Protein AF-A0A0G4FF70-F1 (afdb_monomer_lite)

Radius of gyration: 28.58 Å; chains: 1; bounding box: 74×73×68 Å

pLDDT: mean 80.28, std 18.65, range [35.72, 98.12]

Organism: Vitrella brassicaformis (strain CCMP3155) (NCBI:txid1169540)

Structure (mmCIF, N/CA/C/O backbone):
data_AF-A0A0G4FF70-F1
#
_entry.id   AF-A0A0G4FF70-F1
#
loop_
_atom_site.group_PDB
_atom_site.id
_atom_site.type_symbol
_atom_site.label_atom_id
_atom_site.label_alt_id
_atom_site.label_comp_id
_atom_site.label_asym_id
_atom_site.label_entity_id
_atom_site.label_seq_id
_atom_site.pdbx_PDB_ins_code
_atom_site.Cartn_x
_atom_site.Cartn_y
_atom_site.Cartn_z
_atom_site.occupancy
_atom_site.B_iso_or_equiv
_atom_site.auth_seq_id
_atom_site.auth_comp_id
_atom_site.auth_asym_id
_atom_site.auth_atom_id
_atom_site.pdbx_PDB_model_num
ATOM 1 N N . MET A 1 1 ? -33.145 -8.138 20.853 1.00 44.03 1 MET A N 1
ATOM 2 C CA . MET A 1 1 ? -32.075 -7.748 21.797 1.00 44.03 1 MET A CA 1
ATOM 3 C C . MET A 1 1 ? -32.129 -6.236 21.906 1.00 44.03 1 MET A C 1
ATOM 5 O O . MET A 1 1 ? -32.088 -5.588 20.867 1.00 44.03 1 MET A O 1
ATOM 9 N N . ASP A 1 2 ? -32.347 -5.696 23.103 1.00 42.62 2 ASP A N 1
ATOM 10 C CA . ASP A 1 2 ? -32.528 -4.251 23.312 1.00 42.62 2 ASP A CA 1
ATOM 11 C C . ASP A 1 2 ? -31.200 -3.506 23.071 1.00 42.62 2 ASP A C 1
ATOM 13 O O . ASP A 1 2 ? -30.131 -4.079 23.299 1.00 42.62 2 ASP A O 1
ATOM 17 N N . PHE A 1 3 ? -31.226 -2.258 22.588 1.00 40.53 3 PHE A N 1
ATOM 18 C CA . PHE A 1 3 ? -29.988 -1.522 22.275 1.00 40.53 3 PHE A CA 1
ATOM 19 C C . PHE A 1 3 ? -29.127 -1.341 23.525 1.00 40.53 3 PHE A C 1
ATOM 21 O O . PHE A 1 3 ? -27.917 -1.503 23.430 1.00 40.53 3 PHE A O 1
ATOM 28 N N . ASP A 1 4 ? -29.742 -1.103 24.686 1.00 40.72 4 ASP A N 1
ATOM 29 C CA . ASP A 1 4 ? -29.048 -1.040 25.976 1.00 40.72 4 ASP A CA 1
ATOM 30 C C . ASP A 1 4 ? -28.449 -2.390 26.377 1.00 40.72 4 ASP A C 1
ATOM 32 O O . ASP A 1 4 ? -27.347 -2.430 26.900 1.00 40.72 4 ASP A O 1
ATOM 36 N N . GLU A 1 5 ? -29.097 -3.513 26.077 1.00 45.22 5 GLU A N 1
ATOM 37 C CA . GLU A 1 5 ? -28.581 -4.847 26.404 1.00 45.22 5 GLU A CA 1
ATOM 38 C C . GLU A 1 5 ? -27.435 -5.256 25.465 1.00 45.22 5 GLU A C 1
ATOM 40 O O . GLU A 1 5 ? -26.427 -5.810 25.898 1.00 45.22 5 GLU A O 1
ATOM 45 N N . TRP A 1 6 ? -27.534 -4.931 24.172 1.00 60.56 6 TRP A N 1
ATOM 46 C CA . TRP A 1 6 ? -26.428 -5.077 23.223 1.00 60.56 6 TRP A CA 1
ATOM 47 C C . TRP A 1 6 ? -25.280 -4.127 23.556 1.00 60.56 6 TRP A C 1
ATOM 49 O O . TRP A 1 6 ? -24.119 -4.530 23.495 1.00 60.56 6 TRP A O 1
ATOM 59 N N . PHE A 1 7 ? -25.595 -2.885 23.926 1.00 49.75 7 PHE A N 1
ATOM 60 C CA . PHE A 1 7 ? -24.636 -1.862 24.307 1.00 49.75 7 PHE A CA 1
ATOM 61 C C . PHE A 1 7 ? -23.934 -2.246 25.598 1.00 49.75 7 PHE A C 1
ATOM 63 O O . PHE A 1 7 ? -22.717 -2.284 25.573 1.00 49.75 7 PHE A O 1
ATOM 70 N N . HIS A 1 8 ? -24.638 -2.639 26.658 1.00 50.31 8 HIS A N 1
ATOM 71 C CA . HIS A 1 8 ? -24.046 -3.160 27.886 1.00 50.31 8 HIS A CA 1
ATOM 72 C C . HIS A 1 8 ? -23.297 -4.464 27.627 1.00 50.31 8 HIS A C 1
ATOM 74 O O . HIS A 1 8 ? -22.132 -4.524 27.954 1.00 50.31 8 HIS A O 1
ATOM 80 N N . ALA A 1 9 ? -23.808 -5.437 26.870 1.00 54.00 9 ALA A N 1
ATOM 81 C CA . ALA A 1 9 ? -23.032 -6.642 26.539 1.00 54.00 9 ALA A CA 1
ATOM 82 C C . ALA A 1 9 ? -21.786 -6.370 25.664 1.00 54.00 9 ALA A C 1
ATOM 84 O O . ALA A 1 9 ? -20.854 -7.183 25.622 1.00 54.00 9 ALA A O 1
ATOM 85 N N . ARG A 1 10 ? -21.761 -5.263 24.908 1.00 52.84 10 ARG A N 1
ATOM 86 C CA . ARG A 1 10 ? -20.615 -4.815 24.099 1.00 52.84 10 ARG A CA 1
ATOM 87 C C . ARG A 1 10 ? -19.658 -3.954 24.914 1.00 52.84 10 ARG A C 1
ATOM 89 O O . ARG A 1 10 ? -18.452 -4.088 24.732 1.00 52.84 10 ARG A O 1
ATOM 96 N N . LEU A 1 11 ? -20.191 -3.086 25.765 1.00 47.41 11 LEU A N 1
ATOM 97 C CA . LEU A 1 11 ? -19.470 -2.232 26.687 1.00 47.41 11 LEU A CA 1
ATOM 98 C C . LEU A 1 11 ? -18.851 -3.121 27.752 1.00 47.41 11 LEU A C 1
ATOM 100 O O . LEU A 1 11 ? -17.652 -3.049 27.885 1.00 47.41 11 LEU A O 1
ATOM 104 N N . ASP A 1 12 ? -19.568 -4.045 28.377 1.00 48.31 12 ASP A N 1
ATOM 105 C CA . ASP A 1 12 ? -19.070 -5.093 29.275 1.00 48.31 12 ASP A CA 1
ATOM 106 C C . ASP A 1 12 ? -18.029 -5.961 28.561 1.00 48.31 12 ASP A C 1
ATOM 108 O O . ASP A 1 12 ? -16.919 -6.080 29.042 1.00 48.31 12 ASP A O 1
ATOM 112 N N . ARG A 1 13 ? -18.214 -6.394 27.306 1.00 53.22 13 ARG A N 1
ATOM 113 C CA . ARG A 1 13 ? -17.100 -7.045 26.567 1.00 53.22 13 ARG A CA 1
ATOM 114 C C . ARG A 1 13 ? -15.880 -6.150 26.287 1.00 53.22 13 ARG A C 1
ATOM 116 O O . ARG A 1 13 ? -14.814 -6.656 25.929 1.00 53.22 13 ARG A O 1
ATOM 123 N N . LEU A 1 14 ? -16.028 -4.829 26.359 1.00 41.78 14 LEU A N 1
ATOM 124 C CA . LEU A 1 14 ? -14.963 -3.837 26.156 1.00 41.78 14 LEU A CA 1
ATOM 125 C C . LEU A 1 14 ? -14.443 -3.219 27.469 1.00 41.78 14 LEU A C 1
ATOM 127 O O . LEU A 1 14 ? -13.390 -2.578 27.439 1.00 41.78 14 LEU A O 1
ATOM 131 N N . THR A 1 15 ? -15.168 -3.382 28.577 1.00 41.66 15 THR A N 1
ATOM 132 C CA . THR A 1 15 ? -14.995 -2.686 29.858 1.00 41.66 15 THR A CA 1
ATOM 133 C C . THR A 1 15 ? -15.021 -3.609 31.058 1.00 41.66 15 THR A C 1
ATOM 135 O O . THR A 1 15 ? -14.489 -3.156 32.063 1.00 41.66 15 THR A O 1
ATOM 138 N N . GLU A 1 16 ? -15.516 -4.853 30.965 1.00 39.56 16 GLU A N 1
ATOM 139 C CA . GLU A 1 16 ? -15.160 -5.936 31.883 1.00 39.56 16 GLU A CA 1
ATOM 140 C C . GLU A 1 16 ? -13.643 -6.034 31.805 1.00 39.56 16 GLU A C 1
ATOM 142 O O . GLU A 1 16 ? -13.071 -6.492 30.806 1.00 39.56 16 GLU A O 1
ATOM 147 N N . PRO A 1 17 ? -12.942 -5.566 32.843 1.00 42.41 17 PRO A N 1
ATOM 148 C CA . PRO A 1 17 ? -11.627 -6.095 33.079 1.00 42.41 17 PRO A CA 1
ATOM 149 C C . PRO A 1 17 ? -11.887 -7.585 33.312 1.00 42.41 17 PRO A C 1
ATOM 151 O O . PRO A 1 17 ? -12.776 -7.928 34.092 1.00 42.41 17 PRO A O 1
ATOM 154 N N . ASP A 1 18 ? -11.108 -8.478 32.712 1.00 40.91 18 ASP A N 1
ATOM 155 C CA . ASP A 1 18 ? -10.822 -9.720 33.424 1.00 40.91 18 ASP A CA 1
ATOM 156 C C . ASP A 1 18 ? -10.294 -9.265 34.797 1.00 40.91 18 ASP A C 1
ATOM 158 O O . ASP A 1 18 ? -9.148 -8.823 34.929 1.00 40.91 18 ASP A O 1
ATOM 162 N N . PHE A 1 19 ? -11.181 -9.220 35.797 1.00 39.53 19 PHE A N 1
ATOM 163 C CA . PHE A 1 19 ? -10.960 -8.560 37.086 1.00 39.53 19 PHE A CA 1
ATOM 164 C C . PHE A 1 19 ? -10.052 -9.410 37.985 1.00 39.53 19 PHE A C 1
ATOM 166 O O . PHE A 1 19 ? -9.926 -9.148 39.173 1.00 39.53 19 PHE A O 1
ATOM 173 N N . ASP A 1 20 ? -9.302 -10.342 37.397 1.00 44.00 20 ASP A N 1
ATOM 174 C CA . ASP A 1 20 ? -8.029 -10.841 37.914 1.00 44.00 20 ASP A CA 1
ATOM 175 C C . ASP A 1 20 ? -6.868 -9.895 37.532 1.00 44.00 20 ASP A C 1
ATOM 177 O O . ASP A 1 20 ? -5.756 -10.284 37.157 1.00 44.00 20 ASP A O 1
ATOM 181 N N . ALA A 1 21 ? -7.103 -8.589 37.699 1.00 45.03 21 ALA A N 1
ATOM 182 C CA . ALA A 1 21 ? -6.201 -7.485 37.370 1.00 45.03 21 ALA A CA 1
ATOM 183 C C . ALA A 1 21 ? -4.886 -7.454 38.180 1.00 45.03 21 ALA A C 1
ATOM 185 O O . ALA A 1 21 ? -4.079 -6.540 38.011 1.00 45.03 21 ALA A O 1
ATOM 186 N N . ARG A 1 22 ? -4.605 -8.447 39.035 1.00 47.53 22 ARG A N 1
ATOM 187 C CA . ARG A 1 22 ? -3.301 -8.554 39.716 1.00 47.53 22 ARG A CA 1
ATOM 188 C C . ARG A 1 22 ? -2.218 -9.205 38.854 1.00 47.53 22 ARG A C 1
ATOM 190 O O . ARG A 1 22 ? -1.046 -9.113 39.205 1.00 47.53 22 ARG A O 1
ATOM 197 N N . LYS A 1 23 ? -2.577 -9.815 37.717 1.00 50.00 23 LYS A N 1
ATOM 198 C CA . LYS A 1 23 ? -1.624 -10.331 36.715 1.00 50.00 23 LYS A CA 1
ATOM 199 C C . LYS A 1 23 ? -2.093 -10.059 35.284 1.00 50.00 23 LYS A C 1
ATOM 201 O O . LYS A 1 23 ? -1.931 -10.902 34.404 1.00 50.00 23 LYS A O 1
ATOM 206 N N . GLY A 1 24 ? -2.666 -8.877 35.042 1.00 50.44 24 GLY A N 1
ATOM 207 C CA . GLY A 1 24 ? -2.935 -8.431 33.676 1.00 50.44 24 GLY A CA 1
ATOM 208 C C . GLY A 1 24 ? -1.642 -8.519 32.850 1.00 50.44 24 GLY A C 1
ATOM 209 O O . GLY A 1 24 ? -0.591 -8.094 33.341 1.00 50.44 24 GLY A O 1
ATOM 210 N N . PRO A 1 25 ? -1.660 -9.119 31.646 1.00 54.94 25 PRO A N 1
ATOM 211 C CA . PRO A 1 25 ? -0.455 -9.280 30.849 1.00 54.94 25 PRO A CA 1
ATOM 212 C C . PRO A 1 25 ? 0.180 -7.906 30.624 1.00 54.94 25 PRO A C 1
ATOM 214 O O . PRO A 1 25 ? -0.497 -6.976 30.184 1.00 54.94 25 PRO A O 1
ATOM 217 N N . SER A 1 26 ? 1.474 -7.796 30.946 1.00 59.75 26 SER A N 1
ATOM 218 C CA . SER A 1 26 ? 2.299 -6.613 30.671 1.00 59.75 26 SER A CA 1
ATOM 219 C C . SER A 1 26 ? 1.976 -6.061 29.276 1.00 59.75 26 SER A C 1
ATOM 221 O O . SER A 1 26 ? 1.777 -6.875 28.359 1.00 59.75 26 SER A O 1
ATOM 223 N N . PRO A 1 27 ? 1.881 -4.725 29.094 1.00 59.72 27 PRO A N 1
ATOM 224 C CA . PRO A 1 27 ? 1.572 -4.125 27.803 1.00 59.72 27 PRO A CA 1
ATOM 225 C C . PRO A 1 27 ? 2.430 -4.784 26.727 1.00 59.72 27 PRO A C 1
ATOM 227 O O . PRO A 1 27 ? 3.661 -4.744 26.770 1.00 59.72 27 PRO A O 1
ATOM 230 N N . ARG A 1 28 ? 1.765 -5.457 25.783 1.00 71.38 28 ARG A N 1
ATOM 231 C CA . ARG A 1 28 ? 2.416 -6.286 24.768 1.00 71.38 28 ARG A CA 1
ATOM 232 C C . ARG A 1 28 ? 2.998 -5.394 23.668 1.00 71.38 28 ARG A C 1
ATOM 234 O O . ARG A 1 28 ? 2.596 -5.476 22.517 1.00 71.38 28 ARG A O 1
ATOM 241 N N . VAL A 1 29 ? 3.949 -4.531 24.028 1.00 78.19 29 VAL A N 1
ATOM 242 C CA . VAL A 1 29 ? 4.703 -3.672 23.098 1.00 78.19 29 VAL A CA 1
ATOM 243 C C . VAL A 1 29 ? 5.580 -4.523 22.176 1.00 78.19 29 VAL A C 1
ATOM 245 O O . VAL A 1 29 ? 5.760 -4.185 21.009 1.00 78.19 29 VAL A O 1
ATOM 248 N N . ILE A 1 30 ? 6.068 -5.663 22.677 1.00 83.62 30 ILE A N 1
ATOM 249 C CA . ILE A 1 30 ? 6.958 -6.580 21.955 1.00 83.62 30 ILE A CA 1
ATOM 250 C C . ILE A 1 30 ? 6.372 -6.985 20.585 1.00 83.62 30 ILE A C 1
ATOM 252 O O . ILE A 1 30 ? 7.039 -6.715 19.592 1.00 83.62 30 ILE A O 1
ATOM 256 N N . PRO A 1 31 ? 5.126 -7.498 20.465 1.00 85.12 31 PRO A N 1
ATOM 257 C CA . PRO A 1 31 ? 4.501 -7.777 19.167 1.00 85.12 31 PRO A CA 1
ATOM 258 C C . PRO A 1 31 ? 4.526 -6.627 18.153 1.00 85.12 31 PRO A C 1
ATOM 260 O O . PRO A 1 31 ? 4.707 -6.867 16.962 1.00 85.12 31 PRO A O 1
ATOM 263 N N . HIS A 1 32 ? 4.356 -5.380 18.601 1.00 86.44 32 HIS A N 1
ATOM 264 C CA . HIS A 1 32 ? 4.370 -4.210 17.720 1.00 86.44 32 HIS A CA 1
ATOM 265 C C . HIS A 1 32 ? 5.776 -3.936 17.179 1.00 86.44 32 HIS A C 1
ATOM 267 O O . HIS A 1 32 ? 5.940 -3.694 15.985 1.00 86.44 32 HIS A O 1
ATOM 273 N N . VAL A 1 33 ? 6.793 -4.030 18.039 1.00 86.50 33 VAL A N 1
ATOM 274 C CA . VAL A 1 33 ? 8.200 -3.885 17.641 1.00 86.50 33 VAL A CA 1
ATOM 275 C C . VAL A 1 33 ? 8.614 -5.031 16.718 1.00 86.50 33 VAL A C 1
ATOM 277 O O . VAL A 1 33 ? 9.162 -4.782 15.648 1.00 86.50 33 VAL A O 1
ATOM 280 N N . THR A 1 34 ? 8.287 -6.276 17.077 1.00 88.56 34 THR A N 1
ATOM 281 C CA . THR A 1 34 ? 8.546 -7.460 16.247 1.00 88.56 34 THR A CA 1
ATOM 282 C C . THR A 1 34 ? 7.894 -7.327 14.873 1.00 88.56 34 THR A C 1
ATOM 284 O O . THR A 1 34 ? 8.524 -7.651 13.867 1.00 88.56 34 THR A O 1
ATOM 287 N N . PHE A 1 35 ? 6.669 -6.796 14.797 1.00 89.94 35 PHE A N 1
ATOM 288 C CA . PHE A 1 35 ? 6.022 -6.509 13.520 1.00 89.94 35 PHE A CA 1
ATOM 289 C C . PHE A 1 35 ? 6.824 -5.500 12.686 1.00 89.94 35 PHE A C 1
ATOM 291 O O . PHE A 1 35 ? 7.136 -5.785 11.537 1.00 89.94 35 PHE A O 1
ATOM 298 N N . VAL A 1 36 ? 7.184 -4.338 13.242 1.00 89.25 36 VAL A N 1
ATOM 299 C CA . VAL A 1 36 ? 7.909 -3.301 12.480 1.00 89.25 36 VAL A CA 1
ATOM 300 C C . VAL A 1 36 ? 9.252 -3.830 11.980 1.00 89.25 36 VAL A C 1
ATOM 302 O O . VAL A 1 36 ? 9.591 -3.636 10.815 1.00 89.25 36 VAL A O 1
ATOM 305 N N . VAL A 1 37 ? 9.984 -4.550 12.834 1.00 89.94 37 VAL A N 1
ATOM 306 C CA . VAL A 1 37 ? 11.275 -5.151 12.478 1.00 89.94 37 VAL A CA 1
ATOM 307 C C . VAL A 1 37 ? 11.109 -6.217 11.396 1.00 89.94 37 VAL A C 1
ATOM 309 O O . VAL A 1 37 ? 11.830 -6.183 10.403 1.00 89.94 37 VAL A O 1
ATOM 312 N N . SER A 1 38 ? 10.151 -7.137 11.537 1.00 91.12 38 SER A N 1
ATOM 313 C CA . SER A 1 38 ? 9.905 -8.180 10.527 1.00 91.12 38 SER A CA 1
ATOM 314 C C . SER A 1 38 ? 9.415 -7.603 9.198 1.00 91.12 38 SER A C 1
ATOM 316 O O . SER A 1 38 ? 9.813 -8.086 8.140 1.00 91.12 38 SER A O 1
ATOM 318 N N . TYR A 1 39 ? 8.617 -6.536 9.229 1.00 93.50 39 TYR A N 1
ATOM 319 C CA . TYR A 1 39 ? 8.167 -5.829 8.035 1.00 93.50 39 TYR A CA 1
ATOM 320 C C . TYR A 1 39 ? 9.331 -5.132 7.312 1.00 93.50 39 TYR A C 1
ATOM 322 O O . TYR A 1 39 ? 9.507 -5.321 6.109 1.00 93.50 39 TYR A O 1
ATOM 330 N N . ALA A 1 40 ? 10.185 -4.409 8.045 1.00 92.56 40 ALA A N 1
ATOM 331 C CA . ALA A 1 40 ? 11.391 -3.794 7.488 1.00 92.56 40 ALA A CA 1
ATOM 332 C C . ALA A 1 40 ? 12.376 -4.842 6.941 1.00 92.56 40 ALA A C 1
ATOM 334 O O . ALA A 1 40 ? 12.918 -4.670 5.851 1.00 92.56 40 ALA A O 1
ATOM 335 N N . ALA A 1 41 ? 12.561 -5.959 7.653 1.00 93.94 41 ALA A N 1
ATOM 336 C CA . ALA A 1 41 ? 13.385 -7.075 7.198 1.00 93.94 41 ALA A CA 1
ATOM 337 C C . ALA A 1 41 ? 12.819 -7.729 5.927 1.00 93.94 41 ALA A C 1
ATOM 339 O O . ALA A 1 41 ? 13.580 -8.062 5.024 1.00 93.94 41 ALA A O 1
ATOM 340 N N . SER A 1 42 ? 11.492 -7.860 5.821 1.00 94.44 42 SER A N 1
ATOM 341 C CA . SER A 1 42 ? 10.829 -8.389 4.622 1.00 94.44 42 SER A CA 1
ATOM 342 C C . SER A 1 42 ? 11.056 -7.488 3.410 1.00 94.44 42 SER A C 1
ATOM 344 O O . SER A 1 42 ? 11.325 -7.986 2.320 1.00 94.44 42 SER A O 1
ATOM 346 N N . TRP A 1 43 ? 11.000 -6.165 3.595 1.00 96.19 43 TRP A N 1
ATOM 347 C CA . TRP A 1 43 ? 11.339 -5.212 2.538 1.00 96.19 43 TRP A CA 1
ATOM 348 C C . TRP A 1 43 ? 12.817 -5.289 2.144 1.00 96.19 43 TRP A C 1
ATOM 350 O O . TRP A 1 43 ? 13.125 -5.381 0.959 1.00 96.19 43 TRP A O 1
ATOM 360 N N . ALA A 1 44 ? 13.730 -5.308 3.119 1.00 95.06 44 ALA A N 1
ATOM 361 C CA . ALA A 1 44 ? 15.160 -5.437 2.851 1.00 95.06 44 ALA A CA 1
ATOM 362 C C . ALA A 1 44 ? 15.467 -6.728 2.075 1.00 95.06 44 ALA A C 1
ATOM 364 O O . ALA A 1 44 ? 16.174 -6.689 1.072 1.00 95.06 44 ALA A O 1
ATOM 365 N N . PHE A 1 45 ? 14.862 -7.850 2.481 1.00 95.69 45 PHE A N 1
ATOM 366 C CA . PHE A 1 45 ? 14.949 -9.119 1.764 1.00 95.69 45 PHE A CA 1
ATOM 367 C C . PHE A 1 45 ? 14.402 -9.009 0.335 1.00 95.69 45 PHE A C 1
ATOM 369 O O . PHE A 1 45 ? 15.068 -9.445 -0.600 1.00 95.69 45 PHE A O 1
ATOM 376 N N . ALA A 1 46 ? 13.239 -8.376 0.138 1.00 94.38 46 ALA A N 1
ATOM 377 C CA . ALA A 1 46 ? 12.675 -8.144 -1.192 1.00 94.38 46 ALA A CA 1
ATOM 378 C C . ALA A 1 46 ? 13.618 -7.312 -2.082 1.00 94.38 46 ALA A C 1
ATOM 380 O O . ALA A 1 46 ? 13.835 -7.658 -3.240 1.00 94.38 46 ALA A O 1
ATOM 381 N N . CYS A 1 47 ? 14.254 -6.271 -1.538 1.00 94.50 47 CYS A N 1
ATOM 382 C CA . CYS A 1 47 ? 15.281 -5.511 -2.251 1.00 94.50 47 CYS A CA 1
ATOM 383 C C . CYS A 1 47 ? 16.509 -6.368 -2.592 1.00 94.50 47 CYS A C 1
ATOM 385 O O . CYS A 1 47 ? 17.015 -6.268 -3.707 1.00 94.50 47 CYS A O 1
ATOM 387 N N . CYS A 1 48 ? 16.953 -7.265 -1.704 1.00 94.94 48 CYS A N 1
ATOM 388 C CA . CYS A 1 48 ? 18.035 -8.205 -2.015 1.00 94.94 48 CYS A CA 1
ATOM 389 C C . CYS A 1 48 ? 17.693 -9.134 -3.193 1.00 94.94 48 CYS A C 1
ATOM 391 O O . CYS A 1 48 ? 18.585 -9.485 -3.962 1.00 94.94 48 CYS A O 1
ATOM 393 N N . LEU A 1 49 ? 16.417 -9.486 -3.398 1.00 94.06 49 LEU A N 1
ATOM 394 C CA . LEU A 1 49 ? 15.996 -10.282 -4.559 1.00 94.06 49 LEU A CA 1
ATOM 395 C C . LEU A 1 49 ? 16.198 -9.552 -5.896 1.00 94.06 49 LEU A C 1
ATOM 397 O O . LEU A 1 49 ? 16.213 -10.205 -6.937 1.00 94.06 49 LEU A O 1
ATOM 401 N N . LEU A 1 50 ? 16.417 -8.231 -5.904 1.00 93.94 50 LEU A N 1
ATOM 402 C CA . LEU A 1 50 ? 16.761 -7.499 -7.129 1.00 93.94 50 LEU A CA 1
ATOM 403 C C . LEU A 1 50 ? 18.109 -7.938 -7.723 1.00 93.94 50 LEU A C 1
ATOM 405 O O . LEU A 1 50 ? 18.314 -7.784 -8.927 1.00 93.94 50 LEU A O 1
ATOM 409 N N . HIS A 1 51 ? 18.996 -8.534 -6.919 1.00 92.38 51 HIS A N 1
ATOM 410 C CA . HIS A 1 51 ? 20.254 -9.116 -7.399 1.00 92.38 51 HIS A CA 1
ATOM 411 C C . HIS A 1 51 ? 20.052 -10.343 -8.294 1.00 92.38 51 HIS A C 1
ATOM 413 O O . HIS A 1 51 ? 20.915 -10.660 -9.105 1.00 92.38 51 HIS A O 1
ATOM 419 N N . LEU A 1 52 ? 18.878 -10.987 -8.253 1.00 91.25 52 LEU A N 1
ATOM 420 C CA . LEU A 1 52 ? 18.536 -12.044 -9.213 1.00 91.25 52 LEU A CA 1
ATOM 421 C C . LEU A 1 52 ? 18.444 -11.524 -10.660 1.00 91.25 52 LEU A C 1
ATOM 423 O O . LEU A 1 52 ? 18.435 -12.315 -11.598 1.00 91.25 52 LEU A O 1
ATOM 427 N N . TYR A 1 53 ? 18.397 -10.201 -10.844 1.00 89.94 53 TYR A N 1
ATOM 428 C CA . TYR A 1 53 ? 18.356 -9.527 -12.139 1.00 89.94 53 TYR A CA 1
ATOM 429 C C . TYR A 1 53 ? 19.686 -8.828 -12.477 1.00 89.94 53 TYR A C 1
ATOM 431 O O . TYR A 1 53 ? 19.695 -7.824 -13.190 1.00 89.94 53 TYR A O 1
ATOM 439 N N . ASP A 1 54 ? 20.819 -9.312 -11.953 1.00 89.88 54 ASP A N 1
ATOM 440 C CA . ASP A 1 54 ? 22.156 -8.768 -12.255 1.00 89.88 54 ASP A CA 1
ATOM 441 C C . ASP A 1 54 ? 22.504 -8.794 -13.758 1.00 89.88 54 ASP A C 1
ATOM 443 O O . ASP A 1 54 ? 23.197 -7.895 -14.231 1.00 89.88 54 ASP A O 1
ATOM 447 N N . ASP A 1 55 ? 21.932 -9.726 -14.528 1.00 89.19 55 ASP A N 1
ATOM 448 C CA . ASP A 1 55 ? 22.145 -9.849 -15.980 1.00 89.19 55 ASP A CA 1
ATOM 449 C C . ASP A 1 55 ? 21.319 -8.870 -16.842 1.00 89.19 55 ASP A C 1
ATOM 451 O O . ASP A 1 55 ? 21.450 -8.854 -18.072 1.00 89.19 55 ASP A O 1
ATOM 455 N N . VAL A 1 56 ? 20.412 -8.091 -16.245 1.00 87.75 56 VAL A N 1
ATOM 456 C CA . VAL A 1 56 ? 19.548 -7.149 -16.978 1.00 87.75 56 VAL A CA 1
ATOM 457 C C . VAL A 1 56 ? 20.288 -5.822 -17.192 1.00 87.75 56 VAL A C 1
ATOM 459 O O . VAL A 1 56 ? 20.984 -5.377 -16.279 1.00 87.75 56 VAL A O 1
ATOM 462 N N . PRO A 1 57 ? 20.144 -5.145 -18.354 1.00 87.25 57 PRO A N 1
ATOM 463 C CA . PRO A 1 57 ? 20.744 -3.834 -18.572 1.00 87.25 57 PRO A CA 1
ATOM 464 C C . PRO A 1 57 ? 20.411 -2.839 -17.454 1.00 87.25 57 PRO A C 1
ATOM 466 O O . PRO A 1 57 ? 19.247 -2.601 -17.119 1.00 87.25 57 PRO A O 1
ATOM 469 N N . ARG A 1 58 ? 21.466 -2.252 -16.886 1.00 90.06 58 ARG A N 1
ATOM 470 C CA . ARG A 1 58 ? 21.396 -1.261 -15.810 1.00 90.06 58 ARG A CA 1
ATOM 471 C C . ARG A 1 58 ? 21.831 0.089 -16.308 1.00 90.06 58 ARG A C 1
ATOM 473 O O . ARG A 1 58 ? 22.763 0.197 -17.112 1.00 90.06 58 ARG A O 1
ATOM 480 N N . GLU A 1 59 ? 21.203 1.116 -15.767 1.00 86.56 59 GLU A N 1
ATOM 481 C CA . GLU A 1 59 ? 21.680 2.455 -16.014 1.00 86.56 59 GLU A CA 1
ATOM 482 C C . GLU A 1 59 ? 22.947 2.737 -15.209 1.00 86.56 59 GLU A C 1
ATOM 484 O O . GLU A 1 59 ? 23.015 2.494 -14.006 1.00 86.56 59 GLU A O 1
ATOM 489 N N . ARG A 1 60 ? 23.982 3.221 -15.902 1.00 76.12 60 ARG A N 1
ATOM 490 C CA . ARG A 1 60 ? 25.255 3.607 -15.274 1.00 76.12 60 ARG A CA 1
ATOM 491 C C . ARG A 1 60 ? 25.182 4.995 -14.650 1.00 76.12 60 ARG A C 1
ATOM 493 O O . ARG A 1 60 ? 25.914 5.290 -13.712 1.00 76.12 60 ARG A O 1
ATOM 500 N N . THR A 1 61 ? 24.330 5.850 -15.204 1.00 70.88 61 THR A N 1
ATOM 501 C CA . THR A 1 61 ? 24.035 7.178 -14.682 1.00 70.88 61 THR A CA 1
ATOM 502 C C . THR A 1 61 ? 22.938 7.071 -13.632 1.00 70.88 61 THR A C 1
ATOM 504 O O . THR A 1 61 ? 21.936 6.396 -13.849 1.00 70.88 61 THR A O 1
ATOM 507 N N . GLY A 1 62 ? 23.137 7.717 -12.482 1.00 80.88 62 GLY A N 1
ATOM 508 C CA . GLY A 1 62 ? 22.122 7.766 -11.429 1.00 80.88 62 GLY A CA 1
ATOM 509 C C . GLY A 1 62 ? 20.834 8.467 -11.87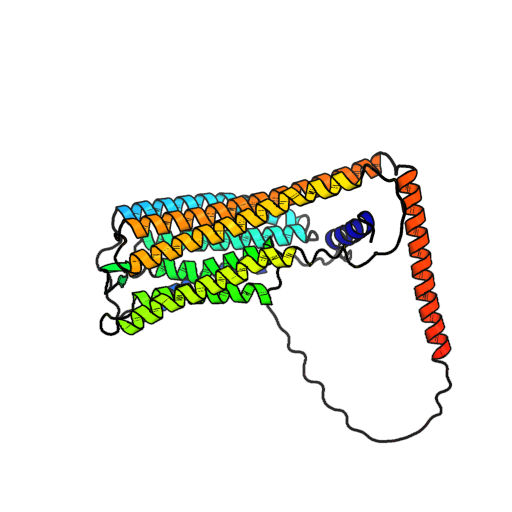7 1.00 80.88 62 GLY A C 1
ATOM 510 O O . GLY A 1 62 ? 20.709 8.941 -13.013 1.00 80.88 62 GLY A O 1
ATOM 511 N N . ALA A 1 63 ? 19.875 8.561 -10.956 1.00 86.12 63 ALA A N 1
ATOM 512 C CA . ALA A 1 63 ? 18.651 9.322 -11.162 1.00 86.12 63 ALA A CA 1
ATOM 513 C C . ALA A 1 63 ? 18.952 10.748 -11.662 1.00 86.12 63 ALA A C 1
ATOM 515 O O . ALA A 1 63 ? 19.937 11.384 -11.283 1.00 86.12 63 ALA A O 1
ATOM 516 N N . SER A 1 64 ? 18.099 11.243 -12.551 1.00 90.38 64 SER A N 1
ATOM 517 C CA . SER A 1 64 ? 18.170 12.604 -13.073 1.00 90.38 64 SER A CA 1
ATOM 518 C C . SER A 1 64 ? 17.849 13.628 -11.980 1.00 90.38 64 SER A C 1
ATOM 520 O O . SER A 1 64 ? 17.202 13.316 -10.979 1.00 90.38 64 SER A O 1
ATOM 522 N N . SER A 1 65 ? 18.232 14.890 -12.189 1.00 91.81 65 SER A N 1
ATOM 523 C CA . SER A 1 65 ? 17.954 15.956 -11.218 1.00 91.81 65 SER A CA 1
ATOM 524 C C . SER A 1 65 ? 16.457 16.123 -10.924 1.00 91.81 65 SER A C 1
ATOM 526 O O . SER A 1 65 ? 16.091 16.370 -9.779 1.00 91.81 65 SER A O 1
ATOM 528 N N . TYR A 1 66 ? 15.580 15.959 -11.923 1.00 91.31 66 TYR A N 1
ATOM 529 C CA . TYR A 1 66 ? 14.130 16.089 -11.728 1.00 91.31 66 TYR A CA 1
ATOM 530 C C . TYR A 1 66 ? 13.541 14.916 -10.929 1.00 91.31 66 TYR A C 1
ATOM 532 O O . TYR A 1 66 ? 12.704 15.139 -10.056 1.00 91.31 66 TYR A O 1
ATOM 540 N N . GLU A 1 67 ? 14.010 13.686 -11.163 1.00 90.81 67 GLU A N 1
ATOM 541 C CA . GLU A 1 67 ? 13.632 12.510 -10.365 1.00 90.81 67 GLU A CA 1
ATOM 542 C C . GLU A 1 67 ? 14.095 12.665 -8.920 1.00 90.81 67 GLU A C 1
ATOM 544 O O . GLU A 1 67 ? 13.306 12.463 -8.002 1.00 90.81 67 GLU A O 1
ATOM 549 N N . ILE A 1 68 ? 15.344 13.094 -8.707 1.00 92.81 68 ILE A N 1
ATOM 550 C CA . ILE A 1 68 ? 15.889 13.338 -7.368 1.00 92.81 68 ILE A CA 1
ATOM 551 C C . ILE A 1 68 ? 15.044 14.377 -6.627 1.00 92.81 68 ILE A C 1
ATOM 553 O O . ILE A 1 68 ? 14.723 14.173 -5.456 1.00 92.81 68 ILE A O 1
ATOM 557 N N . ILE A 1 69 ? 14.649 15.474 -7.282 1.00 93.62 69 ILE A N 1
ATOM 558 C CA . ILE A 1 69 ? 13.769 16.485 -6.678 1.00 93.62 69 ILE A CA 1
ATOM 559 C C . ILE A 1 69 ? 12.420 15.864 -6.297 1.00 93.62 69 ILE A C 1
ATOM 561 O O . ILE A 1 69 ? 11.975 16.033 -5.161 1.00 93.62 69 ILE A O 1
ATOM 565 N N . ALA A 1 70 ? 11.791 15.106 -7.199 1.00 91.06 70 ALA A N 1
ATOM 566 C CA . ALA A 1 70 ? 10.520 14.441 -6.916 1.00 91.06 70 ALA A CA 1
ATOM 567 C C . ALA A 1 70 ? 10.639 13.459 -5.735 1.00 91.06 70 ALA A C 1
ATOM 569 O O . ALA A 1 70 ? 9.810 13.485 -4.823 1.00 91.06 70 ALA A O 1
ATOM 570 N N . PHE A 1 71 ? 11.695 12.641 -5.702 1.00 94.81 71 PHE A N 1
ATOM 571 C CA . PHE A 1 71 ? 11.942 11.682 -4.623 1.00 94.81 71 PHE A CA 1
ATOM 572 C C . PHE A 1 71 ? 12.182 12.380 -3.286 1.00 94.81 71 PHE A C 1
ATOM 574 O O . PHE A 1 71 ? 11.653 11.930 -2.272 1.00 94.81 71 PHE A O 1
ATOM 581 N N . ASN A 1 72 ? 12.914 13.499 -3.275 1.00 93.62 72 ASN A N 1
ATOM 582 C CA . ASN A 1 72 ? 13.096 14.319 -2.076 1.00 93.62 72 ASN A CA 1
ATOM 583 C C . ASN A 1 72 ? 11.763 14.863 -1.555 1.00 93.62 72 ASN A C 1
ATOM 585 O O . ASN A 1 72 ? 11.496 14.762 -0.359 1.00 93.62 72 ASN A O 1
ATOM 589 N N . ILE A 1 73 ? 10.906 15.388 -2.438 1.00 91.94 73 ILE A N 1
ATOM 590 C CA . ILE A 1 73 ? 9.580 15.894 -2.057 1.00 91.94 73 ILE A CA 1
ATOM 591 C C . ILE A 1 73 ? 8.735 14.771 -1.443 1.00 91.94 73 ILE A C 1
ATOM 593 O O . ILE A 1 73 ? 8.176 14.956 -0.363 1.00 91.94 73 ILE A O 1
ATOM 597 N N . ALA A 1 74 ? 8.670 13.594 -2.073 1.00 91.00 74 ALA A N 1
ATOM 598 C CA . ALA A 1 74 ? 7.926 12.464 -1.515 1.00 91.00 74 ALA A CA 1
ATOM 599 C C . ALA A 1 74 ? 8.506 11.972 -0.187 1.00 91.00 74 ALA A C 1
ATOM 601 O O . ALA A 1 74 ? 7.748 11.769 0.761 1.00 91.00 74 ALA A O 1
ATOM 602 N N . CYS A 1 75 ? 9.830 11.836 -0.084 1.00 94.69 75 CYS A N 1
ATOM 603 C CA . CYS A 1 75 ? 10.499 11.454 1.157 1.00 94.69 75 CYS A CA 1
ATOM 604 C C . CYS A 1 75 ? 10.181 12.446 2.284 1.00 94.69 75 CYS A C 1
ATOM 606 O O . CYS A 1 75 ? 9.866 12.033 3.399 1.00 94.69 75 CYS A O 1
ATOM 608 N N . PHE A 1 76 ? 10.209 13.748 1.988 1.00 95.12 76 PHE A N 1
ATOM 609 C CA . PHE A 1 76 ? 9.867 14.798 2.941 1.00 95.12 76 PHE A CA 1
ATOM 610 C C . PHE A 1 76 ? 8.397 14.724 3.369 1.00 95.12 76 PHE A C 1
ATOM 612 O O . PHE A 1 76 ? 8.120 14.720 4.565 1.00 95.12 76 PHE A O 1
ATOM 619 N N . ILE A 1 77 ? 7.456 14.598 2.425 1.00 92.62 77 ILE A N 1
ATOM 620 C CA . ILE A 1 77 ? 6.024 14.443 2.730 1.00 92.62 77 ILE A CA 1
ATOM 621 C C . ILE A 1 77 ? 5.797 13.214 3.621 1.00 92.62 77 ILE A C 1
ATOM 623 O O . ILE A 1 77 ? 5.141 13.323 4.655 1.00 92.62 77 ILE A O 1
ATOM 627 N N . MET A 1 78 ? 6.374 12.059 3.275 1.00 93.75 78 MET A N 1
ATOM 628 C CA . MET A 1 78 ? 6.237 10.840 4.080 1.00 93.75 78 MET A CA 1
ATOM 629 C C . MET A 1 78 ? 6.853 10.990 5.471 1.00 93.75 78 MET A C 1
ATOM 631 O O . MET A 1 78 ? 6.258 10.519 6.438 1.00 93.75 78 MET A O 1
ATOM 635 N N . LEU A 1 79 ? 7.993 11.677 5.596 1.00 95.06 79 LEU A N 1
ATOM 636 C CA . LEU A 1 79 ? 8.616 11.972 6.887 1.00 95.06 79 LEU A CA 1
ATOM 637 C C . LEU A 1 79 ? 7.727 12.866 7.760 1.00 95.06 79 LEU A C 1
ATOM 639 O O . LEU A 1 79 ? 7.571 12.585 8.946 1.00 95.06 79 LEU A O 1
ATOM 643 N N . GLN A 1 80 ? 7.099 13.897 7.189 1.00 94.50 80 GLN A N 1
ATOM 644 C CA . GLN A 1 80 ? 6.155 14.746 7.923 1.00 94.50 80 GLN A CA 1
ATOM 645 C C . GLN A 1 80 ? 4.962 13.930 8.436 1.00 94.50 80 GLN A C 1
ATOM 647 O O . GLN A 1 80 ? 4.627 13.995 9.618 1.00 94.50 80 GLN A O 1
ATOM 652 N N . ILE A 1 81 ? 4.368 13.093 7.577 1.00 93.06 81 ILE A N 1
ATOM 653 C CA . ILE A 1 81 ? 3.256 12.209 7.957 1.00 93.06 81 ILE A CA 1
ATOM 654 C C . ILE A 1 81 ? 3.699 11.217 9.046 1.00 93.06 81 ILE A C 1
ATOM 656 O O . ILE A 1 81 ? 2.974 10.988 10.012 1.00 93.06 81 ILE A O 1
ATOM 660 N N . PHE A 1 82 ? 4.907 10.660 8.928 1.00 94.75 82 PHE A N 1
ATOM 661 C CA . PHE A 1 82 ? 5.479 9.754 9.922 1.00 94.75 82 PHE A CA 1
ATOM 662 C C . PHE A 1 82 ? 5.610 10.425 11.288 1.00 94.75 82 PHE A C 1
ATOM 664 O O . PHE A 1 82 ? 5.177 9.859 12.289 1.00 94.75 82 PHE A O 1
ATOM 671 N N . VAL A 1 83 ? 6.151 11.645 11.338 1.00 94.56 83 VAL A N 1
ATOM 672 C CA . VAL A 1 83 ? 6.263 12.413 12.585 1.00 94.56 83 VAL A CA 1
ATOM 673 C C . VAL A 1 83 ? 4.876 12.696 13.169 1.00 94.56 83 VAL A C 1
ATOM 675 O O . VAL A 1 83 ? 4.676 12.505 14.369 1.00 94.56 83 VAL A O 1
ATOM 678 N N . MET A 1 84 ? 3.897 13.066 12.335 1.00 91.38 84 MET A N 1
ATOM 679 C CA . MET A 1 84 ? 2.515 13.291 12.775 1.00 91.38 84 MET A CA 1
ATOM 680 C C . MET A 1 84 ? 1.862 12.040 13.380 1.00 91.38 84 MET A C 1
ATOM 682 O O . MET A 1 84 ? 1.127 12.166 14.355 1.00 91.38 84 MET A O 1
ATOM 686 N N . GLU A 1 85 ? 2.131 10.843 12.852 1.00 91.44 85 GLU A N 1
ATOM 687 C CA . GLU A 1 85 ? 1.624 9.575 13.409 1.00 91.44 85 GLU A CA 1
ATOM 688 C C . GLU A 1 85 ? 2.410 9.080 14.626 1.00 91.44 85 GLU A C 1
ATOM 690 O O . GLU A 1 85 ? 1.857 8.396 15.494 1.00 91.44 85 GLU A O 1
ATOM 695 N N . LEU A 1 86 ? 3.692 9.435 14.725 1.00 93.44 86 LEU A N 1
ATOM 696 C CA . LEU A 1 86 ? 4.558 9.000 15.814 1.00 93.44 86 LEU A CA 1
ATOM 697 C C . LEU A 1 86 ? 4.090 9.560 17.163 1.00 93.44 86 LEU A C 1
ATOM 699 O O . LEU A 1 86 ? 4.072 8.831 18.156 1.00 93.44 86 LEU A O 1
ATOM 703 N N . PHE A 1 87 ? 3.650 10.822 17.201 1.00 91.56 87 PHE A N 1
ATOM 704 C CA . PHE A 1 87 ? 3.152 11.452 18.427 1.00 91.56 87 PHE A CA 1
ATOM 705 C C . PHE A 1 87 ? 1.947 10.706 19.041 1.00 91.56 87 PHE A C 1
ATOM 707 O O . PHE A 1 87 ? 2.053 10.283 20.197 1.00 91.56 87 PHE A O 1
ATOM 714 N N . PRO A 1 88 ? 0.839 10.448 18.310 1.00 88.25 88 PRO A N 1
ATOM 715 C CA . PRO A 1 88 ? -0.267 9.627 18.799 1.00 88.25 88 PRO A CA 1
ATOM 716 C C . PRO A 1 88 ? 0.155 8.237 19.274 1.00 88.25 88 PRO A C 1
ATOM 718 O O . PRO A 1 88 ? -0.381 7.754 20.269 1.00 88.25 88 PRO A O 1
ATOM 721 N N . VAL A 1 89 ? 1.110 7.587 18.600 1.00 91.44 89 VAL A N 1
ATOM 722 C CA . VAL A 1 89 ? 1.620 6.268 19.013 1.00 91.44 89 VAL A CA 1
ATOM 723 C C . VAL A 1 89 ? 2.302 6.341 20.370 1.00 91.44 89 VAL A C 1
ATOM 725 O O . VAL A 1 89 ? 1.983 5.546 21.254 1.00 91.44 89 VAL A O 1
ATOM 728 N N . ILE A 1 90 ? 3.183 7.321 20.566 1.00 93.00 90 ILE A N 1
ATOM 729 C CA . ILE A 1 90 ? 3.847 7.549 21.851 1.00 93.00 90 ILE A CA 1
ATOM 730 C C . ILE A 1 90 ? 2.801 7.816 22.943 1.00 93.00 90 ILE A C 1
ATOM 732 O O . ILE A 1 90 ? 2.838 7.191 24.006 1.00 93.00 90 ILE A O 1
ATOM 736 N N . SER A 1 91 ? 1.809 8.670 22.672 1.00 91.06 91 SER A N 1
ATOM 737 C CA . SER A 1 91 ? 0.715 8.938 23.614 1.00 91.06 91 SER A CA 1
ATOM 738 C C . SER A 1 91 ? -0.125 7.689 23.929 1.00 91.06 91 SER A C 1
ATOM 740 O O . SER A 1 91 ? -0.515 7.487 25.084 1.00 91.06 91 SER A O 1
ATOM 742 N N . LEU A 1 92 ? -0.385 6.824 22.941 1.00 90.06 92 LEU A N 1
ATOM 743 C CA . LEU A 1 92 ? -1.105 5.557 23.122 1.00 90.06 92 LEU A CA 1
ATOM 744 C C . LEU A 1 92 ? -0.314 4.567 23.981 1.00 90.06 92 LEU A C 1
ATOM 746 O O . LEU A 1 92 ? -0.910 3.920 24.840 1.00 90.06 92 LEU A O 1
ATOM 750 N N . ILE A 1 93 ? 1.009 4.484 23.809 1.00 91.38 93 ILE A N 1
ATOM 751 C CA . ILE A 1 93 ? 1.886 3.643 24.639 1.00 91.38 93 ILE A CA 1
ATOM 752 C C . ILE A 1 93 ? 1.812 4.085 26.105 1.00 91.38 93 ILE A C 1
ATOM 754 O O . ILE A 1 93 ? 1.536 3.260 26.977 1.00 91.38 93 ILE A O 1
ATOM 758 N N . PHE A 1 94 ? 1.971 5.383 26.388 1.00 92.62 94 PHE A N 1
ATOM 759 C CA . PHE A 1 94 ? 1.833 5.907 27.754 1.00 92.62 94 PHE A CA 1
ATOM 760 C C . PHE A 1 94 ? 0.433 5.675 28.335 1.00 92.62 94 PHE A C 1
ATOM 762 O O . PHE A 1 94 ? 0.285 5.360 29.517 1.00 92.62 94 PHE A O 1
ATOM 769 N N . SER A 1 95 ? -0.607 5.798 27.510 1.00 89.00 95 SER A N 1
ATOM 770 C CA . SER A 1 95 ? -1.984 5.528 27.934 1.00 89.00 95 SER A CA 1
ATOM 771 C C . SER A 1 95 ? -2.194 4.053 28.282 1.00 89.00 95 SER A C 1
ATOM 773 O O . SER A 1 95 ? -2.810 3.755 29.302 1.00 89.00 95 SER A O 1
ATOM 775 N N . LEU A 1 96 ? -1.633 3.132 27.496 1.00 88.19 96 LEU A N 1
ATOM 776 C CA . LEU A 1 96 ? -1.701 1.690 27.739 1.00 88.19 96 LEU A CA 1
ATOM 777 C C . LEU A 1 96 ? -0.923 1.253 28.980 1.00 88.19 96 LEU A C 1
ATOM 779 O O . LEU A 1 96 ? -1.370 0.347 29.674 1.00 88.19 96 LEU A O 1
ATOM 783 N N . GLN A 1 97 ? 0.192 1.913 29.302 1.00 88.50 97 GLN A N 1
ATOM 784 C CA . GLN A 1 97 ? 0.910 1.664 30.557 1.00 88.50 97 GLN A CA 1
ATOM 785 C C . GLN A 1 97 ? 0.041 1.978 31.781 1.00 88.50 97 GLN A C 1
ATOM 787 O O . GLN A 1 97 ? 0.070 1.243 32.763 1.00 88.50 97 GLN A O 1
ATOM 792 N N . LYS A 1 98 ? -0.763 3.047 31.714 1.00 87.38 98 LYS A N 1
ATOM 793 C CA . LYS A 1 98 ? -1.694 3.424 32.789 1.00 87.38 98 LYS A CA 1
ATOM 794 C C . LYS A 1 98 ? -2.980 2.595 32.780 1.00 87.38 98 LYS A C 1
ATOM 796 O O . LYS A 1 98 ? -3.628 2.467 33.813 1.00 87.38 98 LYS A O 1
ATOM 801 N N . ARG A 1 99 ? -3.393 2.105 31.609 1.00 85.25 99 ARG A N 1
ATOM 802 C CA . ARG A 1 99 ? -4.708 1.496 31.365 1.00 85.25 99 ARG A CA 1
ATOM 803 C C . ARG A 1 99 ? -4.601 0.257 30.455 1.00 85.25 99 ARG A C 1
ATOM 805 O O . ARG A 1 99 ? -5.141 0.268 29.347 1.00 85.25 99 ARG A O 1
ATOM 812 N N . PRO A 1 100 ? -3.933 -0.825 30.900 1.00 82.38 100 PRO A N 1
ATOM 813 C CA . PRO A 1 100 ? -3.635 -1.979 30.047 1.00 82.38 100 PRO A CA 1
ATOM 814 C C . PRO A 1 100 ? -4.870 -2.808 29.669 1.00 82.38 100 PRO A C 1
ATOM 816 O O . PRO A 1 100 ? -4.841 -3.492 28.650 1.00 82.38 100 PRO A O 1
ATOM 819 N N . ALA A 1 101 ? -5.954 -2.728 30.448 1.00 78.25 101 ALA A N 1
ATOM 820 C CA . ALA A 1 101 ? -7.184 -3.490 30.219 1.00 78.25 101 ALA A CA 1
ATOM 821 C C . ALA A 1 101 ? -8.022 -2.991 29.023 1.00 78.25 101 ALA A C 1
ATOM 823 O O . ALA A 1 101 ? -8.919 -3.686 28.558 1.00 78.25 101 ALA A O 1
ATOM 824 N N . PHE A 1 102 ? -7.743 -1.799 28.485 1.00 78.75 102 PHE A N 1
ATOM 825 C CA . PHE A 1 102 ? -8.568 -1.215 27.428 1.00 78.75 102 PHE A CA 1
ATOM 826 C C . PHE A 1 102 ? -8.185 -1.773 26.051 1.00 78.75 102 PHE A C 1
ATOM 828 O O . PHE A 1 102 ? -7.339 -1.217 25.347 1.00 78.75 102 PHE A O 1
ATOM 835 N N . ASN A 1 103 ? -8.864 -2.845 25.632 1.00 76.88 103 ASN A N 1
ATOM 836 C CA . ASN A 1 103 ? -8.680 -3.516 24.333 1.00 76.88 103 ASN A CA 1
ATOM 837 C C . ASN A 1 103 ? -8.717 -2.553 23.130 1.00 76.88 103 ASN A C 1
ATOM 839 O O . ASN A 1 103 ? -7.978 -2.720 22.158 1.00 76.88 103 ASN A O 1
ATOM 843 N N . TYR A 1 104 ? -9.536 -1.504 23.209 1.00 80.94 104 TYR A N 1
ATOM 844 C CA . TYR A 1 104 ? -9.622 -0.474 22.176 1.00 80.94 104 TYR A CA 1
ATOM 845 C C . TYR A 1 104 ? -8.302 0.290 21.962 1.00 80.94 104 TYR A C 1
ATOM 847 O O . TYR A 1 104 ? -7.926 0.570 20.821 1.00 80.94 104 TYR A O 1
ATOM 855 N N . LEU A 1 105 ? -7.557 0.585 23.035 1.00 85.44 105 LEU A N 1
ATOM 856 C CA . LEU A 1 105 ? -6.258 1.256 22.933 1.00 85.44 105 LEU A CA 1
ATOM 857 C C . LEU A 1 105 ? -5.216 0.356 22.255 1.00 85.44 105 LEU A C 1
ATOM 859 O O . LEU A 1 105 ? -4.425 0.848 21.452 1.00 85.44 105 LEU A O 1
ATOM 863 N N . HIS A 1 106 ? -5.257 -0.958 22.506 1.00 86.12 106 HIS A N 1
ATOM 864 C CA . HIS A 1 106 ? -4.394 -1.932 21.822 1.00 86.12 106 HIS A CA 1
ATOM 865 C C . HIS A 1 106 ? -4.693 -2.000 20.323 1.00 86.12 106 HIS A C 1
ATOM 867 O O . HIS A 1 106 ? -3.770 -2.035 19.509 1.00 86.12 106 HIS A O 1
ATOM 873 N N . LEU A 1 107 ? -5.972 -1.963 19.932 1.00 84.94 107 LEU A N 1
ATOM 874 C CA . LEU A 1 107 ? -6.366 -1.921 18.521 1.00 84.94 107 LEU A CA 1
ATOM 875 C C . LEU A 1 107 ? -5.880 -0.635 17.833 1.00 84.94 107 LEU A C 1
ATOM 877 O O . LEU A 1 107 ? -5.310 -0.707 16.742 1.00 84.94 107 LEU A O 1
ATOM 881 N N . LYS A 1 108 ? -6.044 0.524 18.487 1.00 88.69 108 LYS A N 1
ATOM 882 C CA . LYS A 1 108 ? -5.532 1.815 17.999 1.00 88.69 108 LYS A CA 1
ATOM 883 C C . LYS A 1 108 ? -4.018 1.812 17.846 1.00 88.69 108 LYS A C 1
ATOM 885 O O . LYS A 1 108 ? -3.520 2.255 16.812 1.00 88.69 108 LYS A O 1
ATOM 890 N N . LEU A 1 109 ? -3.304 1.294 18.846 1.00 90.88 109 LEU A N 1
ATOM 891 C CA . LEU A 1 109 ? -1.853 1.157 18.791 1.00 90.88 109 LEU A CA 1
ATOM 892 C C . LEU A 1 109 ? -1.456 0.256 17.623 1.00 90.88 109 LEU A C 1
ATOM 894 O O . LEU A 1 109 ? -0.622 0.653 16.821 1.00 90.88 109 LEU A O 1
ATOM 898 N N . LYS A 1 110 ? -2.111 -0.901 17.458 1.00 90.44 110 LYS A N 1
ATOM 899 C CA . LYS A 1 110 ? -1.868 -1.810 16.332 1.00 90.44 110 LYS A CA 1
ATOM 900 C C . LYS A 1 110 ? -1.998 -1.091 14.994 1.00 90.44 110 LYS A C 1
ATOM 902 O O . LYS A 1 110 ? -1.059 -1.112 14.211 1.00 90.44 110 LYS A O 1
ATOM 907 N N . GLN A 1 111 ? -3.127 -0.439 14.738 1.00 91.12 111 GLN A N 1
ATOM 908 C CA . GLN A 1 111 ? -3.368 0.279 13.484 1.00 91.12 111 GLN A CA 1
ATOM 909 C C . GLN A 1 111 ? -2.322 1.374 13.231 1.00 91.12 111 GLN A C 1
ATOM 911 O O . GLN A 1 111 ? -1.796 1.481 12.126 1.00 91.12 111 GLN A O 1
ATOM 916 N N . ALA A 1 112 ? -1.982 2.144 14.264 1.00 92.19 112 ALA A N 1
ATOM 917 C CA . ALA A 1 112 ? -0.996 3.211 14.177 1.00 92.19 112 ALA A CA 1
ATOM 918 C C . ALA A 1 112 ? 0.427 2.677 13.918 1.00 92.19 112 ALA A C 1
ATOM 920 O O . ALA A 1 112 ? 1.134 3.200 13.064 1.00 92.19 112 ALA A O 1
ATOM 921 N N . THR A 1 113 ? 0.830 1.587 14.581 1.00 93.19 113 THR A N 1
ATOM 922 C CA . THR A 1 113 ? 2.112 0.907 14.330 1.00 93.19 113 THR A CA 1
ATOM 923 C C . THR A 1 113 ? 2.211 0.399 12.893 1.00 93.19 113 THR A C 1
ATOM 925 O O . THR A 1 113 ? 3.252 0.558 12.263 1.00 93.19 113 THR A O 1
ATOM 928 N N . LEU A 1 114 ? 1.144 -0.205 12.362 1.00 93.12 114 LEU A N 1
ATOM 929 C CA . LEU A 1 114 ? 1.121 -0.689 10.980 1.00 93.12 114 LEU A CA 1
ATOM 930 C C . LEU A 1 114 ? 1.260 0.473 9.977 1.00 93.12 114 LEU A C 1
ATOM 932 O O . LEU A 1 114 ? 2.039 0.364 9.032 1.00 93.12 114 LEU A O 1
ATOM 936 N N . ASN A 1 115 ? 0.574 1.598 10.215 1.00 93.88 115 ASN A N 1
ATOM 937 C CA . ASN A 1 115 ? 0.732 2.822 9.419 1.00 93.88 115 ASN A CA 1
ATOM 938 C C . ASN A 1 115 ? 2.161 3.381 9.494 1.00 93.88 115 ASN A C 1
ATOM 940 O O . ASN A 1 115 ? 2.739 3.714 8.463 1.00 93.88 115 ASN A O 1
ATOM 944 N N . LEU A 1 116 ? 2.760 3.445 10.689 1.00 94.38 116 LEU A N 1
ATOM 945 C CA . LEU A 1 116 ? 4.158 3.860 10.842 1.00 94.38 116 LEU A CA 1
ATOM 946 C C . LEU A 1 116 ? 5.113 2.928 10.094 1.00 94.38 116 LEU A C 1
ATOM 948 O O . LEU A 1 116 ? 6.052 3.410 9.472 1.00 94.38 116 LEU A O 1
ATOM 952 N N . GLY A 1 117 ? 4.862 1.617 10.114 1.00 94.31 117 GLY A N 1
ATOM 953 C CA . GLY A 1 117 ? 5.629 0.644 9.338 1.00 94.31 117 GLY A CA 1
ATOM 954 C C . GLY A 1 117 ? 5.569 0.926 7.834 1.00 94.31 117 GLY A C 1
ATOM 955 O O . GLY A 1 117 ? 6.613 0.984 7.187 1.00 94.31 117 GLY A O 1
ATOM 956 N N . LEU A 1 118 ? 4.368 1.169 7.291 1.00 95.25 118 LEU A N 1
ATOM 957 C CA . LEU A 1 118 ? 4.173 1.564 5.887 1.00 95.25 118 LEU A CA 1
ATOM 958 C C . LEU A 1 118 ? 4.961 2.829 5.526 1.00 95.25 118 LEU A C 1
ATOM 960 O O . LEU A 1 118 ? 5.645 2.861 4.504 1.00 95.25 118 LEU A O 1
ATOM 964 N N . LEU A 1 119 ? 4.868 3.861 6.367 1.00 95.38 119 LEU A N 1
ATOM 965 C CA . LEU A 1 119 ? 5.549 5.135 6.150 1.00 95.38 119 LEU A CA 1
ATOM 966 C C . LEU A 1 119 ? 7.068 4.986 6.250 1.00 95.38 119 LEU A C 1
ATOM 968 O O . LEU A 1 119 ? 7.776 5.509 5.398 1.00 95.38 119 LEU A O 1
ATOM 972 N N . LEU A 1 120 ? 7.567 4.237 7.236 1.00 95.56 120 LEU A N 1
ATOM 973 C CA . LEU A 1 120 ? 8.996 3.996 7.429 1.00 95.56 120 LEU A CA 1
ATOM 974 C C . LEU A 1 120 ? 9.616 3.313 6.209 1.00 95.56 120 LEU A C 1
ATOM 976 O O . LEU A 1 120 ? 10.630 3.780 5.704 1.00 95.56 120 LEU A O 1
ATOM 980 N N . VAL A 1 121 ? 8.990 2.246 5.705 1.00 96.56 121 VAL A N 1
ATOM 981 C CA . VAL A 1 121 ? 9.481 1.558 4.503 1.00 96.56 121 VAL A CA 1
ATOM 982 C C . VAL A 1 121 ? 9.421 2.474 3.277 1.00 96.56 121 VAL A C 1
ATOM 984 O O . VAL A 1 121 ? 10.369 2.492 2.496 1.00 96.56 121 VAL A O 1
ATOM 987 N N . GLY A 1 122 ? 8.374 3.296 3.140 1.00 96.19 122 GLY A N 1
ATOM 988 C CA . GLY A 1 122 ? 8.304 4.324 2.098 1.00 96.19 122 GLY A CA 1
ATOM 989 C C . GLY A 1 122 ? 9.462 5.327 2.179 1.00 96.19 122 GLY A C 1
ATOM 990 O O . GLY A 1 122 ? 10.168 5.530 1.194 1.00 96.19 122 GLY A O 1
ATOM 991 N N . ILE A 1 123 ? 9.718 5.896 3.362 1.00 96.62 123 ILE A N 1
ATOM 992 C CA . ILE A 1 123 ? 10.833 6.826 3.611 1.00 96.62 123 ILE A CA 1
ATOM 993 C C . ILE A 1 123 ? 12.168 6.166 3.263 1.00 96.62 123 ILE A C 1
ATOM 995 O O . ILE A 1 123 ? 12.954 6.744 2.515 1.00 96.62 123 ILE A O 1
ATOM 999 N N . CYS A 1 124 ? 12.418 4.948 3.753 1.00 96.50 124 CYS A N 1
ATOM 1000 C CA . CYS A 1 124 ? 13.638 4.205 3.446 1.00 96.50 124 CYS A CA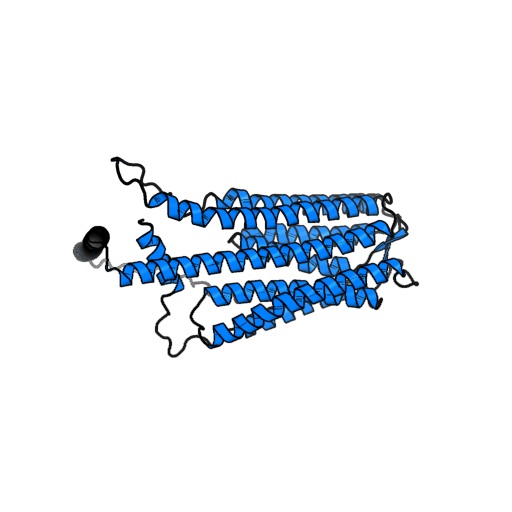 1
ATOM 1001 C C . CYS A 1 124 ? 13.784 3.956 1.941 1.00 96.50 124 CYS A C 1
ATOM 1003 O O . CYS A 1 124 ? 14.868 4.156 1.395 1.00 96.50 124 CYS A O 1
ATOM 1005 N N . CYS A 1 125 ? 12.701 3.587 1.253 1.00 97.00 125 CYS A N 1
ATOM 1006 C CA . CYS A 1 125 ? 12.701 3.414 -0.193 1.00 97.00 125 CYS A CA 1
ATOM 1007 C C . CYS A 1 125 ? 13.130 4.703 -0.904 1.00 97.00 125 CYS A C 1
ATOM 1009 O O . CYS A 1 125 ? 14.150 4.694 -1.591 1.00 97.00 125 CYS A O 1
ATOM 1011 N N . TYR A 1 126 ? 12.443 5.832 -0.697 1.00 96.56 126 TYR A N 1
ATOM 1012 C CA . TYR A 1 126 ? 12.812 7.083 -1.373 1.00 96.56 126 TYR A CA 1
ATOM 1013 C C . TYR A 1 126 ? 14.196 7.599 -0.968 1.00 96.56 126 TYR A C 1
ATOM 1015 O O . TYR A 1 126 ? 14.926 8.066 -1.838 1.00 96.56 126 TYR A O 1
ATOM 1023 N N . ALA A 1 127 ? 14.612 7.447 0.293 1.00 96.25 127 ALA A N 1
ATOM 1024 C CA . ALA A 1 127 ? 15.969 7.783 0.726 1.00 96.25 127 ALA A CA 1
ATOM 1025 C C . ALA A 1 127 ? 17.026 6.986 -0.058 1.00 96.25 127 ALA A C 1
ATOM 1027 O O . ALA A 1 127 ? 17.984 7.559 -0.572 1.00 96.25 127 ALA A O 1
ATOM 1028 N N . THR A 1 128 ? 16.824 5.676 -0.229 1.00 95.38 128 THR A N 1
ATOM 1029 C CA . THR A 1 128 ? 17.742 4.847 -1.028 1.00 95.38 128 THR A CA 1
ATOM 1030 C C . THR A 1 128 ? 17.699 5.167 -2.525 1.00 95.38 128 THR A C 1
ATOM 1032 O O . THR A 1 128 ? 18.727 5.055 -3.189 1.00 95.38 128 THR A O 1
ATOM 1035 N N . LEU A 1 129 ? 16.553 5.611 -3.059 1.00 94.50 129 LEU A N 1
ATOM 1036 C CA . LEU A 1 129 ? 16.447 6.090 -4.442 1.00 94.50 129 LEU A CA 1
ATOM 1037 C C . LEU A 1 129 ? 17.203 7.409 -4.654 1.00 94.50 129 LEU A C 1
ATOM 1039 O O . LEU A 1 129 ? 17.910 7.543 -5.646 1.00 94.50 129 LEU A O 1
ATOM 1043 N N . ILE A 1 130 ? 17.110 8.354 -3.712 1.00 94.88 130 ILE A N 1
ATOM 1044 C CA . ILE A 1 130 ? 17.867 9.620 -3.736 1.00 94.88 130 ILE A CA 1
ATOM 1045 C C . ILE A 1 130 ? 19.374 9.340 -3.713 1.00 94.88 130 ILE A C 1
ATOM 1047 O O . ILE A 1 130 ? 20.133 9.941 -4.471 1.00 94.88 130 ILE A O 1
ATOM 1051 N N . CYS A 1 131 ? 19.800 8.391 -2.878 1.00 94.12 131 CYS A N 1
ATOM 1052 C CA . CYS A 1 131 ? 21.198 7.983 -2.757 1.00 94.12 131 CYS A CA 1
ATOM 1053 C C . CYS A 1 131 ? 21.679 7.057 -3.888 1.00 94.12 131 CYS A C 1
ATOM 1055 O O . CYS A 1 131 ? 22.837 6.645 -3.861 1.00 94.12 131 CYS A O 1
ATOM 1057 N N . ASN A 1 132 ? 20.819 6.701 -4.854 1.00 91.56 132 ASN A N 1
ATOM 1058 C CA . ASN A 1 132 ? 21.106 5.723 -5.910 1.00 91.56 132 ASN A CA 1
ATOM 1059 C C . ASN A 1 132 ? 21.687 4.396 -5.370 1.00 91.56 132 ASN A C 1
ATOM 1061 O O . ASN A 1 132 ? 22.579 3.804 -5.972 1.00 91.56 132 ASN A O 1
ATOM 1065 N N . SER A 1 133 ? 21.210 3.931 -4.210 1.00 91.12 133 SER A N 1
ATOM 1066 C CA . SER A 1 133 ? 21.766 2.748 -3.530 1.00 91.12 133 SER A CA 1
ATOM 1067 C C . SER A 1 133 ? 21.337 1.415 -4.152 1.00 91.12 133 SER A C 1
ATOM 1069 O O . SER A 1 133 ? 21.917 0.382 -3.833 1.00 91.12 133 SER A O 1
ATOM 1071 N N . TRP A 1 134 ? 20.324 1.426 -5.021 1.00 90.88 134 TRP A N 1
ATOM 1072 C CA . TRP A 1 134 ? 19.763 0.237 -5.664 1.00 90.88 134 TRP A CA 1
ATOM 1073 C C . TRP A 1 134 ? 19.875 0.322 -7.187 1.00 90.88 134 TRP A C 1
ATOM 1075 O O . TRP A 1 134 ? 19.860 1.428 -7.734 1.00 90.88 134 TRP A O 1
ATOM 1085 N N . PRO A 1 135 ? 19.944 -0.826 -7.889 1.00 88.94 135 PRO A N 1
ATOM 1086 C CA . PRO A 1 135 ? 20.022 -0.835 -9.341 1.00 88.94 135 PRO A CA 1
ATOM 1087 C C . PRO A 1 135 ? 18.773 -0.201 -9.966 1.00 88.94 135 PRO A C 1
ATOM 1089 O O . PRO A 1 135 ? 17.637 -0.529 -9.611 1.00 88.94 135 PRO A O 1
ATOM 1092 N N . VAL A 1 136 ? 19.009 0.684 -10.934 1.00 93.69 136 VAL A N 1
ATOM 1093 C CA . VAL A 1 136 ? 17.988 1.202 -11.847 1.00 93.69 136 VAL A CA 1
ATOM 1094 C C . VAL A 1 136 ? 18.074 0.384 -13.128 1.00 93.69 136 VAL A C 1
ATOM 1096 O O . VAL A 1 136 ? 19.122 0.337 -13.779 1.00 93.69 136 VAL A O 1
ATOM 1099 N N . PHE A 1 137 ? 16.986 -0.301 -13.462 1.00 94.19 137 PHE A N 1
ATOM 1100 C CA . PHE A 1 137 ? 16.913 -1.113 -14.671 1.00 94.19 137 PHE A CA 1
ATOM 1101 C C . PHE A 1 137 ? 16.431 -0.262 -15.838 1.00 94.19 137 PHE A C 1
ATOM 1103 O O . PHE A 1 137 ? 15.656 0.674 -15.648 1.00 94.19 137 PHE A O 1
ATOM 1110 N N . ILE A 1 138 ? 16.865 -0.614 -17.043 1.00 93.94 138 ILE A N 1
ATOM 1111 C CA . ILE A 1 138 ? 16.324 -0.044 -18.273 1.00 93.94 138 ILE A CA 1
ATOM 1112 C C . ILE A 1 138 ? 15.392 -1.071 -18.898 1.00 93.94 138 ILE A C 1
ATOM 1114 O O . ILE A 1 138 ? 15.807 -2.198 -19.175 1.00 93.94 138 ILE A O 1
ATOM 1118 N N . ASP A 1 139 ? 14.140 -0.680 -19.128 1.00 93.44 139 ASP A N 1
ATOM 1119 C CA . ASP A 1 139 ? 13.217 -1.469 -19.935 1.00 93.44 139 ASP A CA 1
ATOM 1120 C C . ASP A 1 139 ? 13.817 -1.629 -21.341 1.00 93.44 139 ASP A C 1
ATOM 1122 O O . ASP A 1 139 ? 14.002 -0.634 -22.049 1.00 93.44 139 ASP A O 1
ATOM 1126 N N . PRO A 1 140 ? 14.121 -2.858 -21.784 1.00 90.31 140 PRO A N 1
ATOM 1127 C CA . PRO A 1 140 ? 14.850 -3.064 -23.024 1.00 90.31 140 PRO A CA 1
ATOM 1128 C C . PRO A 1 140 ? 14.001 -2.791 -24.277 1.00 90.31 140 PRO A C 1
ATOM 1130 O O . PRO A 1 140 ? 14.541 -2.811 -25.381 1.00 90.31 140 PRO A O 1
ATOM 1133 N N . VAL A 1 141 ? 12.689 -2.563 -24.131 1.00 90.94 141 VAL A N 1
ATOM 1134 C CA . VAL A 1 141 ? 11.784 -2.210 -25.236 1.00 90.94 141 VAL A CA 1
ATOM 1135 C C . VAL A 1 141 ? 11.556 -0.706 -25.308 1.00 90.94 141 VAL A C 1
ATOM 1137 O O . VAL A 1 141 ? 11.668 -0.121 -26.380 1.00 90.94 141 VAL A O 1
ATOM 1140 N N . THR A 1 142 ? 11.221 -0.079 -24.181 1.00 93.06 142 THR A N 1
ATOM 1141 C CA . THR A 1 142 ? 10.834 1.342 -24.155 1.00 93.06 142 THR A CA 1
ATOM 1142 C C . THR A 1 142 ? 12.006 2.274 -23.856 1.00 93.06 142 THR A C 1
ATOM 1144 O O . THR A 1 142 ? 11.914 3.470 -24.110 1.00 93.06 142 THR A O 1
ATOM 1147 N N . GLY A 1 143 ? 13.108 1.746 -23.316 1.00 91.75 143 GLY A N 1
ATOM 1148 C CA . GLY A 1 143 ? 14.227 2.539 -22.812 1.00 91.75 143 GLY A CA 1
ATOM 1149 C C . GLY A 1 143 ? 13.925 3.256 -21.493 1.00 91.75 143 GLY A C 1
ATOM 1150 O O . GLY A 1 143 ? 14.774 3.996 -20.998 1.00 91.75 143 GLY A O 1
ATOM 1151 N N . ASN A 1 144 ? 12.738 3.052 -20.913 1.00 92.19 144 ASN A N 1
ATOM 1152 C CA . ASN A 1 144 ? 12.324 3.731 -19.693 1.00 92.19 144 ASN A CA 1
ATOM 1153 C C . ASN A 1 144 ? 13.056 3.187 -18.461 1.00 92.19 144 ASN A C 1
ATOM 1155 O O . ASN A 1 144 ? 13.385 2.000 -18.370 1.00 92.19 144 ASN A O 1
ATOM 1159 N N . ARG A 1 145 ? 13.267 4.072 -17.483 1.00 92.69 145 ARG A N 1
ATOM 1160 C CA . ARG A 1 145 ? 13.878 3.741 -16.195 1.00 92.69 145 ARG A CA 1
ATOM 1161 C C . ARG A 1 145 ? 12.889 3.000 -15.306 1.00 92.69 145 ARG A C 1
ATOM 1163 O O . ARG A 1 145 ? 11.762 3.443 -15.096 1.00 92.69 145 ARG A O 1
ATOM 1170 N N . LEU A 1 146 ? 13.339 1.900 -14.716 1.00 93.81 146 LEU A N 1
ATOM 1171 C CA . LEU A 1 146 ? 12.567 1.098 -13.780 1.00 93.81 146 LEU A CA 1
ATOM 1172 C C . LEU A 1 146 ? 13.278 1.020 -12.430 1.00 93.81 146 LEU A C 1
ATOM 1174 O O . LEU A 1 146 ? 14.323 0.385 -12.269 1.00 93.81 146 LEU A O 1
ATOM 1178 N N . TYR A 1 147 ? 12.660 1.632 -11.426 1.00 95.19 147 TYR A N 1
ATOM 1179 C CA . TYR A 1 147 ? 13.155 1.634 -10.055 1.00 95.19 147 TYR A CA 1
ATOM 1180 C C . TYR A 1 147 ? 12.684 0.385 -9.308 1.00 95.19 147 TYR A C 1
ATOM 1182 O O . TYR A 1 147 ? 11.635 0.387 -8.660 1.00 95.19 147 TYR A O 1
ATOM 1190 N N . GLY A 1 148 ? 13.480 -0.687 -9.377 1.00 94.50 148 GLY A N 1
ATOM 1191 C CA . GLY A 1 148 ? 13.153 -1.976 -8.757 1.00 94.50 148 GLY A CA 1
ATOM 1192 C C . GLY A 1 148 ? 12.869 -1.878 -7.254 1.00 94.50 148 GLY A C 1
ATOM 1193 O O . GLY A 1 148 ? 11.924 -2.497 -6.771 1.00 94.50 148 GLY A O 1
ATOM 1194 N N . ALA A 1 149 ? 13.610 -1.035 -6.523 1.00 95.56 149 ALA A N 1
ATOM 1195 C CA . ALA A 1 149 ? 13.395 -0.822 -5.088 1.00 95.56 149 ALA A CA 1
ATOM 1196 C C . ALA A 1 149 ? 11.991 -0.278 -4.764 1.00 95.56 149 ALA A C 1
ATOM 1198 O O . ALA A 1 149 ? 11.397 -0.682 -3.764 1.00 95.56 149 ALA A O 1
ATOM 1199 N N .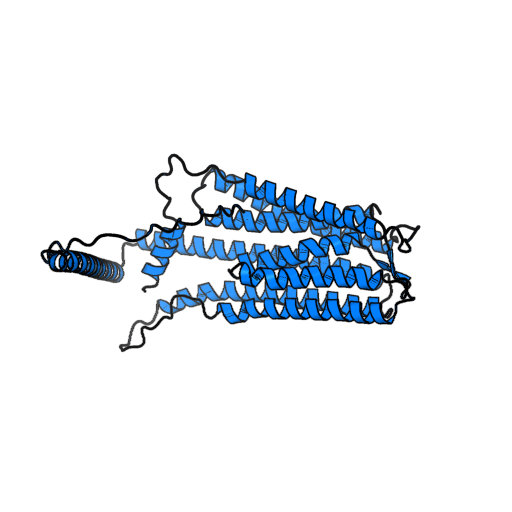 ARG A 1 150 ? 11.420 0.566 -5.640 1.00 96.12 150 ARG A N 1
ATOM 1200 C CA . ARG A 1 150 ? 10.044 1.068 -5.490 1.00 96.12 150 ARG A CA 1
ATOM 1201 C C . ARG A 1 150 ? 9.024 -0.051 -5.668 1.00 96.12 150 ARG A C 1
ATOM 1203 O O . ARG A 1 150 ? 8.093 -0.172 -4.883 1.00 96.12 150 ARG A O 1
ATOM 1210 N N . LEU A 1 151 ? 9.221 -0.912 -6.664 1.00 96.00 151 LEU A N 1
ATOM 1211 C CA . LEU A 1 151 ? 8.341 -2.062 -6.881 1.00 96.00 151 LEU A CA 1
ATOM 1212 C C . LEU A 1 151 ? 8.446 -3.084 -5.739 1.00 96.00 151 LEU A C 1
ATOM 1214 O O . LEU A 1 151 ? 7.434 -3.671 -5.352 1.00 96.00 151 LEU A O 1
ATOM 1218 N N . MET A 1 152 ? 9.630 -3.252 -5.142 1.00 97.12 152 MET A N 1
ATOM 1219 C CA . MET A 1 152 ? 9.798 -4.062 -3.928 1.00 97.12 152 MET A CA 1
ATOM 1220 C C . MET A 1 152 ? 9.104 -3.446 -2.718 1.00 97.12 152 MET A C 1
ATOM 1222 O O . MET A 1 152 ? 8.472 -4.173 -1.953 1.00 97.12 152 MET A O 1
ATOM 1226 N N . GLU A 1 153 ? 9.141 -2.121 -2.574 1.00 97.31 153 GLU A N 1
ATOM 1227 C CA . GLU A 1 153 ? 8.345 -1.425 -1.564 1.00 97.31 153 GLU A CA 1
ATOM 1228 C C . GLU A 1 153 ? 6.845 -1.663 -1.766 1.00 97.31 153 GLU A C 1
ATOM 1230 O O . GLU A 1 153 ? 6.182 -2.128 -0.842 1.00 97.31 153 GLU A O 1
ATOM 1235 N N . TRP A 1 154 ? 6.313 -1.460 -2.973 1.00 97.88 154 TRP A N 1
ATOM 1236 C CA . TRP A 1 154 ? 4.892 -1.697 -3.263 1.00 97.88 154 TRP A CA 1
ATOM 1237 C C . TRP A 1 154 ? 4.471 -3.150 -3.048 1.00 97.88 154 TRP A C 1
ATOM 1239 O O . TRP A 1 154 ? 3.363 -3.419 -2.580 1.00 97.88 154 TRP A O 1
ATOM 1249 N N . THR A 1 155 ? 5.364 -4.099 -3.333 1.00 97.31 155 THR A N 1
ATOM 1250 C CA . THR A 1 155 ? 5.101 -5.531 -3.136 1.00 97.31 155 THR A CA 1
ATOM 1251 C C . THR A 1 155 ? 4.781 -5.862 -1.683 1.00 97.31 155 THR A C 1
ATOM 1253 O O . THR A 1 155 ? 3.974 -6.761 -1.441 1.00 97.31 155 THR A O 1
ATOM 1256 N N . VAL A 1 156 ? 5.378 -5.147 -0.725 1.00 96.75 156 VAL A N 1
ATOM 1257 C CA . VAL A 1 156 ? 5.124 -5.343 0.709 1.00 96.75 156 VAL A CA 1
ATOM 1258 C C . VAL A 1 156 ? 4.086 -4.361 1.260 1.00 96.75 156 VAL A C 1
ATOM 1260 O O . VAL A 1 156 ? 3.266 -4.744 2.099 1.00 96.75 156 VAL A O 1
ATOM 1263 N N . SER A 1 157 ? 4.051 -3.124 0.758 1.00 96.88 157 SER A N 1
ATOM 1264 C CA . SER A 1 157 ? 3.208 -2.061 1.306 1.00 96.88 157 SER A CA 1
ATOM 1265 C C . SER A 1 157 ? 1.769 -2.110 0.816 1.00 96.88 157 SER A C 1
ATOM 1267 O O . SER A 1 157 ? 0.852 -1.959 1.628 1.00 96.88 157 SER A O 1
ATOM 1269 N N . CYS A 1 158 ? 1.523 -2.412 -0.462 1.00 97.25 158 CYS A N 1
ATOM 1270 C CA . CYS A 1 158 ? 0.160 -2.532 -0.977 1.00 97.25 158 CYS A CA 1
ATOM 1271 C C . CYS A 1 158 ? -0.630 -3.651 -0.263 1.00 97.25 158 CYS A C 1
ATOM 1273 O O . CYS A 1 158 ? -1.738 -3.377 0.201 1.00 97.25 158 CYS A O 1
ATOM 1275 N N . PRO A 1 159 ? -0.099 -4.874 -0.057 1.00 97.19 159 PRO A N 1
ATOM 1276 C CA . PRO A 1 159 ? -0.794 -5.903 0.721 1.00 97.19 159 PRO A CA 1
ATOM 1277 C C . PRO A 1 159 ? -1.027 -5.516 2.179 1.00 97.19 159 PRO A C 1
ATOM 1279 O O . PRO A 1 159 ? -2.103 -5.779 2.714 1.00 97.19 159 PRO A O 1
ATOM 1282 N N . LEU A 1 160 ? -0.059 -4.872 2.836 1.00 96.25 160 LEU A N 1
ATOM 1283 C CA . LEU A 1 160 ? -0.242 -4.405 4.211 1.00 96.25 160 LEU A CA 1
ATOM 1284 C C . LEU A 1 160 ? -1.342 -3.330 4.295 1.00 96.25 160 LEU A C 1
ATOM 1286 O O . LEU A 1 160 ? -2.164 -3.338 5.211 1.00 96.25 160 LEU A O 1
ATOM 1290 N N . SER A 1 161 ? -1.425 -2.463 3.292 1.00 96.81 161 SER A N 1
ATOM 1291 C CA . SER A 1 161 ? -2.490 -1.474 3.134 1.00 96.81 161 SER A CA 1
ATOM 1292 C C . SER A 1 161 ? -3.873 -2.122 2.893 1.00 96.81 161 SER A C 1
ATOM 1294 O O . SER A 1 161 ? -4.887 -1.709 3.472 1.00 96.81 161 SER A O 1
ATOM 1296 N N . ILE A 1 162 ? -3.930 -3.220 2.123 1.00 97.38 162 ILE A N 1
ATOM 1297 C CA . ILE A 1 162 ? -5.136 -4.061 1.984 1.00 97.38 162 ILE A CA 1
ATOM 1298 C C . ILE A 1 162 ? -5.502 -4.703 3.325 1.00 97.38 162 ILE A C 1
ATOM 1300 O O . ILE A 1 162 ? -6.680 -4.717 3.685 1.00 97.38 162 ILE A O 1
ATOM 1304 N N . TYR A 1 163 ? -4.522 -5.202 4.084 1.00 96.19 163 TYR A N 1
ATOM 1305 C CA . TYR A 1 163 ? -4.745 -5.764 5.416 1.00 96.19 163 TYR A CA 1
ATOM 1306 C C . TYR A 1 163 ? -5.354 -4.731 6.363 1.00 96.19 163 TYR A C 1
ATOM 1308 O O . TYR A 1 163 ? -6.379 -5.002 6.987 1.00 96.19 163 TYR A O 1
ATOM 1316 N N . LEU A 1 164 ? -4.768 -3.535 6.435 1.00 94.12 164 LEU A N 1
ATOM 1317 C CA . LEU A 1 164 ? -5.281 -2.423 7.232 1.00 94.12 164 LEU A CA 1
ATOM 1318 C C . LEU A 1 164 ? -6.737 -2.113 6.894 1.00 94.12 164 LEU A C 1
ATOM 1320 O O . LEU A 1 164 ? -7.597 -2.094 7.775 1.00 94.12 164 LEU A O 1
ATOM 1324 N N . THR A 1 165 ? -7.028 -1.961 5.606 1.00 94.69 165 THR A N 1
ATOM 1325 C CA . THR A 1 165 ? -8.373 -1.634 5.131 1.00 94.69 165 THR A CA 1
ATOM 1326 C C . THR A 1 165 ? -9.346 -2.782 5.403 1.00 94.69 165 THR A C 1
ATOM 1328 O O . THR A 1 165 ? -10.328 -2.630 6.124 1.00 94.69 165 THR A O 1
ATOM 1331 N N . GLY A 1 166 ? -9.077 -3.975 4.879 1.00 94.00 166 GLY A N 1
ATOM 1332 C CA . GLY A 1 166 ? -9.984 -5.112 4.988 1.00 94.00 166 GLY A CA 1
ATOM 1333 C C . GLY A 1 166 ? -10.173 -5.580 6.430 1.00 94.00 166 GLY A C 1
ATOM 1334 O O . GLY A 1 166 ? -11.305 -5.714 6.900 1.00 94.00 166 GLY A O 1
ATOM 1335 N N . ARG A 1 167 ? -9.073 -5.824 7.152 1.00 91.25 167 ARG A N 1
ATOM 1336 C CA . ARG A 1 167 ? -9.113 -6.433 8.486 1.00 91.25 167 ARG A CA 1
ATOM 1337 C C . ARG A 1 167 ? -9.437 -5.426 9.579 1.00 91.25 167 ARG A C 1
ATOM 1339 O O . ARG A 1 167 ? -10.281 -5.741 10.415 1.00 91.25 167 ARG A O 1
ATOM 1346 N N . LEU A 1 168 ? -8.775 -4.266 9.604 1.00 89.62 168 LEU A N 1
ATOM 1347 C CA . LEU A 1 168 ? -8.934 -3.308 10.705 1.00 89.62 168 LEU A CA 1
ATOM 1348 C C . LEU A 1 168 ? -10.079 -2.325 10.455 1.00 89.62 168 LEU A C 1
ATOM 1350 O O . LEU A 1 168 ? -10.911 -2.140 11.337 1.00 89.62 168 LEU A O 1
ATOM 1354 N N . THR A 1 169 ? -10.189 -1.757 9.254 1.00 89.94 169 THR A N 1
ATOM 1355 C CA . THR A 1 169 ? -11.246 -0.778 8.942 1.00 89.94 169 THR A CA 1
ATOM 1356 C C . THR A 1 169 ? -12.608 -1.445 8.686 1.00 89.94 169 THR A C 1
ATOM 1358 O O . THR A 1 169 ? -13.636 -1.009 9.215 1.00 89.94 169 THR A O 1
ATOM 1361 N N . PHE A 1 170 ? -12.639 -2.527 7.901 1.00 89.88 170 PHE A N 1
ATOM 1362 C CA . PHE A 1 170 ? -13.871 -3.233 7.517 1.00 89.88 170 PHE A CA 1
ATOM 1363 C C . PHE A 1 170 ? -14.171 -4.490 8.351 1.00 89.88 170 PHE A C 1
ATOM 1365 O O . PHE A 1 170 ? -15.206 -5.124 8.148 1.00 89.88 170 PHE A O 1
ATOM 1372 N N . GLY A 1 171 ? -13.299 -4.871 9.293 1.00 87.94 171 GLY A N 1
ATOM 1373 C CA . GLY A 1 171 ? -13.537 -6.007 10.194 1.00 87.94 171 GLY A CA 1
ATOM 1374 C C . GLY A 1 171 ? -13.618 -7.371 9.497 1.00 87.94 171 GLY A C 1
ATOM 1375 O O . GLY A 1 171 ? -14.147 -8.328 10.067 1.00 87.94 171 GLY A O 1
ATOM 1376 N N . ARG A 1 172 ? -13.123 -7.496 8.259 1.00 89.25 172 ARG A N 1
ATOM 1377 C CA . ARG A 1 172 ? -13.221 -8.732 7.470 1.00 89.25 172 ARG A CA 1
ATOM 1378 C C . ARG A 1 172 ? -12.359 -9.850 8.059 1.00 89.25 172 ARG A C 1
ATOM 1380 O O . ARG A 1 172 ? -11.335 -9.567 8.682 1.00 89.25 172 ARG A O 1
ATOM 1387 N N . PRO A 1 173 ? -12.746 -11.128 7.907 1.00 89.38 173 PRO A N 1
ATOM 1388 C CA . PRO A 1 173 ? -11.894 -12.242 8.317 1.00 89.38 173 PRO A CA 1
ATOM 1389 C C . PRO A 1 173 ? -10.647 -12.331 7.425 1.00 89.38 173 PRO A C 1
ATOM 1391 O O . PRO A 1 173 ? -10.702 -12.008 6.238 1.00 89.38 173 PRO A O 1
ATOM 1394 N N . LEU A 1 174 ? -9.527 -12.807 7.981 1.00 89.62 174 LEU A N 1
ATOM 1395 C CA . LEU A 1 174 ? -8.249 -12.886 7.259 1.00 89.62 174 LEU A CA 1
ATOM 1396 C C . LEU A 1 174 ? -8.334 -13.763 6.000 1.00 89.62 174 LEU A C 1
ATOM 1398 O O . LEU A 1 174 ? -7.742 -13.416 4.986 1.00 89.62 174 LEU A O 1
ATOM 1402 N N . SER A 1 175 ? -9.136 -14.831 6.024 1.00 92.38 175 SER A N 1
ATOM 1403 C CA . SER A 1 175 ? -9.378 -15.711 4.868 1.00 92.38 175 SER A CA 1
ATOM 1404 C C . SER A 1 175 ? -9.971 -14.994 3.648 1.00 92.38 175 SER A C 1
ATOM 1406 O O . SER A 1 175 ? -9.807 -15.452 2.518 1.00 92.38 175 SER A O 1
ATOM 1408 N N . VAL A 1 176 ? -10.651 -13.863 3.859 1.00 93.81 176 VAL A N 1
ATOM 1409 C CA . VAL A 1 176 ? -11.176 -13.011 2.784 1.00 93.81 176 VAL A CA 1
ATOM 1410 C C . VAL A 1 176 ? -10.143 -11.967 2.370 1.00 93.81 176 VAL A C 1
ATOM 1412 O O . VAL A 1 176 ? -9.988 -11.710 1.184 1.00 93.81 176 VAL A O 1
ATOM 1415 N N . VAL A 1 177 ? -9.411 -11.396 3.330 1.00 94.94 177 VAL A N 1
ATOM 1416 C CA . VAL A 1 177 ? -8.431 -10.318 3.098 1.00 94.94 177 VAL A CA 1
ATOM 1417 C C . VAL A 1 177 ? -7.148 -10.825 2.429 1.00 94.94 177 VAL A C 1
ATOM 1419 O O . VAL A 1 177 ? -6.549 -10.108 1.635 1.00 94.94 177 VAL A O 1
ATOM 1422 N N . ILE A 1 178 ? -6.747 -12.071 2.684 1.00 96.94 178 ILE A N 1
ATOM 1423 C CA . ILE A 1 178 ? -5.513 -12.643 2.129 1.00 96.94 178 ILE A CA 1
ATOM 1424 C C . ILE A 1 178 ? -5.558 -12.794 0.602 1.00 96.94 178 ILE A C 1
ATOM 1426 O O . ILE A 1 178 ? -4.526 -12.697 -0.054 1.00 96.94 178 ILE A O 1
ATOM 1430 N N . LYS A 1 179 ? -6.751 -12.976 0.019 1.00 97.25 179 LYS A N 1
ATOM 1431 C CA . LYS A 1 179 ? -6.933 -13.116 -1.434 1.00 97.25 179 LYS A CA 1
ATOM 1432 C C . LYS A 1 179 ? -6.513 -11.845 -2.192 1.00 97.25 179 LYS A C 1
ATOM 1434 O O . LYS A 1 179 ? -5.598 -11.944 -3.006 1.00 97.25 179 LYS A O 1
ATOM 1439 N N . PRO A 1 180 ? -7.082 -10.649 -1.918 1.00 98.12 180 PRO A N 1
ATOM 1440 C CA . PRO A 1 180 ? -6.635 -9.421 -2.569 1.00 98.12 180 PRO A CA 1
ATOM 1441 C C . PRO A 1 180 ? -5.187 -9.060 -2.227 1.00 98.12 180 PRO A C 1
ATOM 1443 O O . PRO A 1 180 ? -4.500 -8.526 -3.090 1.00 98.12 180 PRO A O 1
ATOM 1446 N N . MET A 1 181 ? -4.696 -9.386 -1.022 1.00 98.06 181 MET A N 1
ATOM 1447 C CA . MET A 1 181 ? -3.278 -9.210 -0.673 1.00 98.06 181 MET A CA 1
ATOM 1448 C C . MET A 1 181 ? -2.362 -9.988 -1.625 1.00 98.06 181 MET A C 1
ATOM 1450 O O . MET A 1 181 ? -1.469 -9.401 -2.229 1.00 98.06 181 MET A O 1
ATOM 1454 N N . ALA A 1 182 ? -2.619 -11.288 -1.796 1.00 97.62 182 ALA A N 1
ATOM 1455 C CA . ALA A 1 182 ? -1.831 -12.151 -2.669 1.00 97.62 182 ALA A CA 1
ATOM 1456 C C . ALA A 1 182 ? -1.934 -11.723 -4.140 1.00 97.62 182 ALA A C 1
ATOM 1458 O O . ALA A 1 182 ? -0.914 -11.617 -4.817 1.00 97.62 182 ALA A O 1
ATOM 1459 N N . CYS A 1 183 ? -3.145 -11.416 -4.621 1.00 98.12 183 CYS A N 1
ATOM 1460 C CA . CYS A 1 183 ? -3.356 -10.914 -5.979 1.00 98.12 183 CYS A CA 1
ATOM 1461 C C . CYS A 1 183 ? -2.591 -9.605 -6.235 1.00 98.12 183 CYS A C 1
ATOM 1463 O O . CYS A 1 183 ? -1.988 -9.453 -7.294 1.00 98.12 183 CYS A O 1
ATOM 1465 N N . MET A 1 184 ? -2.567 -8.683 -5.268 1.00 98.00 184 MET A N 1
ATOM 1466 C CA . MET A 1 184 ? -1.839 -7.420 -5.395 1.00 98.00 184 MET A CA 1
ATOM 1467 C C . MET A 1 184 ? -0.318 -7.625 -5.415 1.00 98.00 184 MET A C 1
ATOM 1469 O O . MET A 1 184 ? 0.346 -7.109 -6.312 1.00 98.00 184 MET A O 1
ATOM 1473 N N . SER A 1 185 ? 0.241 -8.419 -4.491 1.00 96.94 185 SER A N 1
ATOM 1474 C CA . SER A 1 185 ? 1.675 -8.759 -4.517 1.00 96.94 185 SER A CA 1
ATOM 1475 C C . SER A 1 185 ? 2.075 -9.412 -5.835 1.00 96.94 185 SER A C 1
ATOM 1477 O O . SER A 1 185 ? 3.070 -9.022 -6.442 1.00 96.94 185 SER A O 1
ATOM 1479 N N . LEU A 1 186 ? 1.282 -10.385 -6.295 1.00 96.94 186 LEU A N 1
ATOM 1480 C CA . LEU A 1 186 ? 1.544 -11.096 -7.538 1.00 96.94 186 LEU A CA 1
ATOM 1481 C C . LEU A 1 186 ? 1.468 -10.153 -8.742 1.00 96.94 186 LEU A C 1
ATOM 1483 O O . LEU A 1 186 ? 2.336 -10.212 -9.605 1.00 96.94 186 LEU A O 1
ATOM 1487 N N . SER A 1 187 ? 0.492 -9.242 -8.770 1.00 97.31 187 SER A N 1
ATOM 1488 C CA . SER A 1 187 ? 0.388 -8.216 -9.810 1.00 97.31 187 SER A CA 1
ATOM 1489 C C . SER A 1 187 ? 1.671 -7.394 -9.927 1.00 97.31 187 SER A C 1
ATOM 1491 O O . SER A 1 187 ? 2.181 -7.210 -11.027 1.00 97.31 187 SER A O 1
ATOM 1493 N N . ILE A 1 188 ? 2.206 -6.905 -8.807 1.00 96.88 188 ILE A N 1
ATOM 1494 C CA . ILE A 1 188 ? 3.394 -6.040 -8.800 1.00 96.88 188 ILE A CA 1
ATOM 1495 C C . ILE A 1 188 ? 4.647 -6.825 -9.213 1.00 96.88 188 ILE A C 1
ATOM 1497 O O . ILE A 1 188 ? 5.451 -6.335 -10.003 1.00 96.88 188 ILE A O 1
ATOM 1501 N N . GLN A 1 189 ? 4.793 -8.062 -8.733 1.00 95.75 189 GLN A N 1
ATOM 1502 C CA . GLN A 1 189 ? 5.927 -8.924 -9.086 1.00 95.75 189 GLN A CA 1
ATOM 1503 C C . GLN A 1 189 ? 5.899 -9.356 -10.555 1.00 95.75 189 GLN A C 1
ATOM 1505 O O . GLN A 1 189 ? 6.931 -9.333 -11.223 1.00 95.75 189 GLN A O 1
ATOM 1510 N N . LEU A 1 190 ? 4.722 -9.688 -11.091 1.00 95.31 190 LEU A N 1
ATOM 1511 C CA . LEU A 1 190 ? 4.564 -9.980 -12.513 1.00 95.31 190 LEU A CA 1
ATOM 1512 C C . LEU A 1 190 ? 4.830 -8.738 -13.370 1.00 95.31 190 LEU A C 1
ATOM 1514 O O . LEU A 1 190 ? 5.451 -8.868 -14.417 1.00 95.31 190 LEU A O 1
ATOM 1518 N N . ALA A 1 191 ? 4.418 -7.546 -12.921 1.00 95.00 191 ALA A N 1
ATOM 1519 C CA . ALA A 1 191 ? 4.692 -6.289 -13.615 1.00 95.00 191 ALA A CA 1
ATOM 1520 C C . ALA A 1 191 ? 6.199 -5.997 -13.678 1.00 95.00 191 ALA A C 1
ATOM 1522 O O . ALA A 1 191 ? 6.715 -5.652 -14.738 1.00 95.00 191 ALA A O 1
ATOM 1523 N N . LEU A 1 192 ? 6.920 -6.204 -12.570 1.00 94.69 192 LEU A N 1
ATOM 1524 C CA . LEU A 1 192 ? 8.380 -6.125 -12.549 1.00 94.69 192 LEU A CA 1
ATOM 1525 C C . LEU A 1 192 ? 9.003 -7.126 -13.528 1.00 94.69 192 LEU A C 1
ATOM 1527 O O . LEU A 1 192 ? 9.813 -6.736 -14.366 1.00 94.69 192 LEU A O 1
ATOM 1531 N N . ALA A 1 193 ? 8.604 -8.398 -13.450 1.00 93.25 193 ALA A N 1
ATOM 1532 C CA . ALA A 1 193 ? 9.120 -9.437 -14.333 1.00 93.25 193 ALA A CA 1
ATOM 1533 C C . ALA A 1 193 ? 8.874 -9.091 -15.811 1.00 93.25 193 ALA A C 1
ATOM 1535 O O . ALA A 1 193 ? 9.796 -9.185 -16.616 1.00 93.25 193 ALA A O 1
ATOM 1536 N N . ALA A 1 194 ? 7.670 -8.620 -16.157 1.00 92.81 194 ALA A N 1
ATOM 1537 C CA . ALA A 1 194 ? 7.289 -8.236 -17.516 1.00 92.81 194 ALA A CA 1
ATOM 1538 C C . ALA A 1 194 ? 8.214 -7.171 -18.112 1.00 92.81 194 ALA A C 1
ATOM 1540 O O . ALA A 1 194 ? 8.620 -7.279 -19.271 1.00 92.81 194 ALA A O 1
ATOM 1541 N N . THR A 1 195 ? 8.560 -6.157 -17.318 1.00 91.88 195 THR A N 1
ATOM 1542 C CA . THR A 1 195 ? 9.415 -5.050 -17.758 1.00 91.88 195 THR A CA 1
ATOM 1543 C C . THR A 1 195 ? 10.873 -5.476 -17.925 1.00 91.88 195 THR A C 1
ATOM 1545 O O . THR A 1 195 ? 11.571 -4.931 -18.774 1.00 91.88 195 THR A O 1
ATOM 1548 N N . LEU A 1 196 ? 11.335 -6.469 -17.158 1.00 91.44 196 LEU A N 1
ATOM 1549 C CA . LEU A 1 196 ? 12.712 -6.972 -17.217 1.00 91.44 196 LEU A CA 1
ATOM 1550 C C . LEU A 1 196 ? 12.927 -8.074 -18.273 1.00 91.44 196 LEU A C 1
ATOM 1552 O O . LEU A 1 196 ? 14.069 -8.467 -18.527 1.00 91.44 196 LEU A O 1
ATOM 1556 N N . LEU A 1 197 ? 11.863 -8.590 -18.901 1.00 89.88 197 LEU A N 1
ATOM 1557 C CA . LEU A 1 197 ? 11.977 -9.611 -19.947 1.00 89.88 197 LEU A CA 1
ATOM 1558 C C . LEU A 1 197 ? 12.723 -9.080 -21.182 1.00 89.88 197 LEU A C 1
ATOM 1560 O O . LEU A 1 197 ? 12.474 -7.977 -21.669 1.00 89.88 197 LEU A O 1
ATOM 1564 N N . ARG A 1 198 ? 13.618 -9.914 -21.729 1.00 84.56 198 ARG A N 1
ATOM 1565 C CA . ARG A 1 198 ? 14.438 -9.573 -22.901 1.00 84.56 198 ARG A CA 1
ATOM 1566 C C . ARG A 1 198 ? 13.582 -9.338 -24.162 1.00 84.56 198 ARG A C 1
ATOM 1568 O O . ARG A 1 198 ? 12.591 -10.046 -24.357 1.00 84.56 198 ARG A O 1
ATOM 1575 N N . PRO A 1 199 ? 14.019 -8.459 -25.091 1.00 79.19 199 PRO A N 1
ATOM 1576 C CA . PRO A 1 199 ? 13.291 -8.163 -26.333 1.00 79.19 199 PRO A CA 1
ATOM 1577 C C . PRO A 1 199 ? 13.047 -9.379 -27.232 1.00 79.19 199 PRO A C 1
ATOM 1579 O O . PRO A 1 199 ? 12.040 -9.437 -27.933 1.00 79.19 199 PRO A O 1
ATOM 1582 N N . SER A 1 200 ? 13.935 -10.380 -27.182 1.00 84.94 200 SER A N 1
ATOM 1583 C CA . SER A 1 200 ? 13.809 -11.638 -27.934 1.00 84.94 200 SER A CA 1
ATOM 1584 C C . SER A 1 200 ? 12.533 -12.423 -27.607 1.00 84.94 200 SER A C 1
ATOM 1586 O O . SER A 1 200 ? 12.146 -13.314 -28.356 1.00 84.94 200 SER A O 1
ATOM 1588 N N . CYS A 1 201 ? 11.870 -12.092 -26.498 1.00 88.06 201 CYS A N 1
ATOM 1589 C CA . CYS A 1 201 ? 10.690 -12.769 -25.987 1.00 88.06 201 CYS A CA 1
ATOM 1590 C C . CYS A 1 201 ? 9.467 -11.834 -25.964 1.00 88.06 201 CYS A C 1
ATOM 1592 O O . CYS A 1 201 ? 8.739 -11.790 -24.974 1.00 88.06 201 CYS A O 1
ATOM 1594 N N . LEU A 1 202 ? 9.225 -11.078 -27.044 1.00 86.81 202 LEU A N 1
ATOM 1595 C CA . LEU A 1 202 ? 8.153 -10.072 -27.101 1.00 86.81 202 LEU A CA 1
ATOM 1596 C C . LEU A 1 202 ? 6.766 -10.641 -26.745 1.00 86.81 202 LEU A C 1
ATOM 1598 O O . LEU A 1 202 ? 6.006 -10.008 -26.019 1.00 86.81 202 LEU A O 1
ATOM 1602 N N . TRP A 1 203 ? 6.440 -11.856 -27.195 1.00 90.19 203 TRP A N 1
ATOM 1603 C CA . TRP A 1 203 ? 5.167 -12.508 -26.861 1.00 90.19 203 TRP A CA 1
ATOM 1604 C C . TRP A 1 203 ? 5.036 -12.810 -25.358 1.00 90.19 203 TRP A C 1
ATOM 1606 O O . TRP A 1 203 ? 3.972 -12.582 -24.783 1.00 90.19 203 TRP A O 1
ATOM 1616 N N . LEU A 1 204 ? 6.120 -13.258 -24.707 1.00 89.19 204 LEU A N 1
ATOM 1617 C CA . LEU A 1 204 ? 6.154 -13.461 -23.256 1.00 89.19 204 LEU A CA 1
ATOM 1618 C C . LEU A 1 204 ? 5.985 -12.128 -22.547 1.00 89.19 204 LEU A C 1
ATOM 1620 O O . LEU A 1 204 ? 5.198 -12.049 -21.616 1.00 89.19 204 LEU A O 1
ATOM 1624 N N . ARG A 1 205 ? 6.649 -11.069 -23.016 1.00 88.38 205 ARG A N 1
ATOM 1625 C CA . ARG A 1 205 ? 6.462 -9.725 -22.467 1.00 88.38 205 ARG A CA 1
ATOM 1626 C C . ARG A 1 205 ? 4.987 -9.321 -22.482 1.00 88.38 205 ARG A C 1
ATOM 1628 O O . ARG A 1 205 ? 4.490 -8.881 -21.455 1.00 88.38 205 ARG A O 1
ATOM 1635 N N . TRP A 1 206 ? 4.266 -9.514 -23.587 1.00 88.50 206 TRP A N 1
ATOM 1636 C CA . TRP A 1 206 ? 2.832 -9.199 -23.648 1.00 88.50 206 TRP A CA 1
ATOM 1637 C C . TRP A 1 206 ? 1.983 -10.081 -22.733 1.00 88.50 206 TRP A C 1
ATOM 1639 O O . TRP A 1 206 ? 1.125 -9.561 -22.022 1.00 88.50 206 TRP A O 1
ATOM 1649 N N . ALA A 1 207 ? 2.247 -11.389 -22.684 1.00 88.38 207 ALA A N 1
ATOM 1650 C CA . ALA A 1 207 ? 1.560 -12.290 -21.759 1.00 88.38 207 ALA A CA 1
ATOM 1651 C C . ALA A 1 207 ? 1.769 -11.855 -20.296 1.00 88.38 207 ALA A C 1
ATOM 1653 O O . ALA A 1 207 ? 0.810 -11.708 -19.539 1.00 88.38 207 ALA A O 1
ATOM 1654 N N . PHE A 1 208 ? 3.015 -11.554 -19.924 1.00 88.75 208 PHE A N 1
ATOM 1655 C CA . PHE A 1 208 ? 3.380 -11.014 -18.617 1.00 88.75 208 PHE A CA 1
ATOM 1656 C C . PHE A 1 208 ? 2.958 -9.555 -18.418 1.00 88.75 208 PHE A C 1
ATOM 1658 O O . PHE A 1 208 ? 2.946 -9.113 -17.284 1.00 88.75 208 PHE A O 1
ATOM 1665 N N . GLY A 1 209 ? 2.575 -8.811 -19.456 1.00 88.88 209 GLY A N 1
ATOM 1666 C CA . GLY A 1 209 ? 1.955 -7.489 -19.332 1.00 88.88 209 GLY A CA 1
ATOM 1667 C C . GLY A 1 209 ? 0.466 -7.579 -18.985 1.00 88.88 209 GLY A C 1
ATOM 1668 O O . GLY A 1 209 ? -0.033 -6.798 -18.181 1.00 88.88 209 GLY A O 1
ATOM 1669 N N . VAL A 1 210 ? -0.239 -8.583 -19.521 1.00 94.56 210 VAL A N 1
ATOM 1670 C CA . VAL A 1 210 ? -1.675 -8.811 -19.268 1.00 94.56 210 VAL A CA 1
ATOM 1671 C C . VAL A 1 210 ? -1.927 -9.487 -17.915 1.00 94.56 210 VAL A C 1
ATOM 1673 O O . VAL A 1 210 ? -2.870 -9.130 -17.210 1.00 94.56 210 VAL A O 1
ATOM 1676 N N . LEU A 1 211 ? -1.087 -10.445 -17.510 1.00 95.44 211 LEU A N 1
ATOM 1677 C CA . LEU A 1 211 ? -1.260 -11.172 -16.244 1.00 95.44 211 LEU A CA 1
ATOM 1678 C C . LEU A 1 211 ? -1.288 -10.276 -14.979 1.00 95.44 211 LEU A C 1
ATOM 1680 O O . LEU A 1 211 ? -2.160 -10.502 -14.132 1.00 95.44 211 LEU A O 1
ATOM 1684 N N . PRO A 1 212 ? -0.416 -9.257 -14.824 1.00 95.12 212 PRO A N 1
ATOM 1685 C CA . PRO A 1 212 ? -0.505 -8.255 -13.769 1.00 95.12 212 PRO A CA 1
ATOM 1686 C C . PRO A 1 212 ? -1.869 -7.591 -13.730 1.00 95.12 212 PRO A C 1
ATOM 1688 O O . PRO A 1 212 ? -2.478 -7.520 -12.670 1.00 95.12 212 PRO A O 1
ATOM 1691 N N . LEU A 1 213 ? -2.391 -7.174 -14.887 1.00 95.38 213 LEU A N 1
ATOM 1692 C CA . LEU A 1 213 ? -3.697 -6.533 -14.972 1.00 95.38 213 LEU A CA 1
ATOM 1693 C C . LEU A 1 213 ? -4.810 -7.471 -14.497 1.00 95.38 213 LEU A C 1
ATOM 1695 O O . LEU A 1 213 ? -5.663 -7.054 -13.719 1.00 95.38 213 LEU A O 1
ATOM 1699 N N . CYS A 1 214 ? -4.782 -8.748 -14.886 1.00 97.06 214 CYS A N 1
ATOM 1700 C CA . CYS A 1 214 ? -5.739 -9.739 -14.388 1.00 97.06 214 CYS A CA 1
ATOM 1701 C C . CYS A 1 214 ? -5.660 -9.899 -12.860 1.00 97.06 214 CYS A C 1
ATOM 1703 O O . CYS A 1 214 ? -6.692 -9.914 -12.186 1.00 97.06 214 CYS A O 1
ATOM 1705 N N . CYS A 1 215 ? -4.449 -9.977 -12.301 1.00 97.62 215 CYS A N 1
ATOM 1706 C CA . CYS A 1 215 ? -4.241 -10.071 -10.854 1.00 97.62 215 CYS A CA 1
ATOM 1707 C C . CYS A 1 215 ? -4.722 -8.805 -10.131 1.00 97.62 215 CYS A C 1
ATOM 1709 O O . CYS A 1 215 ? -5.397 -8.895 -9.105 1.00 97.62 215 CYS A O 1
ATOM 1711 N N . PHE A 1 216 ? -4.434 -7.632 -10.692 1.00 97.50 216 PHE A N 1
ATOM 1712 C CA . PHE A 1 216 ? -4.880 -6.341 -10.190 1.00 97.50 216 PHE A CA 1
ATOM 1713 C C . PHE A 1 216 ? -6.409 -6.237 -10.172 1.00 97.50 216 PHE A C 1
ATOM 1715 O O . PHE A 1 216 ? -6.991 -5.951 -9.128 1.00 97.50 216 PHE A O 1
ATOM 1722 N N . LEU A 1 217 ? -7.077 -6.550 -11.287 1.00 97.44 217 LEU A N 1
ATOM 1723 C CA . LEU A 1 217 ? -8.541 -6.561 -11.377 1.00 97.44 217 LEU A CA 1
ATOM 1724 C C . LEU A 1 217 ? -9.161 -7.565 -10.397 1.00 97.44 217 LEU A C 1
ATOM 1726 O O . LEU A 1 217 ? -10.163 -7.253 -9.753 1.00 97.44 217 LEU A O 1
ATOM 1730 N N . GLY A 1 218 ? -8.536 -8.732 -10.216 1.00 97.62 218 GLY A N 1
ATOM 1731 C CA . GLY A 1 218 ? -8.917 -9.692 -9.182 1.00 97.62 218 GLY A CA 1
ATOM 1732 C C . GLY A 1 218 ? -8.818 -9.105 -7.770 1.00 97.62 218 GLY A C 1
ATOM 1733 O O . GLY A 1 218 ? -9.753 -9.238 -6.980 1.00 97.62 218 GLY A O 1
ATOM 1734 N N . ALA A 1 219 ? -7.728 -8.397 -7.455 1.00 97.94 219 ALA A N 1
ATOM 1735 C CA . ALA A 1 219 ? -7.569 -7.714 -6.172 1.00 97.94 219 ALA A CA 1
ATOM 1736 C C . ALA A 1 219 ? -8.651 -6.641 -5.958 1.00 97.94 219 ALA A C 1
ATOM 1738 O O . ALA A 1 219 ? -9.272 -6.615 -4.894 1.00 97.94 219 ALA A O 1
ATOM 1739 N N . LEU A 1 220 ? -8.936 -5.810 -6.970 1.00 97.00 220 LEU A N 1
ATOM 1740 C CA . LEU A 1 220 ? -10.000 -4.802 -6.900 1.00 97.00 220 LEU A CA 1
ATOM 1741 C C . LEU A 1 220 ? -11.378 -5.438 -6.691 1.00 97.00 220 LEU A C 1
ATOM 1743 O O . LEU A 1 220 ? -12.141 -4.971 -5.846 1.00 97.00 220 LEU A O 1
ATOM 1747 N N . HIS A 1 221 ? -11.683 -6.525 -7.406 1.00 96.88 221 HIS A N 1
ATOM 1748 C CA . HIS A 1 221 ? -12.937 -7.262 -7.252 1.00 96.88 221 HIS A CA 1
ATOM 1749 C C . HIS A 1 221 ? -13.128 -7.752 -5.809 1.00 96.88 221 HIS A C 1
ATOM 1751 O O . HIS A 1 221 ? -14.155 -7.479 -5.187 1.00 96.88 221 HIS A O 1
ATOM 1757 N N . TYR A 1 222 ? -12.108 -8.386 -5.224 1.00 97.25 222 TYR A N 1
ATOM 1758 C CA . TYR A 1 222 ? -12.164 -8.823 -3.827 1.00 97.25 222 TYR A CA 1
ATOM 1759 C C . TYR A 1 222 ? -12.238 -7.663 -2.823 1.00 97.25 222 TYR A C 1
ATOM 1761 O O . TYR A 1 222 ? -12.811 -7.819 -1.744 1.00 97.25 222 TYR A O 1
ATOM 1769 N N . MET A 1 223 ? -11.662 -6.505 -3.145 1.00 96.56 223 MET A N 1
ATOM 1770 C CA . MET A 1 223 ? -11.755 -5.315 -2.300 1.00 96.56 223 MET A CA 1
ATOM 1771 C C . MET A 1 223 ? -13.136 -4.654 -2.367 1.00 96.56 223 MET A C 1
ATOM 1773 O O . MET A 1 223 ? -13.624 -4.183 -1.343 1.00 96.56 223 MET A O 1
ATOM 1777 N N . LEU A 1 224 ? -13.809 -4.658 -3.521 1.00 95.44 224 LEU A N 1
ATOM 1778 C CA . LEU A 1 224 ? -15.199 -4.190 -3.650 1.00 95.44 224 LEU A CA 1
ATOM 1779 C C . LEU A 1 224 ? -16.163 -5.022 -2.796 1.00 95.44 224 LEU A C 1
ATOM 1781 O O . LEU A 1 224 ? -17.089 -4.488 -2.180 1.00 95.44 224 LEU A O 1
ATOM 1785 N N . ASP A 1 225 ? -15.877 -6.314 -2.663 1.00 94.06 225 ASP A N 1
ATOM 1786 C CA . ASP A 1 225 ? -16.566 -7.241 -1.766 1.00 94.06 225 ASP A CA 1
ATOM 1787 C C . ASP A 1 225 ? -16.548 -6.773 -0.294 1.00 94.06 225 ASP A C 1
ATOM 1789 O O . ASP A 1 225 ? -17.441 -7.124 0.490 1.00 94.06 225 ASP A O 1
ATOM 1793 N N . PHE A 1 226 ? -15.578 -5.924 0.088 1.00 93.00 226 PHE A N 1
ATOM 1794 C CA . PHE A 1 226 ? -15.530 -5.306 1.411 1.00 93.00 226 PHE A CA 1
ATOM 1795 C C . PHE A 1 226 ? -16.690 -4.340 1.663 1.00 93.00 226 PHE A C 1
ATOM 1797 O O . PHE A 1 226 ? -17.038 -4.189 2.830 1.00 93.00 226 PHE A O 1
ATOM 1804 N N . LEU A 1 227 ? -17.325 -3.766 0.635 1.00 88.69 227 LEU A N 1
ATOM 1805 C CA . LEU A 1 227 ? -18.514 -2.910 0.774 1.00 88.69 227 LEU A CA 1
ATOM 1806 C C . LEU A 1 227 ? -19.814 -3.712 0.812 1.00 88.69 227 LEU A C 1
ATOM 1808 O O . LEU A 1 227 ? -20.704 -3.425 1.610 1.00 88.69 227 LEU A O 1
ATOM 1812 N N . VAL A 1 228 ? -19.931 -4.725 -0.049 1.00 86.75 228 VAL A N 1
ATOM 1813 C CA . VAL A 1 228 ? -21.194 -5.454 -0.247 1.00 86.75 228 VAL A CA 1
ATOM 1814 C C . VAL A 1 228 ? -21.552 -6.253 1.003 1.00 86.75 228 VAL A C 1
ATOM 1816 O O . VAL A 1 228 ? -22.642 -6.132 1.556 1.00 86.75 228 VAL A O 1
ATOM 1819 N N . LYS A 1 229 ? -20.595 -7.032 1.518 1.00 79.81 229 LYS A N 1
ATOM 1820 C CA . LYS A 1 229 ? -20.850 -7.968 2.626 1.00 79.81 229 LYS A CA 1
ATOM 1821 C C . LYS A 1 229 ? -20.834 -7.321 4.021 1.00 79.81 229 LYS A C 1
ATOM 1823 O O . LYS A 1 229 ? -20.822 -8.043 5.011 1.00 79.81 229 LYS A O 1
ATOM 1828 N N . THR A 1 230 ? -20.642 -6.004 4.134 1.00 74.00 230 THR A N 1
ATOM 1829 C CA . THR A 1 230 ? -20.658 -5.311 5.440 1.00 74.00 230 THR A CA 1
ATOM 1830 C C . THR A 1 230 ? -22.089 -5.075 5.883 1.00 74.00 230 THR A C 1
ATOM 1832 O O . THR A 1 230 ? -22.355 -5.081 7.075 1.00 74.00 230 THR A O 1
ATOM 1835 N N . LYS A 1 231 ? -23.004 -4.973 4.913 1.00 67.81 231 LYS A N 1
ATOM 1836 C CA . LYS A 1 231 ? -24.434 -4.770 5.124 1.00 67.81 231 LYS A CA 1
ATOM 1837 C C . LYS A 1 231 ? -25.143 -5.988 5.734 1.00 67.81 231 LYS A C 1
ATOM 1839 O O . LYS A 1 231 ? -26.202 -5.846 6.313 1.00 67.81 231 LYS A O 1
ATOM 1844 N N . THR A 1 232 ? -24.564 -7.183 5.610 1.00 59.28 232 THR A N 1
ATOM 1845 C CA . THR A 1 232 ? -25.218 -8.462 5.950 1.00 59.28 232 THR A CA 1
ATOM 1846 C C . THR A 1 232 ? -24.867 -9.016 7.331 1.00 59.28 232 THR A C 1
ATOM 1848 O O . THR A 1 232 ? -25.334 -10.094 7.678 1.00 59.28 232 THR A O 1
ATOM 1851 N N . ARG A 1 233 ? -23.990 -8.357 8.101 1.00 53.59 233 ARG A N 1
ATOM 1852 C CA . ARG A 1 233 ? -23.440 -8.920 9.350 1.00 53.59 233 ARG A CA 1
ATOM 1853 C C . ARG A 1 233 ? -23.662 -8.039 10.579 1.00 53.59 233 ARG A C 1
ATOM 1855 O O . ARG A 1 233 ? -22.970 -8.236 11.577 1.00 53.59 233 ARG A O 1
ATOM 1862 N N . GLU A 1 234 ? -24.581 -7.081 10.522 1.00 54.78 234 GLU A N 1
ATOM 1863 C CA . GLU A 1 234 ? -25.069 -6.460 11.753 1.00 54.78 234 GLU A CA 1
ATOM 1864 C C . GLU A 1 234 ? -25.970 -7.485 12.459 1.00 54.78 234 GLU A C 1
ATOM 1866 O O . GLU A 1 234 ? -26.992 -7.870 11.899 1.00 54.78 234 GLU A O 1
ATOM 1871 N N . PRO A 1 235 ? -25.581 -8.021 13.635 1.00 47.12 235 PRO A N 1
ATOM 1872 C CA . PRO A 1 235 ? -26.279 -9.137 14.285 1.00 47.12 235 PRO A CA 1
ATOM 1873 C C . PRO A 1 235 ? -27.627 -8.743 14.921 1.00 47.12 235 PRO A C 1
ATOM 1875 O O . PRO A 1 235 ? -28.055 -9.400 15.863 1.00 47.12 235 PRO A O 1
ATOM 1878 N N . GLY A 1 236 ? -28.241 -7.645 14.473 1.00 51.19 236 GLY A N 1
ATOM 1879 C CA . GLY A 1 236 ? -29.457 -7.070 15.052 1.00 51.19 236 GLY A CA 1
ATOM 1880 C C . GLY A 1 236 ? -30.750 -7.480 14.350 1.00 51.19 236 GLY A C 1
ATOM 1881 O O . GLY A 1 236 ? -31.778 -7.542 15.012 1.00 51.19 236 GLY A O 1
ATOM 1882 N N . ASP A 1 237 ? -30.692 -7.848 13.068 1.00 44.41 237 ASP A N 1
ATOM 1883 C CA . ASP A 1 237 ? -31.898 -8.061 12.247 1.00 44.41 237 ASP A CA 1
ATOM 1884 C C . ASP A 1 237 ? -32.188 -9.548 11.997 1.00 44.41 237 ASP A C 1
ATOM 1886 O O . ASP A 1 237 ? -32.733 -9.947 10.969 1.00 44.41 237 ASP A O 1
ATOM 1890 N N . GLY A 1 238 ? -31.786 -10.397 12.943 1.00 44.62 238 GLY A N 1
ATOM 1891 C CA . GLY A 1 238 ? -32.285 -11.762 13.023 1.00 44.62 238 GLY A CA 1
ATOM 1892 C C . GLY A 1 238 ? -33.664 -11.762 13.671 1.00 44.62 238 GLY A C 1
ATOM 1893 O O . GLY A 1 238 ? -33.754 -11.911 14.883 1.00 44.62 238 GLY A O 1
ATOM 1894 N N . GLU A 1 239 ? -34.698 -11.591 12.848 1.00 43.75 239 GLU A N 1
ATOM 1895 C CA . GLU A 1 239 ? -35.984 -12.285 13.003 1.00 43.75 239 GLU A CA 1
ATOM 1896 C C . GLU A 1 239 ? -36.690 -12.078 14.360 1.00 43.75 239 GLU A C 1
ATOM 1898 O O . GLU A 1 239 ? -36.786 -12.963 15.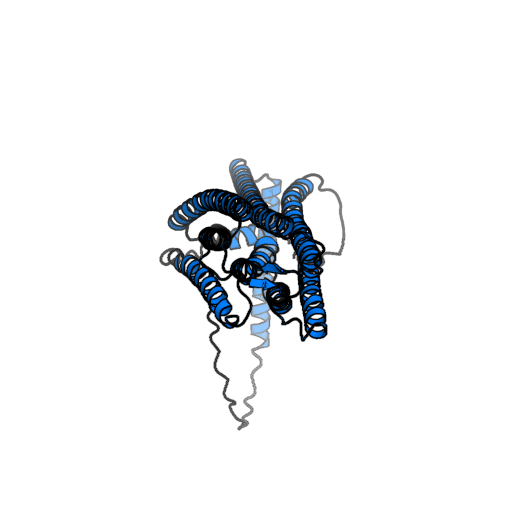207 1.00 43.75 239 GLU A O 1
ATOM 1903 N N . ALA A 1 240 ? -37.242 -10.879 14.538 1.00 47.47 240 ALA A N 1
ATOM 1904 C CA . ALA A 1 240 ? -38.469 -10.686 15.310 1.00 47.47 240 ALA A CA 1
ATOM 1905 C C . ALA A 1 240 ? -39.544 -10.096 14.383 1.00 47.47 240 ALA A C 1
ATOM 1907 O O . ALA A 1 240 ? -40.175 -9.089 14.696 1.00 47.47 240 ALA A O 1
ATOM 1908 N N . ASP A 1 241 ? -39.724 -10.719 13.217 1.00 43.94 241 ASP A N 1
ATOM 1909 C CA . ASP A 1 241 ? -41.008 -10.665 12.525 1.00 43.94 241 ASP A CA 1
ATOM 1910 C C . ASP A 1 241 ? -41.961 -11.559 13.321 1.00 43.94 241 ASP A C 1
ATOM 1912 O O . ASP A 1 241 ? -42.026 -12.764 13.115 1.00 43.94 241 ASP A O 1
ATOM 1916 N N . ASP A 1 242 ? -42.605 -10.965 14.323 1.00 42.53 242 ASP A N 1
ATOM 1917 C CA . ASP A 1 242 ? -44.050 -11.088 14.474 1.00 42.53 242 ASP A CA 1
ATOM 1918 C C . ASP A 1 242 ? -44.585 -10.064 15.492 1.00 42.53 242 ASP A C 1
ATOM 1920 O O . ASP A 1 242 ? -44.291 -10.086 16.685 1.00 42.53 242 ASP A O 1
ATOM 1924 N N . ALA A 1 243 ? -45.447 -9.197 14.956 1.00 44.09 243 ALA A N 1
ATOM 1925 C CA . ALA A 1 243 ? -46.573 -8.538 15.611 1.00 44.09 243 ALA A CA 1
ATOM 1926 C C . ALA A 1 243 ? -46.332 -7.412 16.650 1.00 44.09 243 ALA A C 1
ATOM 1928 O O . ALA A 1 243 ? -46.323 -7.615 17.860 1.00 44.09 243 ALA A O 1
ATOM 1929 N N . SER A 1 244 ? -46.533 -6.191 16.138 1.00 43.91 244 SER A N 1
ATOM 1930 C CA . SER A 1 244 ? -47.582 -5.247 16.585 1.00 43.91 244 SER A CA 1
ATOM 1931 C C . SER A 1 244 ? -47.314 -4.191 17.676 1.00 43.91 244 SER A C 1
ATOM 1933 O O . SER A 1 244 ? -46.682 -4.423 18.697 1.00 43.91 244 SER A O 1
ATOM 1935 N N . SER A 1 245 ? -47.947 -3.036 17.412 1.00 42.09 245 SER A N 1
ATOM 1936 C CA . SER A 1 245 ? -48.213 -1.837 18.231 1.00 42.09 245 SER A CA 1
ATOM 1937 C C . SER A 1 245 ? -47.003 -0.928 18.497 1.00 42.09 245 SER A C 1
ATOM 1939 O O . SER A 1 245 ? -46.100 -1.279 19.243 1.00 42.09 245 SER A O 1
ATOM 1941 N N . SER A 1 246 ? -46.802 0.140 17.719 1.00 51.16 246 SER A N 1
ATOM 1942 C CA . SER A 1 246 ? -47.494 1.448 17.738 1.00 51.16 246 SER A CA 1
ATOM 1943 C C . SER A 1 246 ? -47.187 2.282 18.987 1.00 51.16 246 SER A C 1
ATOM 1945 O O . SER A 1 246 ? -47.508 1.875 20.096 1.00 51.16 246 SER A O 1
ATOM 1947 N N . ASP A 1 247 ? -46.649 3.477 18.731 1.00 48.34 247 ASP A N 1
ATOM 1948 C CA . ASP A 1 247 ? -46.396 4.607 19.635 1.00 48.34 247 ASP A CA 1
ATOM 1949 C C . ASP A 1 247 ? -45.189 4.529 20.585 1.00 48.34 247 ASP A C 1
ATOM 1951 O O . ASP A 1 247 ? -45.261 4.140 21.745 1.00 48.34 247 ASP A O 1
ATOM 1955 N N . GLY A 1 248 ? -44.056 5.029 20.079 1.00 45.91 248 GLY A N 1
ATOM 1956 C CA . GLY A 1 248 ? -42.835 5.301 20.842 1.00 45.91 248 GLY A CA 1
ATOM 1957 C C . GLY A 1 248 ? -41.875 6.221 20.080 1.00 45.91 248 GLY A C 1
ATOM 1958 O O . GLY A 1 248 ? -40.711 5.889 19.874 1.00 45.91 248 GLY A O 1
ATOM 1959 N N . SER A 1 249 ? -42.391 7.348 19.583 1.00 49.62 249 SER A N 1
ATOM 1960 C CA . SER A 1 249 ? -41.673 8.349 18.782 1.00 49.62 249 SER A CA 1
ATOM 1961 C C . SER A 1 249 ? -40.711 9.184 19.640 1.00 49.62 249 SER A C 1
ATOM 1963 O O . SER A 1 249 ? -41.160 9.979 20.462 1.00 49.62 249 SER A O 1
ATOM 1965 N N . GLY A 1 250 ? -39.399 9.067 19.401 1.00 46.34 250 GLY A N 1
ATOM 1966 C CA . GLY A 1 250 ? -38.437 10.118 19.774 1.00 46.34 250 GLY A CA 1
ATOM 1967 C C . GLY A 1 250 ? -37.004 9.671 20.084 1.00 46.34 250 GLY A C 1
ATOM 1968 O O . GLY A 1 250 ? -36.076 10.446 19.875 1.00 46.34 250 GLY A O 1
ATOM 1969 N N . ALA A 1 251 ? -36.788 8.436 20.548 1.00 46.81 251 ALA A N 1
ATOM 1970 C CA . ALA A 1 251 ? -35.457 7.992 20.998 1.00 46.81 251 ALA A CA 1
ATOM 1971 C C . ALA A 1 251 ? -34.650 7.210 19.939 1.00 46.81 251 ALA A C 1
ATOM 1973 O O . ALA A 1 251 ? -33.429 7.099 20.046 1.00 46.81 251 ALA A O 1
ATOM 1974 N N . VAL A 1 252 ? -35.309 6.696 18.895 1.00 47.69 252 VAL A N 1
ATOM 1975 C CA . VAL A 1 252 ? -34.676 5.846 17.868 1.00 47.69 252 VAL A CA 1
ATOM 1976 C C . VAL A 1 252 ? -33.881 6.666 16.837 1.00 47.69 252 VAL A C 1
ATOM 1978 O O . VAL A 1 252 ? -32.895 6.179 16.287 1.00 47.69 252 VAL A O 1
ATOM 1981 N N . ASP A 1 253 ? -34.200 7.949 16.648 1.00 46.62 253 ASP A N 1
ATOM 1982 C CA . ASP A 1 253 ? -33.523 8.789 15.646 1.00 46.62 253 ASP A CA 1
ATOM 1983 C C . ASP A 1 253 ? -32.098 9.215 16.051 1.00 46.62 253 ASP A C 1
ATOM 1985 O O . ASP A 1 253 ? -31.257 9.507 15.194 1.00 46.62 253 ASP A O 1
ATOM 1989 N N . ALA A 1 254 ? -31.771 9.197 17.348 1.00 47.84 254 ALA A N 1
ATOM 1990 C CA . ALA A 1 254 ? -30.445 9.581 17.835 1.00 47.84 254 ALA A CA 1
ATOM 1991 C C . ALA A 1 254 ? -29.378 8.493 17.596 1.00 47.84 254 ALA A C 1
ATOM 1993 O O . ALA A 1 254 ? -28.218 8.820 17.322 1.00 47.84 254 ALA A O 1
ATOM 1994 N N . SER A 1 255 ? -29.751 7.205 17.639 1.00 46.09 255 SER A N 1
ATOM 1995 C CA . SER A 1 255 ? -28.804 6.101 17.405 1.00 46.09 255 SER A CA 1
ATOM 1996 C C . SER A 1 255 ? -28.468 5.939 15.914 1.00 46.09 255 SER A C 1
ATOM 1998 O O . SER A 1 255 ? -27.316 5.662 15.557 1.00 46.09 255 SER A O 1
ATOM 2000 N N . VAL A 1 256 ? -29.429 6.242 15.031 1.00 47.31 256 VAL A N 1
ATOM 2001 C CA . VAL A 1 256 ? -29.264 6.234 13.566 1.00 47.31 256 VAL A CA 1
ATOM 2002 C C . VAL A 1 256 ? -28.316 7.349 13.098 1.00 47.31 256 VAL A C 1
ATOM 2004 O O . VAL A 1 256 ? -27.512 7.150 12.180 1.00 47.31 256 VAL A O 1
ATOM 2007 N N . ALA A 1 257 ? -28.325 8.510 13.762 1.00 49.31 257 ALA A N 1
ATOM 2008 C CA . ALA A 1 257 ? -27.445 9.627 13.419 1.00 49.31 257 ALA A CA 1
ATOM 2009 C C . ALA A 1 257 ? -25.956 9.355 13.727 1.00 49.31 257 ALA A C 1
ATOM 2011 O O . ALA A 1 257 ? -25.083 9.850 13.009 1.00 49.31 257 ALA A O 1
ATOM 2012 N N . GLN A 1 258 ? -25.639 8.530 14.736 1.00 48.50 258 GLN A N 1
ATOM 2013 C CA . GLN A 1 258 ? -24.253 8.222 15.125 1.00 48.50 258 GLN A CA 1
ATOM 2014 C C . GLN A 1 258 ? -23.549 7.192 14.221 1.00 48.50 258 GLN A C 1
ATOM 2016 O O . GLN A 1 258 ? -22.318 7.173 14.176 1.00 48.50 258 GLN A O 1
ATOM 2021 N N . HIS A 1 259 ? -24.277 6.358 13.466 1.00 54.44 259 HIS A N 1
ATOM 2022 C CA . HIS A 1 259 ? -23.665 5.347 12.581 1.00 54.44 259 HIS A CA 1
ATOM 2023 C C . HIS A 1 259 ? -23.228 5.904 11.213 1.00 54.44 259 HIS A C 1
ATOM 2025 O O . HIS A 1 259 ? -22.241 5.445 10.626 1.00 54.44 259 HIS A O 1
ATOM 2031 N N . LYS A 1 260 ? -23.897 6.954 10.724 1.00 59.41 260 LYS A N 1
ATOM 2032 C CA . LYS A 1 260 ? -23.672 7.539 9.390 1.00 59.41 260 LYS A CA 1
ATOM 2033 C C . LYS A 1 260 ? -22.267 8.138 9.162 1.00 59.41 260 LYS A C 1
ATOM 2035 O O . LYS A 1 260 ? -21.721 7.935 8.072 1.00 59.41 260 LYS A O 1
ATOM 2040 N N . PRO A 1 261 ? -21.619 8.812 10.141 1.00 57.84 261 PRO A N 1
ATOM 2041 C CA . PRO A 1 261 ? -20.276 9.373 9.975 1.00 57.84 261 PRO A CA 1
ATOM 2042 C C . PRO A 1 261 ? -19.202 8.312 9.706 1.00 57.84 261 PRO A C 1
ATOM 2044 O O . PRO A 1 261 ? -18.186 8.576 9.075 1.00 57.84 261 PRO A O 1
ATOM 2047 N N . ARG A 1 262 ? -19.405 7.083 10.179 1.00 77.81 262 ARG A N 1
ATOM 2048 C CA . ARG A 1 262 ? -18.382 6.042 10.087 1.00 77.81 262 ARG A CA 1
ATOM 2049 C C . ARG A 1 262 ? -18.348 5.392 8.708 1.00 77.81 262 ARG A C 1
ATOM 2051 O O . ARG A 1 262 ? -17.283 5.022 8.217 1.00 77.81 262 ARG A O 1
ATOM 2058 N N . GLU A 1 263 ? -19.505 5.240 8.076 1.00 85.25 263 GLU A N 1
ATOM 2059 C CA . GLU A 1 263 ? -19.615 4.529 6.804 1.00 85.25 263 GLU A CA 1
ATOM 2060 C C . GLU A 1 263 ? -19.028 5.334 5.637 1.00 85.25 263 GLU A C 1
ATOM 2062 O O . GLU A 1 263 ? -18.349 4.760 4.782 1.00 85.25 263 GLU A O 1
ATOM 2067 N N . TRP A 1 264 ? -19.219 6.660 5.616 1.00 86.44 264 TRP A N 1
ATOM 2068 C CA . TRP A 1 264 ? -18.654 7.498 4.554 1.00 86.44 264 TRP A CA 1
ATOM 2069 C C . TRP A 1 264 ? -17.124 7.510 4.603 1.00 86.44 264 TRP A C 1
ATOM 2071 O O . TRP A 1 264 ? -16.505 7.341 3.559 1.00 86.44 264 TRP A O 1
ATOM 2081 N N . VAL A 1 265 ? -16.507 7.593 5.792 1.00 88.50 265 VAL A N 1
ATOM 2082 C CA . VAL A 1 265 ? -15.039 7.537 5.934 1.00 88.50 265 VAL A CA 1
ATOM 2083 C C . VAL A 1 265 ? -14.504 6.218 5.380 1.00 88.50 265 VAL A C 1
ATOM 2085 O O . VAL A 1 265 ? -13.552 6.211 4.604 1.00 88.50 265 VAL A O 1
ATOM 2088 N N . LYS A 1 266 ? -15.151 5.091 5.707 1.00 90.56 266 LYS A N 1
ATOM 2089 C CA . LYS A 1 266 ? -14.774 3.769 5.180 1.00 90.56 266 LYS A CA 1
ATOM 2090 C C . LYS A 1 266 ? -14.891 3.698 3.656 1.00 90.56 266 LYS A C 1
ATOM 2092 O O . LYS A 1 266 ? -13.978 3.193 2.999 1.00 90.56 266 LYS A O 1
ATOM 2097 N N . LYS A 1 267 ? -15.984 4.220 3.088 1.00 91.31 267 LYS A N 1
ATOM 2098 C CA . LYS A 1 267 ? -16.186 4.305 1.631 1.00 91.31 267 LYS A CA 1
ATOM 2099 C C . LYS A 1 267 ? -15.131 5.191 0.970 1.00 91.31 267 LYS A C 1
ATOM 2101 O O . LYS A 1 267 ? -14.601 4.795 -0.060 1.00 91.31 267 LYS A O 1
ATOM 2106 N N . THR A 1 268 ? -14.767 6.318 1.577 1.00 90.19 268 THR A N 1
ATOM 2107 C CA . THR A 1 268 ? -13.710 7.214 1.084 1.00 90.19 268 THR A CA 1
ATOM 2108 C C . THR A 1 268 ? -12.332 6.551 1.125 1.00 90.19 268 THR A C 1
ATOM 211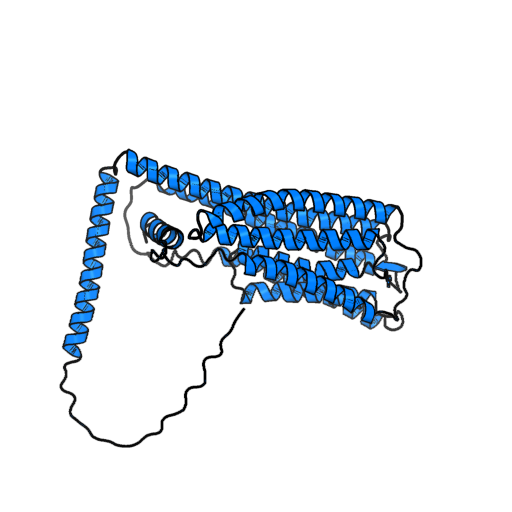0 O O . THR A 1 268 ? -11.594 6.630 0.142 1.00 90.19 268 THR A O 1
ATOM 2113 N N . ILE A 1 269 ? -11.989 5.833 2.205 1.00 92.25 269 ILE A N 1
ATOM 2114 C CA . ILE A 1 269 ? -10.734 5.060 2.299 1.00 92.25 269 ILE A CA 1
ATOM 2115 C C . ILE A 1 269 ? -10.650 4.051 1.158 1.00 92.25 269 ILE A C 1
ATOM 2117 O O . ILE A 1 269 ? -9.635 3.966 0.470 1.00 92.25 269 ILE A O 1
ATOM 2121 N N . LEU A 1 270 ? -11.716 3.285 0.939 1.00 94.75 270 LEU A N 1
ATOM 2122 C CA . LEU A 1 270 ? -11.704 2.276 -0.108 1.00 94.75 270 LEU A CA 1
ATOM 2123 C C . LEU A 1 270 ? -11.722 2.905 -1.507 1.00 94.75 270 LEU A C 1
ATOM 2125 O O . LEU A 1 270 ? -10.934 2.511 -2.358 1.00 94.75 270 LEU A O 1
ATOM 2129 N N . GLY A 1 271 ? -12.579 3.900 -1.738 1.00 94.44 271 GLY A N 1
ATOM 2130 C CA . GLY A 1 271 ? -12.714 4.581 -3.023 1.00 94.44 271 GLY A CA 1
ATOM 2131 C C . GLY A 1 271 ? -11.423 5.268 -3.465 1.00 94.44 271 GLY A C 1
ATOM 2132 O O . GLY A 1 271 ? -11.017 5.112 -4.614 1.00 94.44 271 GLY A O 1
ATOM 2133 N N . SER A 1 272 ? -10.729 5.949 -2.548 1.00 93.81 272 SER A N 1
ATOM 2134 C CA . SER A 1 272 ? -9.426 6.567 -2.835 1.00 93.81 272 SER A CA 1
ATOM 2135 C C . SER A 1 272 ? -8.356 5.538 -3.208 1.00 93.81 272 SER A C 1
ATOM 2137 O O . SER A 1 272 ? -7.592 5.778 -4.140 1.00 93.81 272 SER A O 1
ATOM 2139 N N . LYS A 1 273 ? -8.336 4.363 -2.560 1.00 94.81 273 LYS A N 1
ATOM 2140 C CA . LYS A 1 273 ? -7.436 3.256 -2.924 1.00 94.81 273 LYS A CA 1
ATOM 2141 C C . LYS A 1 273 ? -7.753 2.684 -4.295 1.00 94.81 273 LYS A C 1
ATOM 2143 O O . LYS A 1 273 ? -6.856 2.575 -5.123 1.00 94.81 273 LYS A O 1
ATOM 2148 N N . LEU A 1 274 ? -9.020 2.351 -4.546 1.00 95.50 274 LEU A N 1
ATOM 2149 C CA . LEU A 1 274 ? -9.445 1.799 -5.833 1.00 95.50 274 LEU A CA 1
ATOM 2150 C C . LEU A 1 274 ? -9.124 2.777 -6.971 1.00 95.50 274 LEU A C 1
ATOM 2152 O O . LEU A 1 274 ? -8.517 2.375 -7.960 1.00 95.50 274 LEU A O 1
ATOM 2156 N N . GLY A 1 275 ? -9.459 4.060 -6.810 1.00 95.12 275 GLY A N 1
ATOM 2157 C CA . GLY A 1 275 ? -9.178 5.096 -7.804 1.00 95.12 275 GLY A CA 1
ATOM 2158 C C . GLY A 1 275 ? -7.682 5.335 -8.009 1.00 95.12 275 GLY A C 1
ATOM 2159 O O . GLY A 1 275 ? -7.195 5.250 -9.135 1.00 95.12 275 GLY A O 1
ATOM 2160 N N . GLY A 1 276 ? -6.935 5.576 -6.927 1.00 94.38 276 GLY A N 1
ATOM 2161 C CA . GLY A 1 276 ? -5.501 5.866 -6.989 1.00 94.38 276 GLY A CA 1
ATOM 2162 C C . GLY A 1 276 ? -4.677 4.705 -7.547 1.00 94.38 276 GLY A C 1
ATOM 2163 O O . GLY A 1 276 ? -3.815 4.910 -8.400 1.00 94.38 276 GLY A O 1
ATOM 2164 N N . TRP A 1 277 ? -4.966 3.469 -7.133 1.00 95.81 277 TRP A N 1
ATOM 2165 C CA . TRP A 1 277 ? -4.262 2.295 -7.654 1.00 95.81 277 TRP A CA 1
ATOM 2166 C C . TRP A 1 277 ? -4.642 1.982 -9.099 1.00 95.81 277 TRP A C 1
ATOM 2168 O O . TRP A 1 277 ? -3.773 1.585 -9.871 1.00 95.81 277 TRP A O 1
ATOM 2178 N N . THR A 1 278 ? -5.898 2.211 -9.499 1.00 96.88 278 THR A N 1
ATOM 2179 C CA . THR A 1 278 ? -6.305 2.068 -10.908 1.00 96.88 278 THR A CA 1
ATOM 2180 C C . THR A 1 278 ? -5.565 3.071 -11.782 1.00 96.88 278 THR A C 1
ATOM 2182 O O . THR A 1 278 ? -5.053 2.704 -12.836 1.00 96.88 278 THR A O 1
ATOM 2185 N N . LEU A 1 279 ? -5.430 4.317 -11.324 1.00 95.88 279 LEU A N 1
ATOM 2186 C CA . LEU A 1 279 ? -4.667 5.334 -12.038 1.00 95.88 279 LEU A CA 1
ATOM 2187 C C . LEU A 1 279 ? -3.179 4.959 -12.151 1.00 95.88 279 LEU A C 1
ATOM 2189 O O . LEU A 1 279 ? -2.599 5.086 -13.226 1.00 95.88 279 LEU A O 1
ATOM 2193 N N . CYS A 1 280 ? -2.584 4.416 -11.084 1.00 94.88 280 CYS A N 1
ATOM 2194 C CA . CYS A 1 280 ? -1.217 3.888 -11.111 1.00 94.88 280 CYS A CA 1
ATOM 2195 C C . CYS A 1 280 ? -1.061 2.734 -12.121 1.00 94.88 280 CYS A C 1
ATOM 2197 O O . CYS A 1 280 ? -0.113 2.724 -12.908 1.00 94.88 280 CYS A O 1
ATOM 2199 N N . ALA A 1 281 ? -2.019 1.802 -12.162 1.00 95.44 281 ALA A N 1
ATOM 2200 C CA . ALA A 1 281 ? -2.031 0.700 -13.122 1.00 95.44 281 ALA A CA 1
ATOM 2201 C C . ALA A 1 281 ? -2.173 1.192 -14.574 1.00 95.44 281 ALA A C 1
ATOM 2203 O O . ALA A 1 281 ? -1.497 0.670 -15.459 1.00 95.44 281 ALA A O 1
ATOM 2204 N N . ILE A 1 282 ? -2.999 2.214 -14.827 1.00 95.94 282 ILE A N 1
ATOM 2205 C CA . ILE A 1 282 ? -3.120 2.847 -16.150 1.00 95.94 282 ILE A CA 1
ATOM 2206 C C . ILE A 1 282 ? -1.781 3.461 -16.564 1.00 95.94 282 ILE A C 1
ATOM 2208 O O . ILE A 1 282 ? -1.300 3.173 -17.657 1.00 95.94 282 ILE A O 1
ATOM 2212 N N . VAL A 1 283 ? -1.149 4.250 -15.686 1.00 95.94 283 VAL A N 1
ATOM 2213 C CA . VAL A 1 283 ? 0.168 4.846 -15.966 1.00 95.94 283 VAL A CA 1
ATOM 2214 C C . VAL A 1 283 ? 1.206 3.765 -16.247 1.00 95.94 283 VAL A C 1
ATOM 2216 O O . VAL A 1 283 ? 1.927 3.883 -17.229 1.00 95.94 283 VAL A O 1
ATOM 2219 N N . PHE A 1 284 ? 1.217 2.668 -15.483 1.00 94.75 284 PHE A N 1
ATOM 2220 C CA . PHE A 1 284 ? 2.078 1.518 -15.772 1.00 94.75 284 PHE A CA 1
ATOM 2221 C C . PHE A 1 284 ? 1.891 0.957 -17.174 1.00 94.75 284 PHE A C 1
ATOM 2223 O O . PHE A 1 284 ? 2.881 0.773 -17.874 1.00 94.75 284 PHE A O 1
ATOM 2230 N N . HIS A 1 285 ? 0.657 0.740 -17.623 1.00 94.62 285 HIS A N 1
ATOM 2231 C CA . HIS A 1 285 ? 0.436 0.232 -18.975 1.00 94.62 285 HIS A CA 1
ATOM 2232 C C . HIS A 1 285 ? 0.847 1.255 -20.040 1.00 94.62 285 HIS A C 1
ATOM 2234 O O . HIS A 1 285 ? 1.465 0.875 -21.027 1.00 94.62 285 HIS A O 1
ATOM 2240 N N . LEU A 1 286 ? 0.589 2.550 -19.838 1.00 95.88 286 LEU A N 1
ATOM 2241 C CA . LEU A 1 286 ? 1.041 3.594 -20.767 1.00 95.88 286 LEU A CA 1
ATOM 2242 C C . LEU A 1 286 ? 2.573 3.664 -20.861 1.00 95.88 286 LEU A C 1
ATOM 2244 O O . LEU A 1 286 ? 3.113 3.791 -21.961 1.00 95.88 286 LEU A O 1
ATOM 2248 N N . THR A 1 287 ? 3.277 3.535 -19.735 1.00 94.25 287 THR A N 1
ATOM 2249 C CA . THR A 1 287 ? 4.743 3.449 -19.691 1.00 94.25 287 THR A CA 1
ATOM 2250 C C . THR A 1 287 ? 5.245 2.170 -20.352 1.00 94.25 287 THR A C 1
ATOM 2252 O O . THR A 1 287 ? 6.174 2.224 -21.151 1.00 94.25 287 THR A O 1
ATOM 2255 N N . PHE A 1 288 ? 4.609 1.028 -20.079 1.00 93.00 288 PHE A N 1
ATOM 2256 C CA . PHE A 1 288 ? 4.962 -0.277 -20.646 1.00 93.00 288 PHE A CA 1
ATOM 2257 C C . PHE A 1 288 ? 4.801 -0.328 -22.173 1.00 93.00 288 PHE A C 1
ATOM 2259 O O . PHE A 1 288 ? 5.558 -1.025 -22.853 1.00 93.00 288 PHE A O 1
ATOM 2266 N N . LEU A 1 289 ? 3.832 0.430 -22.700 1.00 93.25 289 LEU A N 1
ATOM 2267 C CA . LEU A 1 289 ? 3.593 0.645 -24.129 1.00 93.25 289 LEU A CA 1
ATOM 2268 C C . LEU A 1 289 ? 4.548 1.671 -24.764 1.00 93.25 289 LEU A C 1
ATOM 2270 O O . LEU A 1 289 ? 4.507 1.853 -25.978 1.00 93.25 289 LEU A O 1
ATOM 2274 N N . GLY A 1 290 ? 5.378 2.362 -23.975 1.00 93.88 290 GLY A N 1
ATOM 2275 C CA . GLY A 1 290 ? 6.270 3.420 -24.460 1.00 93.88 290 GLY A CA 1
ATOM 2276 C C . GLY A 1 290 ? 5.554 4.717 -24.850 1.00 93.88 290 GLY A C 1
ATOM 2277 O O . GLY A 1 290 ? 6.130 5.548 -25.543 1.00 93.88 290 GLY A O 1
ATOM 2278 N N . ILE A 1 291 ? 4.298 4.898 -24.428 1.00 96.50 291 ILE A N 1
ATOM 2279 C CA . ILE A 1 291 ? 3.510 6.110 -24.704 1.00 96.50 291 ILE A CA 1
ATOM 2280 C C . ILE A 1 291 ? 3.892 7.227 -23.727 1.00 96.50 291 ILE A C 1
ATOM 2282 O O . ILE A 1 291 ? 3.919 8.400 -24.095 1.00 96.50 291 ILE A O 1
ATOM 2286 N N . MET A 1 292 ? 4.163 6.869 -22.470 1.00 95.75 292 MET A N 1
ATOM 2287 C CA . MET A 1 292 ? 4.481 7.836 -21.423 1.00 95.75 292 MET A CA 1
ATOM 2288 C C . MET A 1 292 ? 5.968 8.226 -21.462 1.00 95.75 292 MET A C 1
ATOM 2290 O O . MET A 1 292 ? 6.816 7.330 -21.441 1.00 95.75 292 MET A O 1
ATOM 2294 N N . PRO A 1 293 ? 6.309 9.529 -21.453 1.00 92.69 293 PRO A N 1
ATOM 2295 C CA . PRO A 1 293 ? 7.694 9.961 -21.306 1.00 92.69 293 PRO A CA 1
ATOM 2296 C C . PRO A 1 293 ? 8.276 9.542 -19.940 1.00 92.69 293 PRO A C 1
ATOM 2298 O O . PRO A 1 293 ? 7.590 9.724 -18.928 1.00 92.69 293 PRO A O 1
ATOM 2301 N N . PRO A 1 294 ? 9.545 9.091 -19.874 1.00 87.50 294 PRO A N 1
ATOM 2302 C CA . PRO A 1 294 ? 10.169 8.599 -18.638 1.00 87.50 294 PRO A CA 1
ATOM 2303 C C . PRO A 1 294 ? 10.369 9.654 -17.538 1.00 87.50 294 PRO A C 1
ATOM 2305 O O . PRO A 1 294 ? 10.726 9.328 -16.413 1.00 87.50 294 PRO A O 1
ATOM 2308 N N . CYS A 1 295 ? 10.190 10.943 -17.828 1.00 87.69 295 CYS A N 1
ATOM 2309 C CA . CYS A 1 295 ? 10.169 11.958 -16.774 1.00 87.69 295 CYS A CA 1
ATOM 2310 C C . CYS A 1 295 ? 8.785 12.103 -16.132 1.00 87.69 295 CYS A C 1
ATOM 2312 O O . CYS A 1 295 ? 8.672 12.418 -14.948 1.00 87.69 295 CYS A O 1
ATOM 2314 N N . VAL A 1 296 ? 7.727 11.867 -16.909 1.00 92.38 296 VAL A N 1
ATOM 2315 C CA . VAL A 1 296 ? 6.343 12.060 -16.479 1.00 92.38 296 VAL A CA 1
ATOM 2316 C C . VAL A 1 296 ? 5.888 10.883 -15.624 1.00 92.38 296 VAL A C 1
ATOM 2318 O O . VAL A 1 296 ? 5.283 11.098 -14.576 1.00 92.38 296 VAL A O 1
ATOM 2321 N N . ASP A 1 297 ? 6.209 9.650 -16.018 1.00 92.00 297 ASP A N 1
ATOM 2322 C CA . ASP A 1 297 ? 5.823 8.455 -15.263 1.00 92.00 297 ASP A CA 1
ATOM 2323 C C . ASP A 1 297 ? 6.406 8.456 -13.837 1.00 92.00 297 ASP A C 1
ATOM 2325 O O . ASP A 1 297 ? 5.678 8.206 -12.877 1.00 92.00 297 ASP A O 1
ATOM 2329 N N . GLN A 1 298 ? 7.677 8.828 -13.663 1.00 91.62 298 GLN A N 1
ATOM 2330 C CA . GLN A 1 298 ? 8.331 8.864 -12.355 1.00 91.62 298 GLN A CA 1
ATOM 2331 C C . GLN A 1 298 ? 7.733 9.920 -11.433 1.00 91.62 298 GLN A C 1
ATOM 2333 O O . GLN A 1 298 ? 7.534 9.650 -10.244 1.00 91.62 298 GLN A O 1
ATOM 2338 N N . ILE A 1 299 ? 7.401 11.097 -11.969 1.00 92.12 299 ILE A N 1
ATOM 2339 C CA . ILE A 1 299 ? 6.709 12.145 -11.212 1.00 92.12 299 ILE A CA 1
ATOM 2340 C C . ILE A 1 299 ? 5.318 11.653 -10.803 1.00 92.12 299 ILE A C 1
ATOM 2342 O O . ILE A 1 299 ? 4.967 11.746 -9.627 1.00 92.12 299 ILE A O 1
ATOM 2346 N N . LEU A 1 300 ? 4.549 11.072 -11.730 1.00 94.88 300 LEU A N 1
ATOM 2347 C CA . LEU A 1 300 ? 3.204 10.565 -11.447 1.00 94.88 300 LEU A CA 1
ATOM 2348 C C . LEU A 1 300 ? 3.218 9.462 -10.389 1.00 94.88 300 LEU A C 1
ATOM 2350 O O . LEU A 1 300 ? 2.451 9.537 -9.432 1.00 94.88 300 LEU A O 1
ATOM 2354 N N . TYR A 1 301 ? 4.117 8.481 -10.494 1.00 94.19 301 TYR A N 1
ATOM 2355 C CA . TYR A 1 301 ? 4.247 7.432 -9.482 1.00 94.19 301 TYR A CA 1
ATOM 2356 C C . TYR A 1 301 ? 4.574 7.985 -8.103 1.00 94.19 301 TYR A C 1
ATOM 2358 O O . TYR A 1 301 ? 3.980 7.565 -7.114 1.00 94.19 301 TYR A O 1
ATOM 2366 N N . THR A 1 302 ? 5.487 8.949 -8.046 1.00 93.44 302 THR A N 1
ATOM 2367 C CA . THR A 1 302 ? 5.904 9.586 -6.798 1.00 93.44 302 THR A CA 1
ATOM 2368 C C . THR A 1 302 ? 4.743 10.359 -6.160 1.00 93.44 302 THR A C 1
ATOM 2370 O O . THR A 1 302 ? 4.488 10.227 -4.961 1.00 93.44 302 THR A O 1
ATOM 2373 N N . VAL A 1 303 ? 3.980 11.106 -6.966 1.00 93.50 303 VAL A N 1
ATOM 2374 C CA . VAL A 1 303 ? 2.785 11.836 -6.516 1.00 93.50 303 VAL A CA 1
ATOM 2375 C C . VAL A 1 303 ? 1.698 10.875 -6.050 1.00 93.50 303 VAL A C 1
ATOM 2377 O O . VAL A 1 303 ? 1.136 11.081 -4.975 1.00 93.50 303 VAL A O 1
ATOM 2380 N N . PHE A 1 304 ? 1.399 9.821 -6.811 1.00 94.94 304 PHE A N 1
ATOM 2381 C CA . PHE A 1 304 ? 0.362 8.857 -6.442 1.00 94.94 304 PHE A CA 1
ATOM 2382 C C . PHE A 1 304 ? 0.707 8.114 -5.165 1.00 94.94 304 PHE A C 1
ATOM 2384 O O . PHE A 1 304 ? -0.168 7.927 -4.325 1.00 94.94 304 PHE A O 1
ATOM 2391 N N . ASP A 1 305 ? 1.968 7.740 -4.988 1.00 94.50 305 ASP A N 1
ATOM 2392 C CA . ASP A 1 305 ? 2.404 7.011 -3.810 1.00 94.50 305 ASP A CA 1
ATOM 2393 C C . ASP A 1 305 ? 2.356 7.879 -2.540 1.00 94.50 305 ASP A C 1
ATOM 2395 O O . ASP A 1 305 ? 1.741 7.499 -1.539 1.00 94.50 305 ASP A O 1
ATOM 2399 N N . ALA A 1 306 ? 2.906 9.098 -2.601 1.00 93.62 306 ALA A N 1
ATOM 2400 C CA . ALA A 1 306 ? 2.811 10.065 -1.508 1.00 93.62 306 ALA A CA 1
ATOM 2401 C C . ALA A 1 306 ? 1.349 10.406 -1.175 1.00 93.62 306 ALA A C 1
ATOM 2403 O O . ALA A 1 306 ? 0.958 10.396 -0.006 1.00 93.62 306 ALA A O 1
ATOM 2404 N N . THR A 1 307 ? 0.522 10.643 -2.198 1.00 94.00 307 THR A N 1
ATOM 2405 C CA . THR A 1 307 ? -0.905 10.955 -2.027 1.00 94.00 307 THR A CA 1
ATOM 2406 C C . THR A 1 307 ? -1.666 9.783 -1.417 1.00 94.00 307 THR A C 1
ATOM 2408 O O . THR A 1 307 ? -2.440 9.982 -0.485 1.00 94.00 307 THR A O 1
ATOM 2411 N N . ALA A 1 308 ? -1.437 8.554 -1.885 1.00 93.88 308 ALA A N 1
ATOM 2412 C CA . ALA A 1 308 ? -2.117 7.370 -1.371 1.00 93.88 308 ALA A CA 1
ATOM 2413 C C . ALA A 1 308 ? -1.805 7.139 0.114 1.00 93.88 308 ALA A C 1
ATOM 2415 O O . ALA A 1 308 ? -2.722 6.897 0.902 1.00 93.88 308 ALA A O 1
ATOM 2416 N N . LYS A 1 309 ? -0.530 7.270 0.504 1.00 93.25 309 LYS A N 1
ATOM 2417 C CA . LYS A 1 309 ? -0.090 7.151 1.901 1.00 93.25 309 LYS A CA 1
ATOM 2418 C C . LYS A 1 309 ? -0.631 8.296 2.770 1.00 93.25 309 LYS A C 1
ATOM 2420 O O . LYS A 1 309 ? -1.095 8.040 3.880 1.00 93.25 309 LYS A O 1
ATOM 2425 N N . LEU A 1 310 ? -0.658 9.531 2.259 1.00 93.31 310 LEU A N 1
ATOM 2426 C CA . LEU A 1 310 ? -1.255 10.683 2.946 1.00 93.31 310 LEU A CA 1
ATOM 2427 C C . LEU A 1 310 ? -2.758 10.499 3.180 1.00 93.31 310 LEU A C 1
ATOM 2429 O O . LEU A 1 310 ? -3.224 10.632 4.310 1.00 93.31 310 LEU A O 1
ATOM 2433 N N . VAL A 1 311 ? -3.517 10.172 2.131 1.00 92.69 311 VAL A N 1
ATOM 2434 C CA . VAL A 1 311 ? -4.972 9.981 2.209 1.00 92.69 311 VAL A CA 1
ATOM 2435 C C . VAL A 1 311 ? -5.314 8.825 3.142 1.00 92.69 311 VAL A C 1
ATOM 2437 O O . VAL A 1 311 ? -6.231 8.957 3.955 1.00 92.69 311 VAL A O 1
ATOM 2440 N N . GLU A 1 312 ? -4.569 7.717 3.082 1.00 91.75 312 GLU A N 1
ATOM 2441 C CA . GLU A 1 312 ? -4.718 6.615 4.035 1.00 91.75 312 GLU A CA 1
ATOM 2442 C C . GLU A 1 312 ? -4.484 7.096 5.467 1.00 91.75 312 GLU A C 1
ATOM 2444 O O . GLU A 1 312 ? -5.347 6.903 6.320 1.00 91.75 312 GLU A O 1
ATOM 2449 N N . CYS A 1 313 ? -3.372 7.778 5.728 1.00 91.75 313 CYS A N 1
ATOM 2450 C CA . CYS A 1 313 ? -3.040 8.267 7.058 1.00 91.75 313 CYS A CA 1
ATOM 2451 C C . CYS A 1 313 ? -4.119 9.201 7.624 1.00 91.75 313 CYS A C 1
ATOM 2453 O O . CYS A 1 313 ? -4.652 8.953 8.707 1.00 91.75 313 CYS A O 1
ATOM 2455 N N . VAL A 1 314 ? -4.502 10.232 6.865 1.00 91.31 314 VAL A N 1
ATOM 2456 C CA . VAL A 1 314 ? -5.521 11.213 7.269 1.00 91.31 314 VAL A CA 1
ATOM 2457 C C . VAL A 1 314 ? -6.860 10.529 7.527 1.00 91.31 314 VAL A C 1
ATOM 2459 O O . VAL A 1 314 ? -7.497 10.778 8.549 1.00 91.31 314 VAL A O 1
ATOM 2462 N N . SER A 1 315 ? -7.275 9.619 6.645 1.00 91.38 315 SER A N 1
ATOM 2463 C CA . SER A 1 315 ? -8.561 8.936 6.783 1.00 91.38 315 SER A CA 1
ATOM 2464 C C . SER A 1 315 ? -8.587 7.972 7.972 1.00 91.38 315 SER A C 1
ATOM 2466 O O . SER A 1 315 ? -9.591 7.882 8.677 1.00 91.38 315 SER A O 1
ATOM 2468 N N . GLN A 1 316 ? -7.482 7.268 8.239 1.00 90.06 316 GLN A N 1
ATOM 2469 C CA . GLN A 1 316 ? -7.358 6.401 9.413 1.00 90.06 316 GLN A CA 1
ATOM 2470 C C . GLN A 1 316 ? -7.323 7.223 10.712 1.00 90.06 316 GLN A C 1
ATOM 2472 O O . GLN A 1 316 ? -7.871 6.801 11.731 1.00 90.06 316 GLN A O 1
ATOM 2477 N N . THR A 1 317 ? -6.730 8.417 10.693 1.00 88.94 317 THR A N 1
ATOM 2478 C CA . THR A 1 317 ? -6.796 9.368 11.812 1.00 88.94 317 THR A CA 1
ATOM 2479 C C . THR A 1 317 ? -8.214 9.863 12.042 1.00 88.94 317 THR A C 1
ATOM 2481 O O . THR A 1 317 ? -8.694 9.762 13.167 1.00 88.94 317 THR A O 1
ATOM 2484 N N . ALA A 1 318 ? -8.921 10.275 10.988 1.00 88.81 318 ALA A N 1
ATOM 2485 C CA . ALA A 1 318 ? -10.323 10.682 11.070 1.00 88.81 318 ALA A CA 1
ATOM 2486 C C . ALA A 1 318 ? -11.230 9.559 11.609 1.00 88.81 318 ALA A C 1
ATOM 2488 O O . ALA A 1 318 ? -12.131 9.793 12.416 1.00 88.81 318 ALA A O 1
ATOM 2489 N N . LEU A 1 319 ? -10.977 8.307 11.220 1.00 88.25 319 LEU A N 1
ATOM 2490 C CA . LEU A 1 319 ? -11.712 7.164 11.760 1.00 88.25 319 LEU A CA 1
ATOM 2491 C C . LEU A 1 319 ? -11.435 6.971 13.262 1.00 88.25 319 LEU A C 1
ATOM 2493 O O . LEU A 1 319 ? -12.354 6.757 14.045 1.00 88.25 319 LEU A O 1
ATOM 2497 N N . ARG A 1 320 ? -10.173 7.098 13.690 1.00 86.56 320 ARG A N 1
ATOM 2498 C CA . ARG A 1 320 ? -9.783 6.972 15.104 1.00 86.56 320 ARG A CA 1
ATOM 2499 C C . ARG A 1 320 ? -10.327 8.101 15.984 1.00 86.56 320 ARG A C 1
ATOM 2501 O O . ARG A 1 320 ? -10.565 7.852 17.170 1.00 86.56 320 ARG A O 1
ATOM 2508 N N . THR A 1 321 ? -10.470 9.315 15.450 1.00 84.88 321 THR A N 1
ATOM 2509 C CA . THR A 1 321 ? -11.038 10.461 16.177 1.00 84.88 321 THR A CA 1
ATOM 2510 C C . THR A 1 321 ? -12.553 10.343 16.290 1.00 84.88 321 THR A C 1
ATOM 2512 O O . THR A 1 321 ? -13.073 10.415 17.396 1.00 84.88 321 THR A O 1
ATOM 2515 N N . THR A 1 322 ? -13.254 10.025 15.199 1.00 83.62 322 THR A N 1
ATOM 2516 C CA . THR A 1 322 ? -14.719 9.832 15.229 1.00 83.62 322 THR A CA 1
ATOM 2517 C C . THR A 1 322 ? -15.152 8.704 16.169 1.00 83.62 322 THR A C 1
ATOM 2519 O O . THR A 1 322 ? -16.139 8.842 16.888 1.00 83.62 322 THR A O 1
ATOM 2522 N N . GLU A 1 323 ? -14.394 7.606 16.236 1.00 78.25 323 GLU A N 1
ATOM 2523 C CA . GLU A 1 323 ? -14.655 6.531 17.202 1.00 78.25 323 GLU A CA 1
ATOM 2524 C C . GLU A 1 323 ? -14.409 6.957 18.658 1.00 78.25 323 GLU A C 1
ATOM 2526 O O . GLU A 1 323 ? -15.069 6.453 19.566 1.00 78.25 323 GLU A O 1
ATOM 2531 N N . TRP A 1 324 ? -13.476 7.883 18.897 1.00 75.19 324 TRP A N 1
ATOM 2532 C CA . TRP A 1 324 ? -13.239 8.431 20.232 1.00 75.19 324 TRP A CA 1
ATOM 2533 C C . TRP A 1 324 ? -14.375 9.347 20.670 1.00 75.19 324 TRP A C 1
ATOM 2535 O O . TRP A 1 324 ? -14.873 9.204 21.783 1.00 75.19 324 TRP A O 1
ATOM 2545 N N . ASP A 1 325 ? -14.815 10.240 19.788 1.00 73.56 325 ASP A N 1
ATOM 2546 C CA . ASP A 1 325 ? -15.900 11.171 20.088 1.00 73.56 325 ASP A CA 1
ATOM 2547 C C . ASP A 1 325 ? -17.208 10.425 20.360 1.00 73.56 325 ASP A C 1
ATOM 2549 O O . ASP A 1 325 ? -17.922 10.763 21.304 1.00 73.56 325 ASP A O 1
ATOM 2553 N N . ALA A 1 326 ? -17.482 9.352 19.609 1.00 72.44 326 ALA A N 1
ATOM 2554 C CA . ALA A 1 326 ? -18.617 8.470 19.870 1.00 72.44 326 ALA A CA 1
ATOM 2555 C C . ALA A 1 326 ? -18.546 7.846 21.275 1.00 72.44 326 ALA A C 1
ATOM 2557 O O . ALA A 1 326 ? -19.529 7.884 22.014 1.00 72.44 326 ALA A O 1
ATOM 2558 N N . LEU A 1 327 ? -17.376 7.340 21.676 1.00 70.50 327 LEU A N 1
ATOM 2559 C CA . LEU A 1 327 ? -17.178 6.739 22.997 1.00 70.50 327 LEU A CA 1
ATOM 2560 C C . LEU A 1 327 ? -17.297 7.778 24.121 1.00 70.50 327 LEU A C 1
ATOM 2562 O O . LEU A 1 327 ? -17.941 7.521 25.135 1.00 70.50 327 LEU A O 1
ATOM 2566 N N . VAL A 1 328 ? -16.725 8.972 23.945 1.00 71.69 328 VAL A N 1
ATOM 2567 C CA . VAL A 1 328 ? -16.835 10.068 24.922 1.00 71.69 328 VAL A CA 1
ATOM 2568 C C . VAL A 1 328 ? -18.283 10.528 25.071 1.00 71.69 328 VAL A C 1
ATOM 2570 O O . VAL A 1 328 ? -18.732 10.751 26.194 1.00 71.69 328 VAL A O 1
ATOM 2573 N N . MET A 1 329 ? -19.022 10.659 23.967 1.00 69.62 329 MET A N 1
ATOM 2574 C CA . MET A 1 329 ? -20.440 11.018 24.007 1.00 69.62 329 MET A CA 1
ATOM 2575 C C . MET A 1 329 ? -21.267 9.957 24.732 1.00 69.62 329 MET A C 1
ATOM 2577 O O . MET A 1 329 ? -22.077 10.311 25.582 1.00 69.62 329 MET A O 1
ATOM 2581 N N . GLN A 1 330 ? -21.015 8.672 24.476 1.00 68.06 330 GLN A N 1
ATOM 2582 C CA . GLN A 1 330 ? -21.683 7.575 25.179 1.00 68.06 330 GLN A CA 1
ATOM 2583 C C . GLN A 1 330 ? -21.401 7.598 26.685 1.00 68.06 330 GLN A C 1
ATOM 2585 O O . GLN A 1 330 ? -22.330 7.528 27.483 1.00 68.06 330 GLN A O 1
ATOM 2590 N N . VAL A 1 331 ? -20.140 7.781 27.093 1.00 69.88 331 VAL A N 1
ATOM 2591 C CA . VAL A 1 331 ? -19.779 7.892 28.518 1.00 69.88 331 VAL A CA 1
ATOM 2592 C C . VAL A 1 331 ? -20.477 9.085 29.174 1.00 69.88 331 VAL A C 1
ATOM 2594 O O . VAL A 1 331 ? -20.995 8.953 30.279 1.00 69.88 331 VAL A O 1
ATOM 2597 N N . LYS A 1 332 ? -20.536 10.238 28.497 1.00 72.81 332 LYS A N 1
ATOM 2598 C CA . LYS A 1 332 ? -21.246 11.420 29.007 1.00 72.81 332 LYS A CA 1
ATOM 2599 C C . LYS A 1 332 ? -22.745 11.178 29.144 1.00 72.81 332 LYS A C 1
ATOM 2601 O O . LYS A 1 332 ? -23.305 11.576 30.157 1.00 72.81 332 LYS A O 1
ATOM 2606 N N . MET A 1 333 ? -23.373 10.520 28.169 1.00 68.69 333 MET A N 1
ATOM 2607 C CA . MET A 1 333 ? -24.793 10.162 28.232 1.00 68.69 333 MET A CA 1
ATOM 2608 C C . MET A 1 333 ? -25.072 9.238 29.419 1.00 68.69 333 MET A C 1
ATOM 2610 O O . MET A 1 333 ? -25.961 9.530 30.207 1.00 68.69 333 MET A O 1
ATOM 2614 N N . VAL A 1 334 ? -24.256 8.199 29.628 1.00 68.00 334 VAL A N 1
ATOM 2615 C CA . VAL A 1 334 ? -24.386 7.301 30.790 1.00 68.00 334 VAL A CA 1
ATOM 2616 C C . VAL A 1 334 ? -24.185 8.055 32.109 1.00 68.00 334 VAL A C 1
ATOM 2618 O O . VAL A 1 334 ? -24.958 7.874 33.046 1.00 68.00 334 VAL A O 1
ATOM 2621 N N . GLN A 1 335 ? -23.188 8.941 32.193 1.00 71.44 335 GLN A N 1
ATOM 2622 C CA . GLN A 1 335 ? -22.960 9.763 33.388 1.00 71.44 335 GLN A CA 1
ATOM 2623 C C . GLN A 1 335 ? -24.112 10.738 33.660 1.00 71.44 335 GLN A C 1
ATOM 2625 O O . GLN A 1 335 ? -24.484 10.925 34.816 1.00 71.44 335 GLN A O 1
ATOM 2630 N N . GLN A 1 336 ? -24.688 11.344 32.621 1.00 74.75 336 GLN A N 1
ATOM 2631 C CA . GLN A 1 336 ? -25.847 12.229 32.745 1.00 74.75 336 GLN A CA 1
ATOM 2632 C C . GLN A 1 336 ? -27.100 11.460 33.170 1.00 74.75 336 GLN A C 1
ATOM 2634 O O . GLN A 1 336 ? -27.803 11.921 34.066 1.00 74.75 336 GLN A O 1
ATOM 2639 N N . SER A 1 337 ? -27.342 10.275 32.607 1.00 69.31 337 SER A N 1
ATOM 2640 C CA . SER A 1 337 ? -28.438 9.394 33.028 1.00 69.31 337 SER A CA 1
ATOM 2641 C C . SER A 1 337 ? -28.269 8.921 34.474 1.00 69.31 337 SER A C 1
ATOM 2643 O O . SER A 1 337 ? -29.239 8.874 35.221 1.00 69.31 337 SER A O 1
ATOM 2645 N N . ALA A 1 338 ? -27.039 8.633 34.910 1.00 68.88 338 ALA A N 1
ATOM 2646 C CA . ALA A 1 338 ? -26.762 8.278 36.300 1.00 68.88 338 ALA A CA 1
ATOM 2647 C C . ALA A 1 338 ? -26.951 9.468 37.259 1.00 68.88 338 ALA A C 1
ATOM 2649 O O . ALA A 1 338 ? -27.434 9.289 38.374 1.00 68.88 338 ALA A O 1
ATOM 2650 N N . HIS A 1 339 ? -26.583 10.683 36.839 1.00 72.62 339 HIS A N 1
ATOM 2651 C CA . HIS A 1 339 ? -26.695 11.881 37.674 1.00 72.62 339 HIS A CA 1
ATOM 2652 C C . HIS A 1 339 ? -28.135 12.385 37.813 1.00 72.62 339 HIS A C 1
ATOM 2654 O O . HIS A 1 339 ? -28.527 12.822 38.891 1.00 72.62 339 HIS A O 1
ATOM 2660 N N . ASN A 1 340 ? -28.936 12.285 36.751 1.00 78.19 340 ASN A N 1
ATOM 2661 C CA . ASN A 1 340 ? -30.335 12.717 36.759 1.00 78.19 340 ASN A CA 1
ATOM 2662 C C . ASN A 1 340 ? -31.278 11.704 37.436 1.00 78.19 340 ASN A C 1
ATOM 2664 O O . ASN A 1 340 ? -32.485 11.936 37.490 1.00 78.19 340 ASN A O 1
ATOM 2668 N N . GLY A 1 341 ? -30.732 10.599 37.960 1.00 62.72 341 GLY A N 1
ATOM 2669 C CA . GLY A 1 341 ? -31.495 9.420 38.347 1.00 62.72 341 GLY A CA 1
ATOM 2670 C C . GLY A 1 341 ? -32.079 8.713 37.118 1.00 62.72 341 GLY A C 1
ATOM 2671 O O . GLY A 1 341 ? -32.269 9.333 36.066 1.00 62.72 341 GLY A O 1
ATOM 2672 N N . PRO A 1 342 ? -32.379 7.407 37.207 1.00 58.09 342 PRO A N 1
ATOM 2673 C CA . PRO A 1 342 ? -33.160 6.775 36.162 1.00 58.09 342 PRO A CA 1
ATOM 2674 C C . PRO A 1 342 ? -34.489 7.528 36.077 1.00 58.09 342 PRO A C 1
ATOM 2676 O O . PRO A 1 342 ? -35.187 7.688 37.081 1.00 58.09 342 PRO A O 1
ATOM 2679 N N . SER A 1 343 ? -34.835 8.012 34.881 1.00 65.31 343 SER A N 1
ATOM 2680 C CA . SER A 1 343 ? -36.213 8.424 34.609 1.00 65.31 343 SER A CA 1
ATOM 2681 C C . SER A 1 343 ? -37.129 7.307 35.135 1.00 65.31 343 SER A C 1
ATOM 2683 O O . SER A 1 343 ? -36.779 6.137 34.968 1.00 65.31 343 SER A O 1
ATOM 2685 N N . PRO A 1 344 ? -38.269 7.610 35.776 1.00 68.44 344 PRO A N 1
ATOM 2686 C CA . PRO A 1 344 ? -39.170 6.575 36.285 1.00 68.44 344 PRO A CA 1
ATOM 2687 C C . PRO A 1 344 ? -39.556 5.555 35.201 1.00 68.44 344 PRO A C 1
ATOM 2689 O O . PRO A 1 344 ? -39.753 4.382 35.499 1.00 68.44 344 PRO A O 1
ATOM 2692 N N . GLU A 1 345 ? -39.560 5.963 33.930 1.00 68.12 345 GLU A N 1
ATOM 2693 C CA . GLU A 1 345 ? -39.756 5.066 32.791 1.00 68.12 345 GLU A CA 1
ATOM 2694 C C . GLU A 1 345 ? -38.547 4.143 32.542 1.00 68.12 345 GLU A C 1
ATOM 2696 O O . GLU A 1 345 ? -38.710 2.961 32.251 1.00 68.12 345 GLU A O 1
ATOM 2701 N N . MET A 1 346 ? -37.323 4.652 32.696 1.00 60.38 346 MET A N 1
ATOM 2702 C CA . MET A 1 346 ? -36.094 3.863 32.570 1.00 60.38 346 MET A CA 1
ATOM 2703 C C . MET A 1 346 ? -35.899 2.916 33.761 1.00 60.38 346 MET A C 1
ATOM 2705 O O . MET A 1 346 ? -35.467 1.784 33.563 1.00 60.38 346 MET A O 1
ATOM 2709 N N . ALA A 1 347 ? -36.278 3.336 34.972 1.00 66.25 347 ALA A N 1
ATOM 2710 C CA . ALA A 1 347 ? -36.319 2.477 36.154 1.00 66.25 347 ALA A CA 1
ATOM 2711 C C . ALA A 1 347 ? -37.318 1.325 35.966 1.00 66.25 347 ALA A C 1
ATOM 2713 O O . ALA A 1 347 ? -36.953 0.170 36.161 1.00 66.25 347 ALA A O 1
ATOM 2714 N N . ALA A 1 348 ? -38.532 1.621 35.484 1.00 71.69 348 ALA A N 1
ATOM 2715 C CA . ALA A 1 348 ? -39.544 0.606 35.193 1.00 71.69 348 ALA A CA 1
ATOM 2716 C C . ALA A 1 348 ? -39.098 -0.374 34.092 1.00 71.69 348 ALA A C 1
ATOM 2718 O O . ALA A 1 348 ? -39.362 -1.572 34.179 1.00 71.69 348 ALA A O 1
ATOM 2719 N N . ARG A 1 349 ? -38.381 0.103 33.063 1.00 69.06 349 ARG A N 1
ATOM 2720 C CA . ARG A 1 349 ? -37.797 -0.773 32.031 1.00 69.06 349 ARG A CA 1
ATOM 2721 C C . ARG A 1 349 ? -36.673 -1.651 32.578 1.00 69.06 349 ARG A C 1
ATOM 2723 O O . ARG A 1 349 ? -36.602 -2.818 32.204 1.00 69.06 349 ARG A O 1
ATOM 2730 N N . LEU A 1 350 ? -35.825 -1.118 33.457 1.00 61.66 350 LEU A N 1
ATOM 2731 C CA . LEU A 1 350 ? -34.767 -1.877 34.129 1.00 61.66 350 LEU A CA 1
ATOM 2732 C C . LEU A 1 350 ? -35.338 -2.963 35.045 1.00 61.66 350 LEU A C 1
ATOM 2734 O O . LEU A 1 350 ? -34.868 -4.096 34.984 1.00 61.66 350 LEU A O 1
ATOM 2738 N N . GLU A 1 351 ? -36.380 -2.658 35.821 1.00 73.06 351 GLU A N 1
ATOM 2739 C CA . GLU A 1 351 ? -37.085 -3.651 36.643 1.00 73.06 351 GLU A CA 1
ATOM 2740 C C . GLU A 1 351 ? -37.742 -4.738 35.784 1.00 73.06 351 GLU A C 1
ATOM 2742 O O . GLU A 1 351 ? -37.640 -5.925 36.092 1.00 73.06 351 GLU A O 1
ATOM 2747 N N . LEU A 1 352 ? -38.369 -4.360 34.666 1.00 77.75 352 LEU A N 1
ATOM 2748 C CA . LEU A 1 352 ? -39.001 -5.317 33.758 1.00 77.75 352 LEU A CA 1
ATOM 2749 C C . LEU A 1 352 ? -37.971 -6.224 33.066 1.00 77.75 352 LEU A C 1
ATOM 2751 O O . LEU A 1 352 ? -38.218 -7.417 32.886 1.00 77.75 352 LEU A O 1
ATOM 2755 N N . HIS A 1 353 ? -36.803 -5.685 32.709 1.00 62.69 353 HIS A N 1
ATOM 2756 C CA . HIS A 1 353 ? -35.693 -6.471 32.166 1.00 62.69 353 HIS A CA 1
ATOM 2757 C C . HIS A 1 353 ? -35.059 -7.388 33.211 1.00 62.69 353 HIS A C 1
ATOM 2759 O O . HIS A 1 353 ? -34.801 -8.550 32.904 1.00 62.69 353 HIS A O 1
ATOM 2765 N N . GLN A 1 354 ? -34.862 -6.917 34.445 1.00 70.88 354 GLN A N 1
ATOM 2766 C CA . GLN A 1 354 ? -34.397 -7.764 35.548 1.00 70.88 354 GLN A CA 1
ATOM 2767 C C . GLN A 1 354 ? -35.378 -8.911 35.809 1.00 70.88 354 GLN A C 1
ATOM 2769 O O . GLN A 1 354 ? -34.965 -10.065 35.818 1.00 70.88 354 GLN A O 1
ATOM 2774 N N . SER A 1 355 ? -36.682 -8.627 35.865 1.00 81.69 355 SER A N 1
ATOM 2775 C CA . SER A 1 355 ? -37.714 -9.656 36.029 1.00 81.69 355 SER A CA 1
ATOM 2776 C C . SER A 1 355 ? -37.713 -10.688 34.893 1.00 81.69 355 SER A C 1
ATOM 2778 O O . SER A 1 355 ? -37.867 -11.880 35.157 1.00 81.69 355 SER A O 1
ATOM 2780 N N . ARG A 1 356 ? -37.503 -10.269 33.636 1.00 78.44 356 ARG A N 1
ATOM 2781 C CA . ARG A 1 356 ? -37.385 -11.200 32.498 1.00 78.44 356 ARG A CA 1
ATOM 2782 C C . ARG A 1 356 ? -36.114 -12.034 32.550 1.00 78.44 356 ARG A C 1
ATOM 2784 O O . ARG A 1 356 ? -36.145 -13.196 32.152 1.00 78.44 356 ARG A O 1
ATOM 2791 N N . LYS A 1 357 ? -35.004 -11.448 32.995 1.00 75.50 357 LYS A N 1
ATOM 2792 C CA . LYS A 1 357 ? -33.734 -12.157 33.140 1.00 75.50 357 LYS A CA 1
ATOM 2793 C C . LYS A 1 357 ? -33.848 -13.247 34.201 1.00 75.50 357 LYS A C 1
ATOM 2795 O O . LYS A 1 357 ? -33.487 -14.385 33.915 1.00 75.50 357 LYS A O 1
ATOM 2800 N N . ASP A 1 358 ? -34.424 -12.919 35.352 1.00 81.75 358 ASP A N 1
ATOM 2801 C CA . ASP A 1 358 ? -34.662 -13.870 36.438 1.00 81.75 358 ASP A CA 1
ATOM 2802 C C . ASP A 1 358 ? -35.592 -15.006 35.974 1.00 81.75 358 ASP A C 1
ATOM 2804 O O . ASP A 1 358 ? -35.301 -16.179 36.199 1.00 81.75 358 ASP A O 1
ATOM 2808 N N . GLU A 1 359 ? -36.649 -14.693 35.210 1.00 87.56 359 GLU A N 1
ATOM 2809 C CA . GLU A 1 359 ? -37.525 -15.714 34.617 1.00 87.56 359 GLU A CA 1
ATOM 2810 C C . GLU A 1 359 ? -36.771 -16.633 33.635 1.00 87.56 359 GLU A C 1
ATOM 2812 O O . GLU A 1 359 ? -37.023 -17.841 33.568 1.00 87.56 359 GLU A O 1
ATOM 2817 N N . LEU A 1 360 ? -35.836 -16.081 32.855 1.00 80.06 360 LEU A N 1
ATOM 2818 C CA . LEU A 1 360 ? -35.035 -16.854 31.909 1.00 80.06 360 LEU A CA 1
ATOM 2819 C C . LEU A 1 360 ? -34.043 -17.772 32.631 1.00 80.06 360 LEU A C 1
ATOM 2821 O O . LEU A 1 360 ? -33.904 -18.938 32.255 1.00 80.06 360 LEU A O 1
ATOM 2825 N N . GLU A 1 361 ? -33.375 -17.259 33.665 1.00 81.69 361 GLU A N 1
ATOM 2826 C CA . GLU A 1 361 ? -32.462 -18.027 34.513 1.00 81.69 361 GLU A CA 1
ATOM 2827 C C . GLU A 1 361 ? -33.207 -19.171 35.215 1.00 81.69 361 GLU A C 1
ATOM 2829 O O . GLU A 1 361 ? -32.752 -20.317 35.156 1.00 81.69 361 GLU A O 1
ATOM 2834 N N . ASP A 1 362 ? -34.406 -18.915 35.745 1.00 87.50 362 ASP A N 1
ATOM 2835 C CA . ASP A 1 362 ? -35.269 -19.939 36.341 1.00 87.50 362 ASP A CA 1
ATOM 2836 C C . ASP A 1 362 ? -35.699 -21.004 35.326 1.00 87.50 362 ASP A C 1
ATOM 2838 O O . ASP A 1 362 ? -35.651 -22.204 35.615 1.00 87.50 362 ASP A O 1
ATOM 2842 N N . ARG A 1 363 ? -36.073 -20.613 34.100 1.00 85.19 363 ARG A N 1
ATOM 2843 C CA . ARG A 1 363 ? -36.416 -21.573 33.033 1.00 85.19 363 ARG A CA 1
ATOM 2844 C C . ARG A 1 363 ? -35.232 -22.458 32.656 1.00 85.19 363 ARG A C 1
ATOM 2846 O O . ARG A 1 363 ? -35.409 -23.666 32.469 1.00 85.19 363 ARG A O 1
ATOM 2853 N N . VAL A 1 364 ? -34.031 -21.889 32.561 1.00 81.19 364 VAL A N 1
ATOM 2854 C CA . VAL A 1 364 ? -32.802 -22.649 32.293 1.00 81.19 364 VAL A CA 1
ATOM 2855 C C . VAL A 1 364 ? -32.519 -23.614 33.444 1.00 81.19 364 VAL A C 1
ATOM 2857 O O . VAL A 1 364 ? -32.268 -24.799 33.208 1.00 81.19 364 VAL A O 1
ATOM 2860 N N . LEU A 1 365 ? -32.643 -23.161 34.689 1.00 81.69 365 LEU A N 1
ATOM 2861 C CA . LEU A 1 365 ? -32.396 -23.980 35.872 1.00 81.69 365 LEU A CA 1
ATOM 2862 C C . LEU A 1 365 ? -33.411 -25.132 35.990 1.00 81.69 365 LEU A C 1
ATOM 2864 O O . LEU A 1 365 ? -33.028 -26.279 36.236 1.00 81.69 365 LEU A O 1
ATOM 2868 N N . LEU A 1 366 ? -34.689 -24.870 35.699 1.00 86.75 366 LEU A N 1
ATOM 2869 C CA . LEU A 1 366 ? -35.745 -25.882 35.624 1.00 86.75 366 LEU A CA 1
ATOM 2870 C C . LEU A 1 366 ? -35.516 -26.892 34.493 1.00 86.75 366 LEU A C 1
ATOM 2872 O O . LEU A 1 366 ? -35.778 -28.082 34.683 1.00 86.75 366 LEU A O 1
ATOM 2876 N N . SER A 1 367 ? -35.002 -26.459 33.338 1.00 81.19 367 SER A N 1
ATOM 2877 C CA . SER A 1 367 ? -34.655 -27.373 32.241 1.00 81.19 367 SER A CA 1
ATOM 2878 C C . SER A 1 367 ? -33.530 -28.337 32.641 1.00 81.19 367 SER A C 1
ATOM 2880 O O . SER A 1 367 ? -33.666 -29.548 32.470 1.00 81.19 367 SER A O 1
ATOM 2882 N N . HIS A 1 368 ? -32.493 -27.837 33.323 1.00 80.12 368 HIS A N 1
ATOM 2883 C CA . HIS A 1 368 ? -31.409 -28.665 33.850 1.00 80.12 368 HIS A CA 1
ATOM 2884 C C . HIS A 1 368 ? -31.869 -29.646 34.936 1.00 80.12 368 HIS A C 1
ATOM 2886 O O . HIS A 1 368 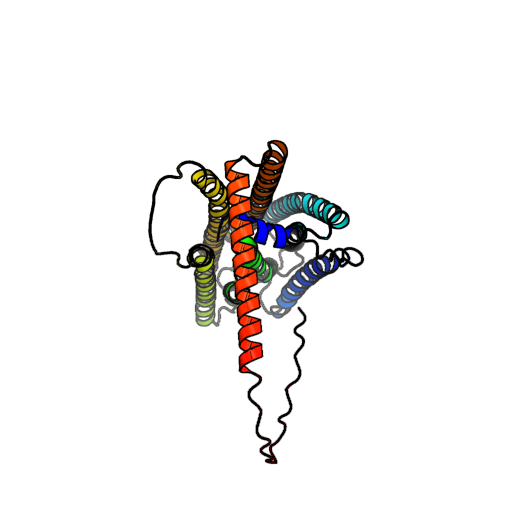? -31.390 -30.782 34.984 1.00 80.12 368 HIS A O 1
ATOM 2892 N N . LEU A 1 369 ? -32.805 -29.247 35.804 1.00 81.81 369 LEU A N 1
ATOM 2893 C CA . LEU A 1 369 ? -33.396 -30.146 36.801 1.00 81.81 369 LEU A CA 1
ATOM 2894 C C . LEU A 1 369 ? -34.267 -31.229 36.151 1.00 81.81 369 LEU A C 1
ATOM 2896 O O . LEU A 1 369 ? -34.206 -32.390 36.565 1.00 81.81 369 LEU A O 1
ATOM 2900 N N . ARG A 1 370 ? -35.025 -30.884 35.101 1.00 84.88 370 ARG A N 1
ATOM 2901 C CA . ARG A 1 370 ? -35.821 -31.846 34.328 1.00 84.88 370 ARG A CA 1
ATOM 2902 C C . ARG A 1 370 ? -34.927 -32.885 33.644 1.00 84.88 370 ARG A C 1
ATOM 2904 O O . ARG A 1 370 ? -35.196 -34.075 33.796 1.00 84.88 370 ARG A O 1
ATOM 2911 N N . ASP A 1 371 ? -33.834 -32.470 33.011 1.00 79.31 371 ASP A N 1
ATOM 2912 C CA . ASP A 1 371 ? -32.871 -33.381 32.368 1.00 79.31 371 ASP A CA 1
ATOM 2913 C C . ASP A 1 371 ? -32.135 -34.287 33.376 1.00 79.31 371 ASP A C 1
ATOM 2915 O O . ASP A 1 371 ? -31.806 -35.446 33.096 1.00 79.31 371 ASP A O 1
ATOM 2919 N N . ARG A 1 372 ? -31.927 -33.808 34.609 1.00 75.19 372 ARG A N 1
ATOM 2920 C CA . ARG A 1 372 ? -31.424 -34.644 35.713 1.00 75.19 372 ARG A CA 1
ATOM 2921 C C . ARG A 1 372 ? -32.442 -35.676 36.198 1.00 75.19 372 ARG A C 1
ATOM 2923 O O . ARG A 1 372 ? -32.047 -36.762 36.606 1.00 75.19 372 ARG A O 1
ATOM 2930 N N . SER A 1 373 ? -33.733 -35.354 36.158 1.00 70.19 373 SER A N 1
ATOM 2931 C CA . SER A 1 373 ? -34.800 -36.268 36.587 1.00 70.19 373 SER A CA 1
ATOM 2932 C C . SER A 1 373 ? -35.127 -37.359 35.561 1.00 70.19 373 SER A C 1
ATOM 2934 O O . SER A 1 373 ? -35.589 -38.430 35.939 1.00 70.19 373 SER A O 1
ATOM 2936 N N . THR A 1 374 ? -34.858 -37.127 34.273 1.00 67.19 374 THR A N 1
ATOM 2937 C CA . THR A 1 374 ? -35.069 -38.114 33.198 1.00 67.19 374 THR A CA 1
ATOM 2938 C C . THR A 1 374 ? -33.859 -39.024 32.970 1.00 67.19 374 THR A C 1
ATOM 2940 O O . THR A 1 374 ? -34.016 -40.117 32.427 1.00 67.19 374 THR A O 1
ATOM 2943 N N . SER A 1 375 ? -32.664 -38.633 33.431 1.00 56.81 375 SER A N 1
ATOM 2944 C CA . SER A 1 375 ? -31.439 -39.450 33.358 1.00 56.81 375 SER A CA 1
ATOM 2945 C C . SER A 1 375 ? -31.268 -40.456 34.505 1.00 56.81 375 SER A C 1
ATOM 2947 O O . SER A 1 375 ? -30.358 -41.278 34.457 1.00 56.81 375 SER A O 1
ATOM 2949 N N . SER A 1 376 ? -32.170 -40.483 35.492 1.00 54.88 376 SER A N 1
ATOM 2950 C CA . SER A 1 376 ? -32.231 -41.524 36.532 1.00 54.88 376 SER A CA 1
ATOM 2951 C C . SER A 1 376 ? -33.106 -42.724 36.136 1.00 54.88 376 SER A C 1
ATOM 2953 O O . SER A 1 376 ? -33.719 -43.369 36.987 1.00 54.88 376 SER A O 1
ATOM 2955 N N . SER A 1 377 ? -33.153 -43.072 34.846 1.00 50.94 377 SER A N 1
ATOM 2956 C CA . SER A 1 377 ? -33.594 -44.417 34.466 1.00 50.94 377 SER A CA 1
ATOM 2957 C C . SER A 1 377 ? -32.544 -45.428 34.939 1.00 50.94 377 SER A C 1
ATOM 2959 O O . SER A 1 377 ? -31.363 -45.246 34.642 1.00 50.94 377 SER A O 1
ATOM 2961 N N . PRO A 1 378 ? -32.927 -46.492 35.666 1.00 54.59 378 PRO A N 1
ATOM 2962 C CA . PRO A 1 378 ? -31.982 -47.496 36.126 1.00 54.59 378 PRO A CA 1
ATOM 2963 C C . PRO A 1 378 ? -31.414 -48.236 34.910 1.00 54.59 378 PRO A C 1
ATOM 2965 O O . PRO A 1 378 ? -32.092 -49.065 34.298 1.00 54.59 378 PRO A O 1
ATOM 2968 N N . GLU A 1 379 ? -30.167 -47.925 34.550 1.00 49.38 379 GLU A N 1
ATOM 2969 C CA . GLU A 1 379 ? -29.397 -48.693 33.578 1.00 49.38 379 GLU A CA 1
ATOM 2970 C C . GLU A 1 379 ? -29.325 -50.151 34.045 1.00 49.38 379 GLU A C 1
ATOM 2972 O O . GLU A 1 379 ? -28.636 -50.510 35.004 1.00 49.38 379 GLU A O 1
ATOM 2977 N N . ARG A 1 380 ? -30.056 -51.018 33.337 1.00 46.41 380 ARG A N 1
ATOM 2978 C CA . ARG A 1 380 ? -29.808 -52.457 33.351 1.00 46.41 380 ARG A CA 1
ATOM 2979 C C . ARG A 1 380 ? -28.386 -52.687 32.851 1.00 46.41 380 ARG A C 1
ATOM 2981 O O . ARG A 1 380 ? -28.106 -52.530 31.665 1.00 46.41 380 ARG A O 1
ATOM 2988 N N . LEU A 1 381 ? -27.525 -53.114 33.770 1.00 50.03 381 LEU A N 1
ATOM 2989 C CA . LEU A 1 381 ? -26.235 -53.748 33.515 1.00 50.03 381 LEU A CA 1
ATOM 2990 C C . LEU A 1 381 ? -26.362 -54.802 32.402 1.00 50.03 381 LEU A C 1
ATOM 2992 O O . LEU A 1 381 ? -26.821 -55.919 32.634 1.00 50.03 381 LEU A O 1
ATOM 2996 N N . SER A 1 382 ? -25.932 -54.446 31.194 1.00 47.75 382 SER A N 1
ATOM 2997 C CA . SER A 1 382 ? -25.683 -55.379 30.096 1.00 47.75 382 SER A CA 1
ATOM 2998 C C . SER A 1 382 ? -24.196 -55.344 29.773 1.00 47.75 382 SER A C 1
ATOM 3000 O O . SER A 1 382 ? -23.702 -54.493 29.036 1.00 47.75 382 SER A O 1
ATOM 3002 N N . THR A 1 383 ? -23.481 -56.302 30.345 1.00 52.12 383 THR A N 1
ATOM 3003 C CA . THR A 1 383 ? -22.099 -56.652 30.037 1.00 52.12 383 THR A CA 1
ATOM 3004 C C . THR A 1 383 ? -21.958 -57.100 28.579 1.00 52.12 383 THR A C 1
ATOM 3006 O O . THR A 1 383 ? -22.492 -58.132 28.192 1.00 52.12 383 THR A O 1
ATOM 3009 N N . LYS A 1 384 ? -21.193 -56.354 27.773 1.00 45.03 384 LYS A N 1
ATOM 3010 C CA . LYS A 1 384 ? -20.509 -56.828 26.547 1.00 45.03 384 LYS A CA 1
ATOM 3011 C C . LYS A 1 384 ? -19.393 -55.823 26.216 1.00 45.03 384 LYS A C 1
ATOM 3013 O O . LYS A 1 384 ? -19.667 -54.701 25.827 1.00 45.03 384 LYS A O 1
ATOM 3018 N N . SER A 1 385 ? -18.153 -56.063 26.646 1.00 49.19 385 SER A N 1
ATOM 3019 C CA . SER A 1 385 ? -17.116 -56.837 25.940 1.00 49.19 385 SER A CA 1
ATOM 3020 C C . SER A 1 385 ? -16.771 -56.295 24.542 1.00 49.19 385 SER A C 1
ATOM 3022 O O . SER A 1 385 ? -17.434 -56.642 23.570 1.00 49.19 385 SER A O 1
ATOM 3024 N N . GLY A 1 386 ? -15.638 -55.582 24.465 1.00 50.91 386 GLY A N 1
ATOM 3025 C CA . GLY A 1 386 ? -14.707 -55.623 23.330 1.00 50.91 386 GLY A CA 1
ATOM 3026 C C . GLY A 1 386 ? -14.874 -54.549 22.252 1.00 50.91 386 GLY A C 1
ATOM 3027 O O . GLY A 1 386 ? -15.803 -54.610 21.458 1.00 50.91 386 GLY A O 1
ATOM 3028 N N . GLY A 1 387 ? -13.907 -53.629 22.137 1.00 42.53 387 GLY A N 1
ATOM 3029 C CA . GLY A 1 387 ? -13.798 -52.803 20.929 1.00 42.53 387 GLY A CA 1
ATOM 3030 C C . GLY A 1 387 ? -12.884 -51.583 21.012 1.00 42.53 387 GLY A C 1
ATOM 3031 O O . GLY A 1 387 ? -13.353 -50.483 21.258 1.00 42.53 387 GLY A O 1
ATOM 3032 N N . PHE A 1 388 ? -11.589 -51.796 20.760 1.00 42.88 388 PHE A N 1
ATOM 3033 C CA . PHE A 1 388 ? -10.661 -50.889 20.060 1.00 42.88 388 PHE A CA 1
ATOM 3034 C C . PHE A 1 388 ? -10.707 -49.372 20.360 1.00 42.88 388 PHE A C 1
ATOM 3036 O O . PHE A 1 388 ? -11.455 -48.604 19.754 1.00 42.88 388 PHE A O 1
ATOM 3043 N N . ARG A 1 389 ? -9.756 -48.906 21.184 1.00 39.94 389 ARG A N 1
ATOM 3044 C CA . ARG A 1 389 ? -9.358 -47.489 21.247 1.00 39.94 389 ARG A CA 1
ATOM 3045 C C . ARG A 1 389 ? -8.634 -47.096 19.955 1.00 39.94 389 ARG A C 1
ATOM 3047 O O . ARG A 1 389 ? -7.563 -47.627 19.670 1.00 39.94 389 ARG A O 1
ATOM 3054 N N . ARG A 1 390 ? -9.181 -46.138 19.203 1.00 44.78 390 ARG A N 1
ATOM 3055 C CA . ARG A 1 390 ? -8.418 -45.384 18.194 1.00 44.78 390 ARG A CA 1
ATOM 3056 C C . ARG A 1 390 ? -7.597 -44.285 18.889 1.00 44.78 390 ARG A C 1
ATOM 3058 O O . ARG A 1 390 ? -8.133 -43.634 19.786 1.00 44.78 390 ARG A O 1
ATOM 3065 N N . PRO A 1 391 ? -6.333 -44.059 18.498 1.00 47.66 391 PRO A N 1
ATOM 3066 C CA . PRO A 1 391 ? -5.536 -42.954 19.016 1.00 47.66 391 PRO A CA 1
ATOM 3067 C C . PRO A 1 391 ? -6.015 -41.617 18.426 1.00 47.66 391 PRO A C 1
ATOM 3069 O O . PRO A 1 391 ? -6.216 -41.496 17.217 1.00 47.66 391 PRO A O 1
ATOM 3072 N N . CYS A 1 392 ? -6.201 -40.616 19.289 1.00 48.78 392 CYS A N 1
ATOM 3073 C CA . CYS A 1 392 ? -6.414 -39.226 18.888 1.00 48.78 392 CYS A CA 1
ATOM 3074 C C . CYS A 1 392 ? -5.129 -38.651 18.264 1.00 48.78 392 CYS A C 1
ATOM 3076 O O . CYS A 1 392 ? -4.050 -38.885 18.815 1.00 48.78 392 CYS A O 1
ATOM 3078 N N . PRO A 1 393 ? -5.212 -37.867 17.175 1.00 41.62 393 PRO A N 1
ATOM 3079 C CA . PRO A 1 393 ? -4.066 -37.117 16.681 1.00 41.62 393 PRO A CA 1
ATOM 3080 C C . PRO A 1 393 ? -3.757 -35.929 17.615 1.00 41.62 393 PRO A C 1
ATOM 3082 O O . PRO A 1 393 ? -4.667 -35.407 18.273 1.00 41.62 393 PRO A O 1
ATOM 3085 N N . PRO A 1 394 ? -2.485 -35.504 17.705 1.00 45.28 394 PRO A N 1
ATOM 3086 C CA . PRO A 1 394 ? -2.078 -34.407 18.569 1.00 45.28 394 PRO A CA 1
ATOM 3087 C C . PRO A 1 394 ? -2.626 -33.071 18.050 1.00 45.28 394 PRO A C 1
ATOM 3089 O O . PRO A 1 394 ? -2.754 -32.843 16.850 1.00 45.28 394 PRO A O 1
ATOM 3092 N N . ARG A 1 395 ? -2.965 -32.186 18.993 1.00 40.12 395 ARG A N 1
ATOM 3093 C CA . ARG A 1 395 ? -3.317 -30.785 18.743 1.00 40.12 395 ARG A CA 1
ATOM 3094 C C . ARG A 1 395 ? -2.096 -30.046 18.201 1.00 40.12 395 ARG A C 1
ATOM 3096 O O . ARG A 1 395 ? -1.181 -29.743 18.966 1.00 40.12 395 ARG A O 1
ATOM 3103 N N . ASP A 1 396 ? -2.124 -29.700 16.921 1.00 40.59 396 ASP A N 1
ATOM 3104 C CA . ASP A 1 396 ? -1.171 -28.747 16.370 1.00 40.59 396 ASP A CA 1
ATOM 3105 C C . ASP A 1 396 ? -1.409 -27.352 16.948 1.00 40.59 396 ASP A C 1
ATOM 3107 O O . ASP A 1 396 ? -2.510 -26.794 16.963 1.00 40.59 396 ASP A O 1
ATOM 3111 N N . THR A 1 397 ? -0.312 -26.823 17.470 1.00 42.00 397 THR A N 1
ATOM 3112 C CA . THR A 1 397 ? -0.170 -25.517 18.090 1.00 42.00 397 THR A CA 1
ATOM 3113 C C . THR A 1 397 ? 0.115 -24.519 16.971 1.00 42.00 397 THR A C 1
ATOM 3115 O O . THR A 1 397 ? 1.241 -24.436 16.493 1.00 42.00 397 THR A O 1
ATOM 3118 N N . LEU A 1 398 ? -0.894 -23.776 16.515 1.00 37.78 398 LEU A N 1
ATOM 3119 C CA . LEU A 1 398 ? -0.688 -22.658 15.590 1.00 37.78 398 LEU A CA 1
ATOM 3120 C C . LEU A 1 398 ? -0.397 -21.383 16.390 1.00 37.78 398 LEU A C 1
ATOM 3122 O O . LEU A 1 398 ? -1.302 -20.668 16.818 1.00 37.78 398 LEU A O 1
ATOM 3126 N N . LEU A 1 399 ? 0.898 -21.145 16.602 1.00 35.72 399 LEU A N 1
ATOM 3127 C CA . LEU A 1 399 ? 1.471 -19.841 16.924 1.00 35.72 399 LEU A CA 1
ATOM 3128 C C . LEU A 1 399 ? 1.459 -18.964 15.663 1.00 35.72 399 LEU A C 1
ATOM 3130 O O . LEU A 1 399 ? 1.992 -19.367 14.630 1.00 35.72 399 LEU A O 1
ATOM 3134 N N . LEU A 1 400 ? 0.891 -17.763 15.780 1.00 37.25 400 LEU A N 1
ATOM 3135 C CA . LEU A 1 400 ? 1.216 -16.581 14.979 1.00 37.25 400 LEU A CA 1
ATOM 3136 C C . LEU A 1 400 ? 1.226 -15.358 15.895 1.00 37.25 400 LEU A C 1
ATOM 3138 O O . LEU A 1 400 ? 0.233 -15.185 16.643 1.00 37.25 400 LEU A O 1
#

Secondary structure (DSSP, 8-state):
--HHHHHHHHHHHHH---S-TTS-----HHHHHHHHHHHHHHHHHHHHGGGGGTTS-B-SS---HHHHHHHHHHHHHHHHHHHHHHHHHHHHHHHHHH-TT-HHHHHHHHHHHHHHHHHHHHHHHHHHHHTT-SPEEEPTTT--EEEHHHHHHHHHHHHHHHHIIIIIIS---HHHHHHHHHHHHHHHHHHHHHHHS-GGGHHHHHHHHHHHHHHHHHHHHHHHHHHHTTTT--TT-S-----------SSHHHHHHHHHHHHHHHHHHHHHHHHHHHHHHHHHHHHHTT-S-HHHHHHHHHHHHHHHHHHHHHHHHHHHHHHHHHHHHHHHHHHHHHHT---HHHHHHHHHHHHHHHHHHHHHHHHHHHHHHHS-S-----------PPPPPP------

Sequence (400 aa):
MDFDEWFHARLDRLTEPDFDARKGPSPRVIPHVTFVVSYAASWAFACCLLHLYDDVPRERTGASSYEIIAFNIACFIMLQIFVMELFPVISLIFSLQKRPAFNYLHLKLKQATLNLGLLLVGICCYATLICNSWPVFIDPVTGNRLYGARLMEWTVSCPLSIYLTGRLTFGRPLSVVIKPMACMSLSIQLALAATLLRPSCLWLRWAFGVLPLCCFLGALHYMLDFLVKTKTREPGDGEADDASSSDGSGAVDASVAQHKPREWVKKTILGSKLGGWTLCAIVFHLTFLGIMPPCVDQILYTVFDATAKLVECVSQTALRTTEWDALVMQVKMVQQSAHNGPSPEMAARLELHQSRKDELEDRVLLSHLRDRSTSSSPERLSTKSGGFRRPCPPRDTLLL

Foldseek 3Di:
DDPVVVVCVVCCVQPVQVVVVVCQPDQPVVVLVVVLVVLLVQLVVLLVCCVVLVVADFDPDADDPLLLVLLVVLLVLLVVLLVVLVVVLVVLVVVCNVPVRRVLSVLVNNLSSLLNSLSVLSNVLSVCSSVVVGTWGQQQPQRATDSSSVLSSQLSNVLSLLCSLQCSLLVHDVVLSVQLNVLRSVLSVLLVVLSRDDPVPVVVSVVSLVSSVVSNVRSLVSLVVSLPCSVPPPPPPPDPPDDDDDDDPDDVVVVVVLVVVSVVLSVQLSVLCSVLVVVLSVLSVCVSVSNDDNSRSSSSVSVSSSVNSVSNSVSSVVNSVSVVVVVVVVVVVVVVCVVVDPDVVNVVVVVVVVVVVVVVVVVVVVVVVVVVVVVPPPDDDDDDDDDDDDDDDDDDDDDD